Protein AF-0000000072723146 (afdb_homodimer)

Foldseek 3Di:
DPPQPPVDDPPPDPWDDLVPDPDQWDWDADPPGDIDIQHSVNVSVLPTADAQQAHVVLQVVVVVLCCVPVVDDPQADKGKRKALALLRVLLLCCQVPDAAAAEDEDEPPDDVSNVVSCVVRNHHYDYFYAALVGGDVVSVVVVCVVPDDPVCPQADKDKAGCCQLPNVVLRIIMIMGHPVVSVVSSVVSCVPPNHRRRNSSSVVSRVCVVQDPVNSVVSNVVSLVVLLVVVVVVVVVCCVPPVVVVFPQQPPPPDPVSVSVDSQSADQGDHGPPPPPVPVCVSVRSRSRRD/DPPQPPVDDPPPDPWDDLVPDPDQWDKDADPPGDIDIQHSVNVSVLPTADAQQAHVVLQVVVVVLCCVPPVDDPQADKGKRKALALLRVLLVCCQVPDAAAAEDEDEPPDDVSNVVSCVVRNHHYDYAYAALVGGDVVSVVVVCVVPDDPVPPQADKDKAGCCQLPNVVLRIIMIMGHPVVSVVSSVVSCVPPNHRRRNSSSVVSRVCVVQDPVNSVVSNVVSLVVLLVVVVVVVVVCCVPPVVVVFPQQPPPPDPVSVSPDSQSFDQGDHGPPPPVVPVCVSVRSRSRGD

Sequence (582 aa):
METISPDTLLLASGMPNPSTFPVLEATFTLKESHRINITPQLMAQALQYSLSSGFPPFVAQLEELTEKIHAPPDVCERQVVVTVGSEHGLSMACGMLINPGDAVLFQEPTYPGLLALLDNVQAHLIPIRSDSQGVIPSLLRVALDQCTDRRAKGRVLRFDSFSKTVAPGLRVGYVTVPKPIGEKLVLDILDNILHASVLPQVILREVLKTWGHEGYLQHMRAVCELYRRQRDIMVEAVDRHLNSSGGERYEDIGDETRTRERGAGGAWGGLPGGWEPAVSIHQTRLFCDQPMETISPDTLLLASGMPNPSTFPVLEATFTLKESHRINITPQLMAQALQYSLSSGFPPFVAQLEELTEKIHAPPDVCERQVVVTVGSEHGLSMACGMLINPGDAVLFQEPTYPGLLALLDNVQAHLIPIRSDSQGVIPSLLRVALDQCTDRRAKGRVLRFDSFSKTVAPGLRVGYVTVPKPIGEKLVLDILDNILHASVLPQVILREVLKTWGHEGYLQHMRAVCELYRRQRDIMVEAVDRHLNSSGGERYEDIGDETRTRERGAGGAWGGLPGGWEPAVSIHQTRLFCDQP

Structure (mmCIF, N/CA/C/O backbone):
data_AF-0000000072723146-model_v1
#
loop_
_entity.id
_entity.type
_entity.pdbx_description
1 polymer 'Kynurenine/alpha-aminoadipate aminotransferase-like 3'
#
loop_
_atom_site.group_PDB
_atom_site.id
_atom_site.type_symbol
_atom_site.label_atom_id
_atom_site.label_alt_id
_atom_site.label_comp_id
_atom_site.label_asym_id
_atom_site.label_entity_id
_atom_site.label_seq_id
_atom_site.pdbx_PDB_ins_code
_atom_site.Cartn_x
_atom_site.Cartn_y
_atom_site.Cartn_z
_atom_site.occupancy
_atom_site.B_iso_or_equiv
_atom_site.auth_seq_id
_atom_site.auth_comp_id
_atom_site.auth_asym_id
_atom_site.auth_atom_id
_atom_site.pdbx_PDB_model_num
ATOM 1 N N . MET A 1 1 ? -3.123 -16.203 19.953 1 26.66 1 MET A N 1
ATOM 2 C CA . MET A 1 1 ? -2.102 -16.938 19.219 1 26.66 1 MET A CA 1
ATOM 3 C C . MET A 1 1 ? -1.604 -18.125 20.031 1 26.66 1 MET A C 1
ATOM 5 O O . MET A 1 1 ? -1 -17.953 21.094 1 26.66 1 MET A O 1
ATOM 9 N N . GLU A 1 2 ? -2.305 -19.125 20.031 1 33.12 2 GLU A N 1
ATOM 10 C CA . GLU A 1 2 ? -1.955 -20.234 20.906 1 33.12 2 GLU A CA 1
ATOM 11 C C . GLU A 1 2 ? -0.459 -20.531 20.859 1 33.12 2 GLU A C 1
ATOM 13 O O . GLU A 1 2 ? 0.182 -20.344 19.812 1 33.12 2 GLU A O 1
ATOM 18 N N . THR A 1 3 ? 0.151 -20.594 21.953 1 35.31 3 THR A N 1
ATOM 19 C CA . THR A 1 3 ? 1.545 -20.938 22.219 1 35.31 3 THR A CA 1
ATOM 20 C C . THR A 1 3 ? 1.921 -22.25 21.516 1 35.31 3 THR A C 1
ATOM 22 O O . THR A 1 3 ? 1.372 -23.312 21.844 1 35.31 3 THR A O 1
ATOM 25 N N . ILE A 1 4 ? 2.08 -22.219 20.25 1 41.5 4 ILE A N 1
ATOM 26 C CA . ILE A 1 4 ? 2.631 -23.375 19.562 1 41.5 4 ILE A CA 1
ATOM 27 C C . ILE A 1 4 ? 3.844 -23.906 20.312 1 41.5 4 ILE A C 1
ATOM 29 O O . ILE A 1 4 ? 4.691 -23.125 20.766 1 41.5 4 ILE A O 1
ATOM 33 N N . SER A 1 5 ? 3.697 -25.016 20.859 1 45.25 5 SER A N 1
ATOM 34 C CA . SER A 1 5 ? 4.809 -25.656 21.547 1 45.25 5 SER A CA 1
ATOM 35 C C . SER A 1 5 ? 6.109 -25.5 20.781 1 45.25 5 SER A C 1
ATOM 37 O O . SER A 1 5 ? 6.102 -25.438 19.547 1 45.25 5 SER A O 1
ATOM 39 N N . PRO A 1 6 ? 7.094 -25.188 21.453 1 50.53 6 PRO A N 1
ATOM 40 C CA . PRO A 1 6 ? 8.406 -25.047 20.812 1 50.53 6 PRO A CA 1
ATOM 41 C C . PRO A 1 6 ? 8.727 -26.219 19.875 1 50.53 6 PRO A C 1
ATOM 43 O O . PRO A 1 6 ? 9.523 -26.062 18.953 1 50.53 6 PRO A O 1
ATOM 46 N N . ASP A 1 7 ? 8.117 -27.297 20.125 1 48.38 7 ASP A N 1
ATOM 47 C CA . ASP A 1 7 ? 8.422 -28.5 19.359 1 48.38 7 ASP A CA 1
ATOM 48 C C . ASP A 1 7 ? 7.52 -28.594 18.125 1 48.38 7 ASP A C 1
ATOM 50 O O . ASP A 1 7 ? 7.559 -29.594 17.406 1 48.38 7 ASP A O 1
ATOM 54 N N . THR A 1 8 ? 6.633 -27.609 18.047 1 49.66 8 THR A N 1
ATOM 55 C CA . THR A 1 8 ? 5.703 -27.625 16.922 1 49.66 8 THR A CA 1
ATOM 56 C C . THR A 1 8 ? 6.312 -26.922 15.719 1 49.66 8 THR A C 1
ATOM 58 O O . THR A 1 8 ? 6.816 -25.797 15.828 1 49.66 8 THR A O 1
ATOM 61 N N . LEU A 1 9 ? 6.688 -27.828 14.734 1 51.41 9 LEU A N 1
ATOM 62 C CA . LEU A 1 9 ? 7.062 -27.188 13.469 1 51.41 9 LEU A CA 1
ATOM 63 C C . LEU A 1 9 ? 5.836 -26.656 12.742 1 51.41 9 LEU A C 1
ATOM 65 O O . LEU A 1 9 ? 4.887 -27.406 12.492 1 51.41 9 LEU A O 1
ATOM 69 N N . LEU A 1 10 ? 5.703 -25.422 12.773 1 48.44 10 LEU A N 1
ATOM 70 C CA . LEU A 1 10 ? 4.621 -24.797 12.031 1 48.44 10 LEU A CA 1
ATOM 71 C C . LEU A 1 10 ? 4.824 -24.953 10.523 1 48.44 10 LEU A C 1
ATOM 73 O O . LEU A 1 10 ? 5.812 -24.469 9.977 1 48.44 10 LEU A O 1
ATOM 77 N N . LEU A 1 11 ? 4.25 -25.969 9.922 1 52.84 11 LEU A N 1
ATOM 78 C CA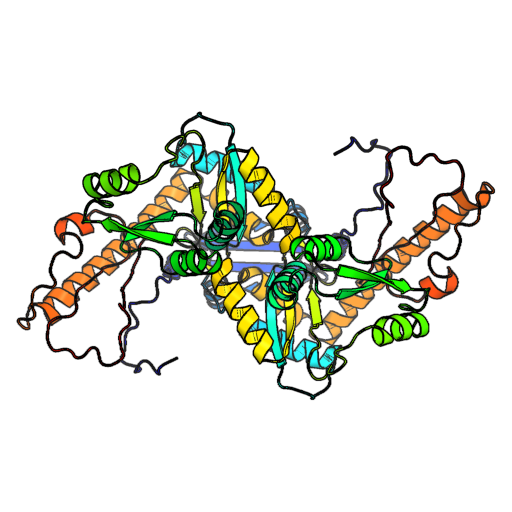 . LEU A 1 11 ? 4.359 -26.203 8.492 1 52.84 11 LEU A CA 1
ATOM 79 C C . LEU A 1 11 ? 3.354 -25.359 7.723 1 52.84 11 LEU A C 1
ATOM 81 O O . LEU A 1 11 ? 3.363 -25.344 6.488 1 52.84 11 LEU A O 1
ATOM 85 N N . ALA A 1 12 ? 2.465 -24.641 8.469 1 47.38 12 ALA A N 1
ATOM 86 C CA . ALA A 1 12 ? 1.334 -23.969 7.832 1 47.38 12 ALA A CA 1
ATOM 87 C C . ALA A 1 12 ? 1.741 -22.594 7.305 1 47.38 12 ALA A C 1
ATOM 89 O O . ALA A 1 12 ? 0.965 -21.938 6.609 1 47.38 12 ALA A O 1
ATOM 90 N N . SER A 1 13 ? 3.049 -22.172 7.484 1 53.72 13 SER A N 1
ATOM 91 C CA . SER A 1 13 ? 3.133 -20.75 7.117 1 53.72 13 SER A CA 1
ATOM 92 C C . SER A 1 13 ? 3.523 -20.594 5.652 1 53.72 13 SER A C 1
ATOM 94 O O . SER A 1 13 ? 4.477 -21.203 5.184 1 53.72 13 SER A O 1
ATOM 96 N N . GLY A 1 14 ? 2.486 -20.531 4.609 1 63.66 14 GLY A N 1
ATOM 97 C CA . GLY A 1 14 ? 2.637 -20.156 3.213 1 63.66 14 GLY A CA 1
ATOM 98 C C . GLY A 1 14 ? 3.623 -19.016 3.002 1 63.66 14 GLY A C 1
ATOM 99 O O . GLY A 1 14 ? 3.502 -18.266 2.041 1 63.66 14 GLY A O 1
ATOM 100 N N . MET A 1 15 ? 4.73 -19.016 3.939 1 75.94 15 MET A N 1
ATOM 101 C CA . MET A 1 15 ? 5.699 -17.922 3.803 1 75.94 15 MET A CA 1
ATOM 102 C C . MET A 1 15 ? 6.855 -18.344 2.896 1 75.94 15 MET A C 1
ATOM 104 O O . MET A 1 15 ? 7.43 -19.422 3.068 1 75.94 15 MET A O 1
ATOM 108 N N . PRO A 1 16 ? 7.176 -17.469 1.95 1 85.38 16 PRO A N 1
ATOM 109 C CA . PRO A 1 16 ? 8.32 -17.781 1.092 1 85.38 16 PRO A CA 1
ATOM 110 C C . PRO A 1 16 ? 9.633 -17.891 1.871 1 85.38 16 PRO A C 1
ATOM 112 O O . PRO A 1 16 ? 9.828 -17.188 2.865 1 85.38 16 PRO A O 1
ATOM 115 N N . ASN A 1 17 ? 10.484 -18.797 1.444 1 85.56 17 ASN A N 1
ATOM 116 C CA . ASN A 1 17 ? 11.812 -18.969 2.033 1 85.56 17 ASN A CA 1
ATOM 117 C C . ASN A 1 17 ? 12.711 -17.766 1.74 1 85.56 17 ASN A C 1
ATOM 119 O O . ASN A 1 17 ? 12.93 -17.422 0.579 1 85.56 17 ASN A O 1
ATOM 123 N N . PRO A 1 18 ? 13.266 -17.203 2.777 1 89.69 18 PRO A N 1
ATOM 124 C CA . PRO A 1 18 ? 14.086 -16 2.578 1 89.69 18 PRO A CA 1
ATOM 125 C C . PRO A 1 18 ? 15.289 -16.25 1.675 1 89.69 18 PRO A C 1
ATOM 127 O O . PRO A 1 18 ? 15.812 -15.32 1.062 1 89.69 18 PRO A O 1
ATOM 130 N N . SER A 1 19 ? 15.727 -17.469 1.61 1 90.81 19 SER A N 1
ATOM 131 C CA . SER A 1 19 ? 16.875 -17.781 0.763 1 90.81 19 SER A CA 1
ATOM 132 C C . SER A 1 19 ? 16.547 -17.562 -0.711 1 90.81 19 SER A C 1
ATOM 134 O O . SER A 1 19 ? 17.453 -17.516 -1.551 1 90.81 19 SER A O 1
ATOM 136 N N . THR A 1 20 ? 15.258 -17.422 -1.043 1 91.19 20 THR A N 1
ATOM 137 C CA . THR A 1 20 ? 14.859 -17.234 -2.434 1 91.19 20 THR A CA 1
ATOM 138 C C . THR A 1 20 ? 14.836 -15.758 -2.791 1 91.19 20 THR A C 1
ATOM 140 O O . THR A 1 20 ? 14.68 -15.398 -3.961 1 91.19 20 THR A O 1
ATOM 143 N N . PHE A 1 21 ? 14.961 -14.875 -1.771 1 95.44 21 PHE A N 1
ATOM 144 C CA . PHE A 1 21 ? 14.922 -13.445 -2.047 1 95.44 21 PHE A CA 1
ATOM 145 C C . PHE A 1 21 ? 16.156 -13.008 -2.814 1 95.44 21 PHE A C 1
ATOM 147 O O . PHE A 1 21 ? 17.281 -13.281 -2.391 1 95.44 21 PHE A O 1
ATOM 154 N N . PRO A 1 22 ? 15.984 -12.266 -3.867 1 95.38 22 PRO A N 1
ATOM 155 C CA . PRO A 1 22 ? 17.141 -11.969 -4.723 1 95.38 22 PRO A CA 1
ATOM 156 C C . PRO A 1 22 ? 17.984 -10.82 -4.191 1 95.38 22 PRO A C 1
ATOM 158 O O . PRO A 1 22 ? 19.141 -10.672 -4.578 1 95.38 22 PRO A O 1
ATOM 161 N N . VAL A 1 23 ? 17.453 -9.93 -3.387 1 96.81 23 VAL A N 1
ATOM 162 C CA . VAL A 1 23 ? 18.172 -8.773 -2.869 1 96.81 23 VAL A CA 1
ATOM 163 C C . VAL A 1 23 ? 18.781 -9.109 -1.507 1 96.81 23 VAL A C 1
ATOM 165 O O . VAL A 1 23 ? 18.062 -9.523 -0.591 1 96.81 23 VAL A O 1
ATOM 168 N N . LEU A 1 24 ? 20.047 -8.859 -1.318 1 97.06 24 LEU A N 1
ATOM 169 C CA . LEU A 1 24 ? 20.75 -9.312 -0.128 1 97.06 24 LEU A CA 1
ATOM 170 C C . LEU A 1 24 ? 20.938 -8.164 0.861 1 97.06 24 LEU A C 1
ATOM 172 O O . LEU A 1 24 ? 20.797 -8.352 2.07 1 97.06 24 LEU A O 1
ATOM 176 N N . GLU A 1 25 ? 21.328 -7.07 0.4 1 97.62 25 GLU A N 1
ATOM 177 C CA . GLU A 1 25 ? 21.625 -5.898 1.219 1 97.62 25 GLU A CA 1
ATOM 178 C C . GLU A 1 25 ? 21.562 -4.617 0.395 1 97.62 25 GLU A C 1
ATOM 180 O O . GLU A 1 25 ? 21.438 -4.668 -0.831 1 97.62 25 GLU A O 1
ATOM 185 N N . ALA A 1 26 ? 21.578 -3.506 1.064 1 98.25 26 ALA A N 1
ATOM 186 C CA . ALA A 1 26 ? 21.547 -2.225 0.364 1 98.25 26 ALA A CA 1
ATOM 187 C C . ALA A 1 26 ? 22.219 -1.13 1.19 1 98.25 26 ALA A C 1
ATOM 189 O O . ALA A 1 26 ? 22.281 -1.221 2.42 1 98.25 26 ALA A O 1
ATOM 190 N N . THR A 1 27 ? 22.703 -0.157 0.532 1 97.94 27 THR A N 1
ATOM 191 C CA . THR A 1 27 ? 23.234 1.066 1.131 1 97.94 27 THR A CA 1
ATOM 192 C C . THR A 1 27 ? 22.531 2.293 0.547 1 97.94 27 THR A C 1
ATOM 194 O O . THR A 1 27 ? 22.438 2.432 -0.674 1 97.94 27 THR A O 1
ATOM 197 N N . PHE A 1 28 ? 22.078 3.135 1.407 1 97.81 28 PHE A N 1
ATOM 198 C CA . PHE A 1 28 ? 21.453 4.391 1.018 1 97.81 28 PHE A CA 1
ATOM 199 C C . PHE A 1 28 ? 22.328 5.578 1.41 1 97.81 28 PHE A C 1
ATOM 201 O O . PHE A 1 28 ? 22.891 5.609 2.51 1 97.81 28 PHE A O 1
ATOM 208 N N . THR A 1 29 ? 22.438 6.48 0.508 1 97.38 29 THR A N 1
ATOM 209 C CA . THR A 1 29 ? 23.109 7.746 0.792 1 97.38 29 THR A CA 1
ATOM 210 C C . THR A 1 29 ? 22.094 8.844 1.072 1 97.38 29 THR A C 1
ATOM 212 O O . THR A 1 29 ? 21.203 9.094 0.261 1 97.38 29 THR A O 1
ATOM 215 N N . LEU A 1 30 ? 22.234 9.438 2.232 1 95.94 30 LEU A N 1
ATOM 216 C CA . LEU A 1 30 ? 21.359 10.539 2.623 1 95.94 30 LEU A CA 1
ATOM 217 C C . LEU A 1 30 ? 22.031 11.883 2.371 1 95.94 30 LEU A C 1
ATOM 219 O O . LEU A 1 30 ? 23.234 11.93 2.096 1 95.94 30 LEU A O 1
ATOM 223 N N . LYS A 1 31 ? 21.266 12.891 2.443 1 91.06 31 LYS A N 1
ATOM 224 C CA . LYS A 1 31 ? 21.859 14.227 2.428 1 91.06 31 LYS A CA 1
ATOM 225 C C . LYS A 1 31 ? 22.875 14.391 3.559 1 91.06 31 LYS A C 1
ATOM 227 O O . LYS A 1 31 ? 22.844 13.648 4.543 1 91.06 31 LYS A O 1
ATOM 232 N N . GLU A 1 32 ? 23.781 15.32 3.467 1 84.25 32 GLU A N 1
ATOM 233 C CA . GLU A 1 32 ? 24.859 15.633 4.41 1 84.25 32 GLU A CA 1
ATOM 234 C C . GLU A 1 32 ? 25.766 14.43 4.629 1 84.25 32 GLU A C 1
ATOM 236 O O . GLU A 1 32 ? 26.312 14.242 5.719 1 84.25 32 GLU A O 1
ATOM 241 N N . SER A 1 33 ? 25.703 13.453 3.775 1 77.94 33 SER A N 1
ATOM 242 C CA . SER A 1 33 ? 26.641 12.344 3.625 1 77.94 33 SER A CA 1
ATOM 243 C C . SER A 1 33 ? 26.422 11.289 4.703 1 77.94 33 SER A C 1
ATOM 245 O O . SER A 1 33 ? 27.359 10.586 5.086 1 77.94 33 SER A O 1
ATOM 247 N N . HIS A 1 34 ? 25.281 11.312 5.211 1 88.81 34 HIS A N 1
ATOM 248 C CA . HIS A 1 34 ? 24.922 10.172 6.043 1 88.81 34 HIS A CA 1
ATOM 249 C C . HIS A 1 34 ? 24.641 8.938 5.195 1 88.81 34 HIS A C 1
ATOM 251 O O . HIS A 1 34 ? 24.281 9.055 4.02 1 88.81 34 HIS A O 1
ATOM 257 N N . ARG A 1 35 ? 25 7.785 5.824 1 94.12 35 ARG A N 1
ATOM 258 C CA . ARG A 1 35 ? 24.719 6.527 5.133 1 94.12 35 ARG A CA 1
ATOM 259 C C . ARG A 1 35 ? 23.922 5.582 6.023 1 94.12 35 ARG A C 1
ATOM 261 O O . ARG A 1 35 ? 24.141 5.527 7.238 1 94.12 35 ARG A O 1
ATOM 268 N N . ILE A 1 36 ? 22.984 4.883 5.398 1 96 36 ILE A N 1
ATOM 269 C CA . ILE A 1 36 ? 22.25 3.803 6.043 1 96 36 ILE A CA 1
ATOM 270 C C . ILE A 1 36 ? 22.562 2.479 5.348 1 96 36 ILE A C 1
ATOM 272 O O . ILE A 1 36 ? 22.484 2.383 4.121 1 96 36 ILE A O 1
ATOM 276 N N . ASN A 1 37 ? 22.922 1.538 6.164 1 97 37 ASN A N 1
ATOM 277 C CA . ASN A 1 37 ? 23.172 0.196 5.652 1 97 37 ASN A CA 1
ATOM 278 C C . ASN A 1 37 ? 22.094 -0.787 6.09 1 97 37 ASN A C 1
ATOM 280 O O . ASN A 1 37 ? 21.875 -0.993 7.285 1 97 37 ASN A O 1
ATOM 284 N N . ILE A 1 38 ? 21.422 -1.296 5.148 1 98.19 38 ILE A N 1
ATOM 285 C CA . ILE A 1 38 ? 20.5 -2.389 5.414 1 98.19 38 ILE A CA 1
ATOM 286 C C . ILE A 1 38 ? 21.219 -3.727 5.301 1 98.19 38 ILE A C 1
ATOM 288 O O . ILE A 1 38 ? 21.5 -4.195 4.195 1 98.19 38 ILE A O 1
ATOM 292 N N . THR A 1 39 ? 21.5 -4.355 6.418 1 97.88 39 THR A N 1
ATOM 293 C CA . THR A 1 39 ? 22.234 -5.609 6.484 1 97.88 39 THR A CA 1
ATOM 294 C C . THR A 1 39 ? 21.422 -6.75 5.875 1 97.88 39 THR A C 1
ATOM 296 O O . THR A 1 39 ? 20.203 -6.629 5.699 1 97.88 39 THR A O 1
ATOM 299 N N . PRO A 1 40 ? 22.078 -7.867 5.559 1 97.19 40 PRO A N 1
ATOM 300 C CA . PRO A 1 40 ? 21.359 -9.023 5.02 1 97.19 40 PRO A CA 1
ATOM 301 C C . PRO A 1 40 ? 20.219 -9.484 5.934 1 97.19 40 PRO A C 1
ATOM 303 O O . PRO A 1 40 ? 19.141 -9.836 5.453 1 97.19 40 PRO A O 1
ATOM 306 N N . GLN A 1 41 ? 20.453 -9.422 7.188 1 96.81 41 GLN A N 1
ATOM 307 C CA . GLN A 1 41 ? 19.422 -9.836 8.141 1 96.81 41 GLN A CA 1
ATOM 308 C C . GLN A 1 41 ? 18.219 -8.898 8.094 1 96.81 41 GLN A C 1
ATOM 310 O O . GLN A 1 41 ? 17.062 -9.359 8.055 1 96.81 41 GLN A O 1
ATOM 315 N N . LEU A 1 42 ? 18.469 -7.645 8.094 1 97.81 42 LEU A N 1
ATOM 316 C CA . LEU A 1 42 ? 17.391 -6.66 8.055 1 97.81 42 LEU A CA 1
ATOM 317 C C . LEU A 1 42 ? 16.688 -6.676 6.707 1 97.81 42 LEU A C 1
ATOM 319 O O . LEU A 1 42 ? 15.461 -6.5 6.637 1 97.81 42 LEU A O 1
ATOM 323 N N . MET A 1 43 ? 17.453 -6.875 5.672 1 98 43 MET A N 1
ATOM 324 C CA . MET A 1 43 ? 16.875 -6.969 4.34 1 98 43 MET A CA 1
ATOM 325 C C . MET A 1 43 ? 15.938 -8.164 4.238 1 98 43 MET A C 1
ATOM 327 O O . MET A 1 43 ? 14.852 -8.07 3.662 1 98 43 MET A O 1
ATOM 331 N N . ALA A 1 44 ? 16.359 -9.281 4.793 1 96.62 44 ALA A N 1
ATOM 332 C CA . ALA A 1 44 ? 15.508 -10.469 4.797 1 96.62 44 ALA A CA 1
ATOM 333 C C . ALA A 1 44 ? 14.188 -10.188 5.504 1 96.62 44 ALA A C 1
ATOM 335 O O . ALA A 1 44 ? 13.125 -10.641 5.062 1 96.62 44 ALA A O 1
ATOM 336 N N . GLN A 1 45 ? 14.219 -9.422 6.562 1 96.94 45 GLN A N 1
ATOM 337 C CA . GLN A 1 45 ? 13 -9.023 7.266 1 96.94 45 GLN A CA 1
ATOM 338 C C . GLN A 1 45 ? 12.156 -8.078 6.414 1 96.94 45 GLN A C 1
ATOM 340 O O . GLN A 1 45 ? 10.93 -8.203 6.363 1 96.94 45 GLN A O 1
ATOM 345 N N . ALA A 1 46 ? 12.828 -7.168 5.734 1 98.38 46 ALA A N 1
ATOM 346 C CA . ALA A 1 46 ? 12.148 -6.164 4.922 1 98.38 46 ALA A CA 1
ATOM 347 C C . ALA A 1 46 ? 11.438 -6.805 3.732 1 98.38 46 ALA A C 1
ATOM 349 O O . ALA A 1 46 ? 10.43 -6.285 3.248 1 98.38 46 ALA A O 1
ATOM 350 N N . LEU A 1 47 ? 11.984 -7.934 3.277 1 98.06 47 LEU A N 1
ATOM 351 C CA . LEU A 1 47 ? 11.469 -8.586 2.076 1 98.06 47 LEU A CA 1
ATOM 352 C C . LEU A 1 47 ? 10.461 -9.664 2.434 1 98.06 47 LEU A C 1
ATOM 354 O O . LEU A 1 47 ? 9.867 -10.289 1.546 1 98.06 47 LEU A O 1
ATOM 358 N N . GLN A 1 48 ? 10.18 -9.891 3.689 1 96.31 48 GLN A N 1
ATOM 359 C CA . GLN A 1 48 ? 9.25 -10.906 4.145 1 96.31 48 GLN A CA 1
ATOM 360 C C . GLN A 1 48 ? 7.918 -10.289 4.57 1 96.31 48 GLN A C 1
ATOM 362 O O . GLN A 1 48 ? 7.84 -9.086 4.82 1 96.31 48 GLN A O 1
ATOM 367 N N . TYR A 1 49 ? 6.887 -11.117 4.66 1 94.25 49 TYR A N 1
ATOM 368 C CA . TYR A 1 49 ? 5.625 -10.688 5.246 1 94.25 49 TYR A CA 1
ATOM 369 C C . TYR A 1 49 ? 5.844 -10.109 6.641 1 94.25 49 TYR A C 1
ATOM 371 O O . TYR A 1 49 ? 6.75 -10.539 7.363 1 94.25 49 TYR A O 1
ATOM 379 N N . SER A 1 50 ? 5.094 -9.172 6.977 1 96.38 50 SER A N 1
ATOM 380 C CA . SER A 1 50 ? 5.094 -8.57 8.312 1 96.38 50 SER A CA 1
ATOM 381 C C . SER A 1 50 ? 3.678 -8.492 8.875 1 96.38 50 SER A C 1
ATOM 383 O O . SER A 1 50 ? 2.742 -9.055 8.305 1 96.38 50 SER A O 1
ATOM 385 N N . LEU A 1 51 ? 3.582 -7.922 10.047 1 97.06 51 LEU A N 1
ATOM 386 C CA . LEU A 1 51 ? 2.281 -7.766 10.688 1 97.06 51 LEU A CA 1
ATOM 387 C C . LEU A 1 51 ? 1.445 -6.711 9.969 1 97.06 51 LEU A C 1
ATOM 389 O O . LEU A 1 51 ? 1.984 -5.719 9.469 1 97.06 51 LEU A O 1
ATOM 393 N N . SER A 1 52 ? 0.149 -6.91 10 1 98.31 52 SER A N 1
ATOM 394 C CA . SER A 1 52 ? -0.772 -5.965 9.383 1 98.31 52 SER A CA 1
ATOM 395 C C . SER A 1 52 ? -0.742 -4.617 10.086 1 98.31 52 SER A C 1
ATOM 397 O O . SER A 1 52 ? -1.071 -3.588 9.492 1 98.31 52 SER A O 1
ATOM 399 N N . SER A 1 53 ? -0.324 -4.605 11.367 1 98.5 53 SER A N 1
ATOM 400 C CA . SER A 1 53 ? -0.215 -3.354 12.109 1 98.5 53 SER A CA 1
ATOM 401 C C . SER A 1 53 ? 1.002 -2.551 11.664 1 9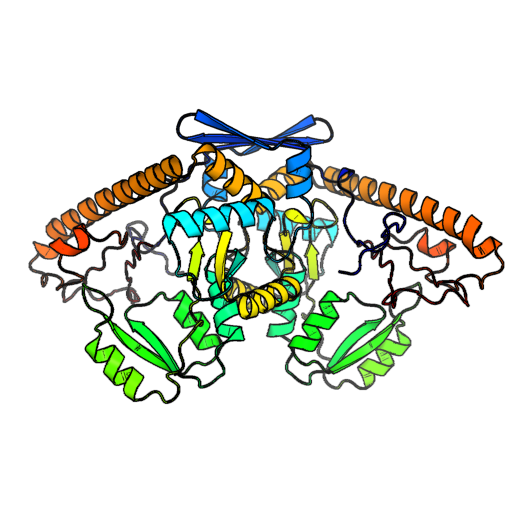8.5 53 SER A C 1
ATOM 403 O O . SER A 1 53 ? 1.124 -1.366 11.984 1 98.5 53 SER A O 1
ATOM 405 N N . GLY A 1 54 ? 1.921 -3.236 11.008 1 98.62 54 GLY A N 1
ATOM 406 C CA . GLY A 1 54 ? 3.168 -2.629 10.57 1 98.62 54 GLY A CA 1
ATOM 407 C C . GLY A 1 54 ? 4.395 -3.402 11.008 1 98.62 54 GLY A C 1
ATOM 408 O O . GLY A 1 54 ? 4.293 -4.344 11.797 1 98.62 54 GLY A O 1
ATOM 409 N N . PHE A 1 55 ? 5.559 -3.078 10.438 1 98.69 55 PHE A N 1
ATOM 410 C CA . PHE A 1 55 ? 6.832 -3.646 10.852 1 98.69 55 PHE A CA 1
ATOM 411 C C . PHE A 1 55 ? 7.109 -3.338 12.32 1 98.69 55 PHE A C 1
ATOM 413 O O . PHE A 1 55 ? 7.246 -2.172 12.703 1 98.69 55 PHE A O 1
ATOM 420 N N . PRO A 1 56 ? 7.266 -4.328 13.195 1 98.38 56 PRO A N 1
ATOM 421 C CA . PRO A 1 56 ? 7.203 -4.117 14.648 1 98.38 56 PRO A CA 1
ATOM 422 C C . PRO A 1 56 ? 8.234 -3.105 15.141 1 98.38 56 PRO A C 1
ATOM 424 O O . PRO A 1 56 ? 7.895 -2.195 15.906 1 98.38 56 PRO A O 1
ATOM 427 N N . PRO A 1 57 ? 9.469 -3.18 14.711 1 98.5 57 PRO A N 1
ATOM 428 C CA . PRO A 1 57 ? 10.422 -2.172 15.188 1 98.5 57 PRO A CA 1
ATOM 429 C C . PRO A 1 57 ? 10.039 -0.756 14.75 1 98.5 57 PRO A C 1
ATOM 431 O O . PRO A 1 57 ? 10.281 0.203 15.492 1 98.5 57 PRO A O 1
ATOM 434 N N . PHE A 1 58 ? 9.461 -0.666 13.633 1 98.75 58 PHE A N 1
ATOM 435 C CA . PHE A 1 58 ? 9.039 0.641 13.141 1 98.75 58 PHE A CA 1
ATOM 436 C C . PHE A 1 58 ? 7.844 1.155 13.938 1 98.75 58 PHE A C 1
ATOM 438 O O . PHE A 1 58 ? 7.785 2.338 14.281 1 98.75 58 PHE A O 1
ATOM 445 N N . VAL A 1 59 ? 6.883 0.287 14.211 1 98.62 59 VAL A N 1
ATOM 446 C CA . VAL A 1 59 ? 5.719 0.654 15.008 1 98.62 59 VAL A CA 1
ATOM 447 C C . VAL A 1 59 ? 6.168 1.169 16.375 1 98.62 59 VAL A C 1
ATOM 449 O O . VAL A 1 59 ? 5.664 2.184 16.859 1 98.62 59 VAL A O 1
ATOM 452 N N . ALA A 1 60 ? 7.141 0.486 16.953 1 97.88 60 ALA A N 1
ATOM 453 C CA . ALA A 1 60 ? 7.672 0.926 18.25 1 97.88 60 ALA A CA 1
ATOM 454 C C . ALA A 1 60 ? 8.266 2.328 18.141 1 97.88 60 ALA A C 1
ATOM 456 O O . ALA A 1 60 ? 8.062 3.158 19.031 1 97.88 60 ALA A O 1
ATOM 457 N N . GLN A 1 61 ? 8.969 2.564 17.094 1 97.62 61 GLN A N 1
ATOM 458 C CA . GLN A 1 61 ? 9.562 3.879 16.859 1 97.62 61 GLN A CA 1
ATOM 459 C C . GLN A 1 61 ? 8.477 4.941 16.672 1 97.62 61 GLN A C 1
ATOM 461 O O . GLN A 1 61 ? 8.625 6.07 17.141 1 97.62 61 GLN A O 1
ATOM 466 N N . LEU A 1 62 ? 7.43 4.621 15.953 1 97.56 62 LEU A N 1
ATOM 467 C CA . LEU A 1 62 ? 6.324 5.543 15.734 1 97.56 62 LEU A CA 1
ATOM 468 C C . LEU A 1 62 ? 5.621 5.879 17.047 1 97.56 62 LEU A C 1
ATOM 470 O O . LEU A 1 62 ? 5.184 7.012 17.25 1 97.56 62 LEU A O 1
ATOM 474 N N . GLU A 1 63 ? 5.461 4.891 17.891 1 96.38 63 GLU A N 1
ATOM 475 C CA . GLU A 1 63 ? 4.863 5.133 19.203 1 96.38 63 GLU A CA 1
ATOM 476 C C . GLU A 1 63 ? 5.688 6.137 20 1 96.38 63 GLU A C 1
ATOM 478 O O . GLU A 1 63 ? 5.133 7.047 20.625 1 96.38 63 GLU A O 1
ATOM 483 N N . GLU A 1 64 ? 6.973 5.965 19.969 1 95.75 64 GLU A N 1
ATOM 484 C CA . GLU A 1 64 ? 7.859 6.898 20.656 1 95.75 64 GLU A CA 1
ATOM 485 C C . GLU A 1 64 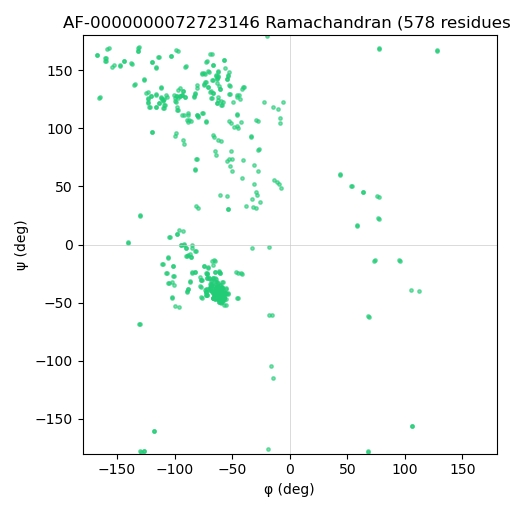? 7.762 8.297 20.062 1 95.75 64 GLU A C 1
ATOM 487 O O . GLU A 1 64 ? 7.711 9.289 20.781 1 95.75 64 GLU A O 1
ATOM 492 N N . LEU A 1 65 ? 7.785 8.312 18.766 1 94.19 65 LEU A N 1
ATOM 493 C CA . LEU A 1 65 ? 7.688 9.578 18.047 1 94.19 65 LEU A CA 1
ATOM 494 C C . LEU A 1 65 ? 6.383 10.297 18.391 1 94.19 65 LEU A C 1
ATOM 496 O O . LEU A 1 65 ? 6.371 11.508 18.609 1 94.19 65 LEU A O 1
ATOM 500 N N . THR A 1 66 ? 5.312 9.547 18.422 1 92.88 66 THR A N 1
ATOM 501 C CA . THR A 1 66 ? 3.996 10.086 18.734 1 92.88 66 THR A CA 1
ATOM 502 C C . THR A 1 66 ? 3.975 10.656 20.156 1 92.88 66 THR A C 1
ATOM 504 O O . THR A 1 66 ? 3.426 11.734 20.391 1 92.88 66 THR A O 1
ATOM 507 N N . GLU A 1 67 ? 4.555 9.984 21.062 1 92.56 67 GLU A N 1
ATOM 508 C CA . GLU A 1 67 ? 4.617 10.461 22.438 1 92.56 67 GLU A CA 1
ATOM 509 C C . GLU A 1 67 ? 5.418 11.75 22.531 1 92.56 67 GLU A C 1
ATOM 511 O O . GLU A 1 67 ? 5.031 12.672 23.25 1 92.56 67 GLU A O 1
ATOM 516 N N . LYS A 1 68 ? 6.5 11.82 21.859 1 90.56 68 LYS A N 1
ATOM 517 C CA . LYS A 1 68 ? 7.418 12.953 21.953 1 90.56 68 LYS A CA 1
ATOM 518 C C . LYS A 1 68 ? 6.848 14.18 21.266 1 90.56 68 LYS A C 1
ATOM 520 O O . LYS A 1 68 ? 6.961 15.297 21.766 1 90.56 68 LYS A O 1
ATOM 525 N N . ILE A 1 69 ? 6.293 13.969 20.125 1 86.56 69 ILE A N 1
ATOM 526 C CA . ILE A 1 69 ? 5.902 15.094 19.266 1 86.56 69 ILE A CA 1
ATOM 527 C C . ILE A 1 69 ? 4.48 15.523 19.609 1 86.56 69 ILE A C 1
ATOM 529 O O . ILE A 1 69 ? 4.188 16.719 19.672 1 86.56 69 ILE A O 1
ATOM 533 N N . HIS A 1 70 ? 3.623 14.547 19.844 1 84.62 70 HIS A N 1
ATOM 534 C CA . HIS A 1 70 ? 2.213 14.891 20 1 84.62 70 HIS A CA 1
ATOM 535 C C . HIS A 1 70 ? 1.768 14.789 21.453 1 84.62 70 HIS A C 1
ATOM 537 O O . HIS A 1 70 ? 0.766 15.398 21.844 1 84.62 70 HIS A O 1
ATOM 543 N N . ALA A 1 71 ? 2.402 14.031 22.25 1 86.06 71 ALA A N 1
ATOM 544 C CA . ALA A 1 71 ? 2.094 13.852 23.672 1 86.06 71 ALA A CA 1
ATOM 545 C C . ALA A 1 71 ? 0.591 13.711 23.891 1 86.06 71 ALA A C 1
ATOM 547 O O . ALA A 1 71 ? -0.003 14.461 24.656 1 86.06 71 ALA A O 1
ATOM 548 N N . PRO A 1 72 ? 0.012 12.672 23.266 1 83.81 72 PRO A N 1
ATOM 549 C CA . PRO A 1 72 ? -1.435 12.516 23.422 1 83.81 72 PRO A CA 1
ATOM 550 C C . PRO A 1 72 ? -1.846 12.281 24.875 1 83.81 72 PRO A C 1
ATOM 552 O O . PRO A 1 72 ? -1.097 11.672 25.641 1 83.81 72 PRO A O 1
ATOM 555 N N . PRO A 1 73 ? -3.045 12.758 25.203 1 81.19 73 PRO A N 1
ATOM 556 C CA . PRO A 1 73 ? -3.529 12.5 26.562 1 81.19 73 PRO A CA 1
ATOM 557 C C . PRO A 1 73 ? -3.719 11.016 26.844 1 81.19 73 PRO A C 1
ATOM 559 O O . PRO A 1 73 ? -4.062 10.25 25.938 1 81.19 73 PRO A O 1
ATOM 562 N N . ASP A 1 74 ? -3.396 10.641 28.094 1 81.44 74 ASP A N 1
ATOM 563 C CA . ASP A 1 74 ? -3.521 9.242 28.516 1 81.44 74 ASP A CA 1
ATOM 564 C C . ASP A 1 74 ? -4.957 8.914 28.922 1 81.44 74 ASP A C 1
ATOM 566 O O . ASP A 1 74 ? -5.23 8.625 30.078 1 81.44 74 ASP A O 1
ATOM 570 N N . VAL A 1 75 ? -5.848 8.969 28 1 77.25 75 VAL A N 1
ATOM 571 C CA . VAL A 1 75 ? -7.266 8.805 28.297 1 77.25 75 VAL A CA 1
ATOM 572 C C . VAL A 1 75 ? -7.711 7.391 27.922 1 77.25 75 VAL A C 1
ATOM 574 O O . VAL A 1 75 ? -8.758 6.922 28.391 1 77.25 75 VAL A O 1
ATOM 577 N N . CYS A 1 76 ? -6.992 6.723 27.125 1 82.56 76 CYS A N 1
ATOM 578 C CA . CYS A 1 76 ? -7.281 5.348 26.734 1 82.56 76 CYS A CA 1
ATOM 579 C C . CYS A 1 76 ? -6.031 4.664 26.188 1 82.56 76 CYS A C 1
ATOM 581 O O . CYS A 1 76 ? -5.039 5.328 25.891 1 82.56 76 CYS A O 1
ATOM 583 N N . GLU A 1 77 ? -6.164 3.377 26.234 1 91.62 77 GLU A N 1
ATOM 584 C CA . GLU A 1 77 ? -5.113 2.635 25.547 1 91.62 77 GLU A CA 1
ATOM 585 C C . GLU A 1 77 ? -5.172 2.877 24.047 1 91.62 77 GLU A C 1
ATOM 587 O O . GLU A 1 77 ? -6.246 2.84 23.438 1 91.62 77 GLU A O 1
ATOM 592 N N . ARG A 1 78 ? -4.023 3.199 23.5 1 93.31 78 ARG A N 1
ATOM 593 C CA . ARG A 1 78 ? -3.969 3.51 22.078 1 93.31 78 ARG A CA 1
ATOM 594 C C . ARG A 1 78 ? -3.146 2.471 21.328 1 93.31 78 ARG A C 1
ATOM 596 O O . ARG A 1 78 ? -2.354 1.742 21.922 1 93.31 78 ARG A O 1
ATOM 603 N N . GLN A 1 79 ? -3.355 2.455 20.062 1 95.56 79 GLN A N 1
ATOM 604 C CA . GLN A 1 79 ? -2.596 1.631 19.125 1 95.56 79 GLN A CA 1
ATOM 605 C C . GLN A 1 79 ? -2.195 2.428 17.891 1 95.56 79 GLN A C 1
ATOM 607 O O . GLN A 1 79 ? -2.975 3.246 17.391 1 95.56 79 GLN A O 1
ATOM 612 N N . VAL A 1 80 ? -0.939 2.195 17.5 1 97.88 80 VAL A N 1
ATOM 613 C CA . VAL A 1 80 ? -0.459 2.766 16.234 1 97.88 80 VAL A CA 1
ATOM 614 C C . VAL A 1 80 ? -0.537 1.719 15.133 1 97.88 80 VAL A C 1
ATOM 616 O O . VAL A 1 80 ? -0.072 0.589 15.305 1 97.88 80 VAL A O 1
ATOM 619 N N . VAL A 1 81 ? -1.182 2.068 13.992 1 98.69 81 VAL A N 1
ATOM 620 C CA . VAL A 1 81 ? -1.326 1.176 12.852 1 98.69 81 VAL A CA 1
ATOM 621 C C . VAL A 1 81 ? -0.737 1.834 11.602 1 98.69 81 VAL A C 1
ATOM 623 O O . VAL A 1 81 ? -1.16 2.922 11.211 1 98.69 81 VAL A O 1
ATOM 626 N N . VAL A 1 82 ? 0.249 1.159 10.992 1 98.88 82 VAL A N 1
ATOM 627 C CA . VAL A 1 82 ? 0.868 1.671 9.773 1 98.88 82 VAL A CA 1
ATOM 628 C C . VAL A 1 82 ? -0.093 1.51 8.602 1 98.88 82 VAL A C 1
ATOM 630 O O . VAL A 1 82 ? -0.767 0.484 8.477 1 98.88 82 VAL A O 1
ATOM 633 N N . THR A 1 83 ? -0.148 2.494 7.75 1 98.81 83 THR A N 1
ATOM 634 C CA . THR A 1 83 ? -1.051 2.514 6.602 1 98.81 83 THR A CA 1
ATOM 635 C C . THR A 1 83 ? -0.3 2.895 5.328 1 98.81 83 THR A C 1
ATOM 637 O O . THR A 1 83 ? 0.848 3.34 5.391 1 98.81 83 THR A O 1
ATOM 640 N N . VAL A 1 84 ? -0.926 2.678 4.156 1 98.69 84 VAL A N 1
ATOM 641 C CA . VAL A 1 84 ? -0.385 3.084 2.865 1 98.69 84 VAL A CA 1
ATOM 642 C C . VAL A 1 84 ? -0.669 4.566 2.629 1 98.69 84 VAL A C 1
ATOM 644 O O . VAL A 1 84 ? -1.481 4.918 1.771 1 98.69 84 VAL A O 1
ATOM 647 N N . GLY A 1 85 ? 0.063 5.402 3.35 1 97.5 85 GLY A N 1
ATOM 648 C CA . GLY A 1 85 ? -0.248 6.82 3.412 1 97.5 85 GLY A CA 1
ATOM 649 C C . GLY A 1 85 ? -1.42 7.137 4.324 1 97.5 85 GLY A C 1
ATOM 650 O O . GLY A 1 85 ? -2.111 6.23 4.789 1 97.5 85 GLY A O 1
ATOM 651 N N . SER A 1 86 ? -1.618 8.398 4.613 1 96.12 86 SER A N 1
ATOM 652 C CA . SER A 1 86 ? -2.707 8.805 5.496 1 96.12 86 SER A CA 1
ATOM 653 C C . SER A 1 86 ? -4.062 8.617 4.824 1 96.12 86 SER A C 1
ATOM 655 O O . SER A 1 86 ? -5.066 8.375 5.5 1 96.12 86 SER A O 1
ATOM 657 N N . GLU A 1 87 ? -4.121 8.711 3.5 1 96.38 87 GLU A N 1
ATOM 658 C CA . GLU A 1 87 ? -5.352 8.508 2.746 1 96.38 87 GLU A CA 1
ATOM 659 C C . GLU A 1 87 ? -5.961 7.141 3.049 1 96.38 87 GLU A C 1
ATOM 661 O O . GLU A 1 87 ? -7.176 7.012 3.197 1 96.38 87 GLU A O 1
ATOM 666 N N . HIS A 1 88 ? -5.145 6.156 3.133 1 98.56 88 HIS A N 1
ATOM 667 C CA . HIS A 1 88 ? -5.582 4.801 3.447 1 98.56 88 HIS A CA 1
ATOM 668 C C . HIS A 1 88 ? -6.246 4.738 4.82 1 98.56 88 HIS A C 1
ATOM 670 O O . HIS A 1 88 ? -7.305 4.129 4.973 1 98.56 88 HIS A O 1
ATOM 676 N N . GLY A 1 89 ? -5.566 5.332 5.816 1 98 89 GLY A N 1
ATOM 677 C CA . GLY A 1 89 ? -6.164 5.398 7.141 1 98 89 GLY A CA 1
ATOM 678 C C . GLY A 1 89 ? -7.516 6.086 7.156 1 98 89 GLY A C 1
ATOM 679 O O . GLY A 1 89 ? -8.461 5.598 7.777 1 98 89 GLY A O 1
ATOM 680 N N . LEU A 1 90 ? -7.613 7.211 6.469 1 97.25 90 LEU A N 1
ATOM 681 C CA . LEU A 1 90 ? -8.859 7.969 6.367 1 97.25 90 LEU A CA 1
ATOM 682 C C . LEU A 1 90 ? -9.945 7.137 5.695 1 97.25 90 LEU A C 1
ATOM 684 O O . LEU A 1 90 ? -11.094 7.113 6.156 1 97.25 90 LEU A O 1
ATOM 688 N N . SER A 1 91 ? -9.586 6.492 4.648 1 98 91 SER A N 1
ATOM 689 C CA . SER A 1 91 ? -10.523 5.664 3.902 1 98 91 SER A CA 1
ATOM 690 C C . SER A 1 91 ? -11.109 4.562 4.781 1 98 91 SER A C 1
ATOM 692 O O . SER A 1 91 ? -12.328 4.383 4.84 1 98 91 SER A O 1
ATOM 694 N N . MET A 1 92 ? -10.219 3.836 5.473 1 97.75 92 MET A N 1
ATOM 695 C CA . MET A 1 92 ? -10.672 2.75 6.336 1 97.75 92 MET A CA 1
ATOM 696 C C . MET A 1 92 ? -11.562 3.277 7.453 1 97.75 92 MET A C 1
ATOM 698 O O . MET A 1 92 ? -12.594 2.684 7.762 1 97.75 92 MET A O 1
ATOM 702 N N . ALA A 1 93 ? -11.156 4.379 8.055 1 96.06 93 ALA A N 1
ATOM 703 C CA . ALA A 1 93 ? -11.914 4.957 9.156 1 96.06 93 ALA A CA 1
ATOM 704 C C . ALA A 1 93 ? -13.305 5.379 8.695 1 96.06 93 ALA A C 1
ATOM 706 O O . ALA A 1 93 ? -14.297 5.109 9.383 1 96.06 93 ALA A O 1
ATOM 707 N N . CYS A 1 94 ? -13.352 6.082 7.551 1 96.56 94 CYS A N 1
ATOM 708 C CA . CYS A 1 94 ? -14.648 6.504 7.02 1 96.56 94 CYS A CA 1
ATOM 709 C C . CYS A 1 94 ? -15.547 5.301 6.762 1 96.56 94 CYS A C 1
ATOM 711 O O . CYS A 1 94 ? -16.719 5.305 7.137 1 96.56 94 CYS A O 1
ATOM 713 N N . GLY A 1 95 ? -15.008 4.266 6.152 1 94.94 95 GLY A N 1
ATOM 714 C CA . GLY A 1 95 ? -15.781 3.072 5.852 1 94.94 95 GLY A CA 1
ATOM 715 C C . GLY A 1 95 ? -16.266 2.344 7.094 1 94.94 95 GLY A C 1
ATOM 716 O O . GLY A 1 95 ? -17.344 1.752 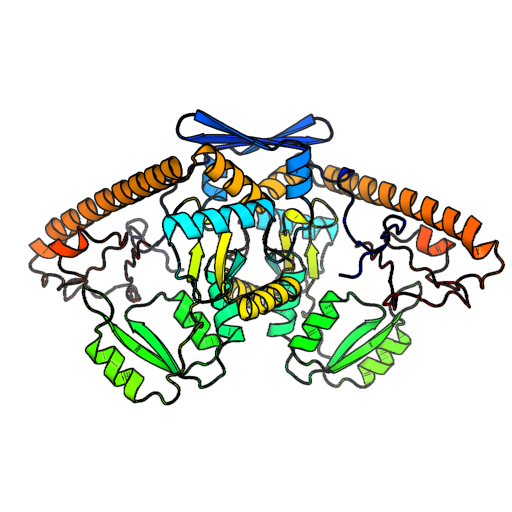7.09 1 94.94 95 GLY A O 1
ATOM 717 N N . MET A 1 96 ? -15.508 2.414 8.094 1 93.81 96 MET A N 1
ATOM 718 C CA . MET A 1 96 ? -15.789 1.646 9.305 1 93.81 96 MET A CA 1
ATOM 719 C C . MET A 1 96 ? -16.734 2.408 10.227 1 93.81 96 MET A C 1
ATOM 721 O O . MET A 1 96 ? -17.547 1.805 10.93 1 93.81 96 MET A O 1
ATOM 725 N N . LEU A 1 97 ? -16.672 3.74 10.25 1 93.31 97 LEU A N 1
ATOM 726 C CA . LEU A 1 97 ? -17.281 4.496 11.328 1 93.31 97 LEU A CA 1
ATOM 727 C C . LEU A 1 97 ? -18.516 5.262 10.836 1 93.31 97 LEU A C 1
ATOM 729 O O . LEU A 1 97 ? -19.312 5.742 11.641 1 93.31 97 LEU A O 1
ATOM 733 N N . ILE A 1 98 ? -18.656 5.414 9.523 1 94.56 98 ILE A N 1
ATOM 734 C CA . ILE A 1 98 ? -19.734 6.242 8.984 1 94.56 98 ILE A CA 1
ATOM 735 C C . ILE A 1 98 ? -20.719 5.371 8.227 1 94.56 98 ILE A C 1
ATOM 737 O O . ILE A 1 98 ? -20.344 4.656 7.289 1 94.56 98 ILE A O 1
ATOM 741 N N . ASN A 1 99 ? -21.922 5.391 8.609 1 94.06 99 ASN A N 1
ATOM 742 C CA . ASN A 1 99 ? -23 4.758 7.863 1 94.06 99 ASN A CA 1
ATOM 743 C C . ASN A 1 99 ? -23.625 5.727 6.863 1 94.06 99 ASN A C 1
ATOM 745 O O . ASN A 1 99 ? -23.562 6.941 7.047 1 94.06 99 ASN A O 1
ATOM 749 N N . PRO A 1 100 ? -24.188 5.094 5.797 1 95.44 100 PRO A N 1
ATOM 750 C CA . PRO A 1 100 ? -24.922 5.973 4.879 1 95.44 100 PRO A CA 1
ATOM 751 C C . PRO A 1 100 ? -25.953 6.832 5.59 1 95.44 100 PRO A C 1
ATOM 753 O O . PRO A 1 100 ? -26.703 6.332 6.43 1 95.44 100 PRO A O 1
ATOM 756 N N . GLY A 1 101 ? -25.906 8.117 5.316 1 94 101 GLY A N 1
ATOM 757 C CA . GLY A 1 101 ? -26.891 9.023 5.895 1 94 101 GLY A CA 1
ATOM 758 C C . GLY A 1 101 ? -26.391 9.695 7.168 1 94 101 GLY A C 1
ATOM 759 O O . GLY A 1 101 ? -26.984 10.68 7.625 1 94 101 GLY A O 1
ATOM 760 N N . ASP A 1 102 ? -25.312 9.25 7.797 1 91.62 102 ASP A N 1
ATOM 761 C CA . ASP A 1 102 ? -24.766 9.883 8.992 1 91.62 102 ASP A CA 1
ATOM 762 C C . ASP A 1 102 ? -24.281 11.297 8.688 1 91.62 102 ASP A C 1
ATOM 764 O O . ASP A 1 102 ? -23.734 11.555 7.609 1 91.62 102 ASP A O 1
ATOM 768 N N . ALA A 1 103 ? -24.438 12.195 9.68 1 91.62 103 ALA A N 1
ATOM 769 C CA . ALA A 1 103 ? -23.938 13.562 9.547 1 91.62 103 ALA A CA 1
ATOM 770 C C . ALA A 1 103 ? -22.438 13.641 9.875 1 91.62 103 ALA A C 1
ATOM 772 O O . ALA A 1 103 ? -21.984 13.047 10.859 1 91.62 103 ALA A O 1
ATOM 773 N N . VAL A 1 104 ? -21.75 14.242 8.977 1 93.25 104 VAL A N 1
ATOM 774 C CA . VAL A 1 104 ? -20.344 14.492 9.211 1 93.25 104 VAL A CA 1
ATOM 775 C C . VAL A 1 104 ? -20.062 15.992 9.133 1 93.25 104 VAL A C 1
ATOM 777 O O . VAL A 1 104 ? -20.297 16.625 8.102 1 93.25 104 VAL A O 1
ATOM 780 N N . LEU A 1 105 ? -19.578 16.594 10.297 1 92.69 105 LEU A N 1
ATOM 781 C CA . LEU A 1 105 ? -19.094 17.969 10.305 1 92.69 105 LEU A CA 1
ATOM 782 C C . LEU A 1 105 ? -17.641 18.047 9.836 1 92.69 105 LEU A C 1
ATOM 784 O O . LEU A 1 105 ? -16.797 17.266 10.281 1 92.69 105 LEU A O 1
ATOM 788 N N . PHE A 1 106 ? -17.453 18.906 8.875 1 89.81 106 PHE A N 1
ATOM 789 C CA . PHE A 1 106 ? -16.078 19.047 8.398 1 89.81 106 PHE A CA 1
ATOM 790 C C . PHE A 1 106 ? -15.742 20.516 8.164 1 89.81 106 PHE A C 1
ATOM 792 O O . PHE A 1 106 ? -16.641 21.344 7.949 1 89.81 106 PHE A O 1
ATOM 799 N N . GLN A 1 107 ? -14.438 20.766 8.234 1 88 107 GLN A N 1
ATOM 800 C CA . GLN A 1 107 ? -13.953 22.109 8.008 1 88 107 GLN A CA 1
ATOM 801 C C . GLN A 1 107 ? -14 22.484 6.531 1 88 107 GLN A C 1
ATOM 803 O O . GLN A 1 107 ? -13.68 21.656 5.672 1 88 107 GLN A O 1
ATOM 808 N N . GLU A 1 108 ? -14.477 23.797 6.336 1 80.81 108 GLU A N 1
ATOM 809 C CA . GLU A 1 108 ? -14.445 24.344 4.98 1 80.81 108 GLU A CA 1
ATOM 810 C C . GLU A 1 108 ? -13.438 25.484 4.859 1 80.81 108 GLU A C 1
ATOM 812 O O . GLU A 1 108 ? -13.461 26.422 5.648 1 80.81 108 GLU A O 1
ATOM 817 N N . PRO A 1 109 ? -12.484 25.438 3.865 1 77.5 109 PRO A N 1
ATOM 818 C CA . PRO A 1 109 ? -12.219 24.391 2.869 1 77.5 109 PRO A CA 1
ATOM 819 C C . PRO A 1 109 ? -11.594 23.141 3.479 1 77.5 109 PRO A C 1
ATOM 821 O O . PRO A 1 109 ? -11.188 23.141 4.641 1 77.5 109 PRO A O 1
ATOM 824 N N . THR A 1 110 ? -11.758 22.047 2.777 1 81.25 110 THR A N 1
ATOM 825 C CA . THR A 1 110 ? -11.211 20.781 3.26 1 81.25 110 THR A CA 1
ATOM 826 C C . THR A 1 110 ? -10.43 20.062 2.156 1 81.25 110 THR A C 1
ATOM 828 O O . THR A 1 110 ? -10.367 20.547 1.022 1 81.25 110 THR A O 1
ATOM 831 N N . TYR A 1 111 ? -9.75 19.078 2.553 1 80.88 111 TYR A N 1
ATOM 832 C CA . TYR A 1 111 ? -9 18.219 1.638 1 80.88 111 TYR A CA 1
ATOM 833 C C . TYR A 1 111 ? -9.93 17.5 0.668 1 80.88 111 TYR A C 1
ATOM 835 O O . TYR A 1 111 ? -10.82 16.766 1.087 1 80.88 111 TYR A O 1
ATOM 843 N N . PRO A 1 112 ? -9.75 17.688 -0.604 1 80.25 112 PRO A N 1
ATOM 844 C CA . PRO A 1 112 ? -10.656 17.094 -1.59 1 80.25 112 PRO A CA 1
ATOM 845 C C . PRO A 1 112 ? -10.719 15.57 -1.484 1 80.25 112 PRO A C 1
ATOM 847 O O . PRO A 1 112 ? -11.766 14.969 -1.755 1 80.25 112 PRO A O 1
ATOM 850 N N . GLY A 1 113 ? -9.617 14.977 -1.104 1 86.88 113 GLY A N 1
ATOM 851 C CA . GLY A 1 113 ? -9.609 13.531 -0.925 1 86.88 113 GLY A CA 1
ATOM 852 C C . GLY A 1 113 ? -10.594 13.062 0.136 1 86.88 113 GLY A C 1
ATOM 853 O O . GLY A 1 113 ? -11.195 11.992 0 1 86.88 113 GLY A O 1
ATOM 854 N N . LEU A 1 114 ? -10.742 13.836 1.127 1 90.31 114 LEU A N 1
ATOM 855 C CA . LEU A 1 114 ? -11.703 13.508 2.176 1 90.31 114 LEU A CA 1
ATOM 856 C C . LEU A 1 114 ? -13.133 13.57 1.643 1 90.31 114 LEU A C 1
ATOM 858 O O . LEU A 1 114 ? -13.961 12.719 1.982 1 90.31 114 LEU A O 1
ATOM 862 N N . LEU A 1 115 ? -13.398 14.57 0.858 1 89.81 115 LEU A N 1
ATOM 863 C CA . LEU A 1 115 ? -14.742 14.719 0.301 1 89.81 115 LEU A CA 1
ATOM 864 C C . LEU A 1 115 ? -15.102 13.508 -0.561 1 89.81 115 LEU A C 1
ATOM 866 O O . LEU A 1 115 ? -16.234 13.039 -0.525 1 89.81 115 LEU A O 1
ATOM 870 N N . ALA A 1 116 ? -14.156 13.07 -1.325 1 90.56 116 ALA A N 1
ATOM 871 C CA . ALA A 1 116 ? -14.375 11.883 -2.148 1 90.56 116 ALA A CA 1
ATOM 872 C C . ALA A 1 116 ? -14.703 10.672 -1.283 1 90.56 116 ALA A C 1
ATOM 874 O O . ALA A 1 116 ? -15.609 9.898 -1.603 1 90.56 116 ALA A O 1
ATOM 875 N N . LEU A 1 117 ? -13.992 10.508 -0.2 1 95.69 117 LEU A N 1
ATOM 876 C CA . LEU A 1 117 ? -14.211 9.391 0.713 1 95.69 117 LEU A CA 1
ATOM 877 C C . LEU A 1 117 ? -15.586 9.477 1.366 1 95.69 117 LEU A C 1
ATOM 879 O O . LEU A 1 117 ? -16.281 8.469 1.5 1 95.69 117 LEU A O 1
ATOM 883 N N . LEU A 1 118 ? -15.992 10.672 1.767 1 95.56 118 LEU A N 1
ATOM 884 C CA . LEU A 1 118 ? -17.281 10.883 2.436 1 95.56 118 LEU A CA 1
ATOM 885 C C . LEU A 1 118 ? -18.438 10.656 1.47 1 95.56 118 LEU A C 1
ATOM 887 O O . LEU A 1 118 ? -19.5 10.18 1.869 1 95.56 118 LEU A O 1
ATOM 891 N N . ASP A 1 119 ? -18.188 11.023 0.228 1 94.25 119 ASP A N 1
ATOM 892 C CA . ASP A 1 119 ? -19.188 10.742 -0.805 1 94.25 119 ASP A CA 1
ATOM 893 C C . ASP A 1 119 ? -19.359 9.234 -1 1 94.25 119 ASP A C 1
ATOM 895 O O . ASP A 1 119 ? -20.484 8.758 -1.134 1 94.25 119 ASP A O 1
ATOM 899 N N . ASN A 1 120 ? -18.297 8.531 -1.014 1 92.5 120 ASN A N 1
ATOM 900 C CA . ASN A 1 120 ? -18.312 7.086 -1.209 1 92.5 120 ASN A CA 1
ATOM 901 C C . ASN A 1 120 ? -19.141 6.383 -0.136 1 92.5 120 ASN A C 1
ATOM 903 O O . ASN A 1 120 ? -19.797 5.379 -0.412 1 92.5 120 ASN A O 1
ATOM 907 N N . VAL A 1 121 ? -19.078 6.867 1.066 1 95.31 121 VAL A N 1
ATOM 908 C CA . VAL A 1 121 ? -19.812 6.234 2.152 1 95.31 121 VAL A CA 1
ATOM 909 C C . VAL A 1 121 ? -21.203 6.875 2.287 1 95.31 121 VAL A C 1
ATOM 911 O O . VAL A 1 121 ? -21.938 6.578 3.225 1 95.31 121 VAL A O 1
ATOM 914 N N . GLN A 1 122 ? -21.5 7.871 1.437 1 96.81 122 GLN A N 1
ATOM 915 C CA . GLN A 1 122 ? -22.797 8.523 1.363 1 96.81 122 GLN A CA 1
ATOM 916 C C . GLN A 1 122 ? -23.125 9.258 2.664 1 96.81 122 GLN A C 1
ATOM 918 O O . GLN A 1 122 ? -24.219 9.117 3.201 1 96.81 122 GLN A O 1
ATOM 923 N N . ALA A 1 123 ? -22.188 9.969 3.184 1 96.19 123 ALA A N 1
ATOM 924 C CA . ALA A 1 123 ? -22.375 10.75 4.402 1 96.19 123 ALA A CA 1
ATOM 925 C C . ALA A 1 123 ? -23.172 12.023 4.121 1 96.19 123 ALA A C 1
ATOM 927 O O . ALA A 1 123 ? -23.125 12.562 3.014 1 96.19 123 ALA A O 1
ATOM 928 N N . HIS A 1 124 ? -23.953 12.453 5.078 1 94.31 124 HIS A N 1
ATOM 929 C CA . HIS A 1 124 ? -24.547 13.789 5.043 1 94.31 124 HIS A CA 1
ATOM 930 C C . HIS A 1 124 ? -23.547 14.844 5.508 1 94.31 124 HIS A C 1
ATOM 932 O O . HIS A 1 124 ? -23.219 14.922 6.695 1 94.31 124 HIS A O 1
ATOM 938 N N . LEU A 1 125 ? -23.094 15.711 4.598 1 94.69 125 LEU A N 1
ATOM 939 C CA . LEU A 1 125 ? -21.984 16.625 4.848 1 94.69 125 LEU A CA 1
ATOM 940 C C . LEU A 1 125 ? -22.469 17.953 5.402 1 94.69 125 LEU A C 1
ATOM 942 O O . LEU A 1 125 ? -23.375 18.578 4.824 1 94.69 125 LEU A O 1
ATOM 946 N N . ILE A 1 126 ? -21.938 18.375 6.5 1 92.81 126 ILE A N 1
ATOM 947 C CA . ILE A 1 126 ? -22.234 19.656 7.121 1 92.81 126 ILE A CA 1
ATOM 948 C C . ILE A 1 126 ? -20.953 20.5 7.211 1 92.81 126 ILE A C 1
ATOM 950 O O . ILE A 1 126 ? -20.172 20.328 8.141 1 92.81 126 ILE A O 1
ATOM 954 N N . PRO A 1 127 ? -20.75 21.375 6.262 1 91.81 127 PRO A N 1
ATOM 955 C CA . PRO A 1 127 ? -19.547 22.203 6.285 1 91.81 127 PRO A CA 1
ATOM 956 C C . PRO A 1 127 ? -19.578 23.25 7.395 1 91.81 127 PRO A C 1
ATOM 958 O O . PRO A 1 127 ? -20.625 23.828 7.68 1 91.81 127 PRO A O 1
ATOM 961 N N . ILE A 1 128 ? -18.516 23.375 8.062 1 91.38 128 ILE A N 1
ATOM 962 C CA . ILE A 1 128 ? -18.312 24.422 9.055 1 91.38 128 ILE A CA 1
ATOM 963 C C . ILE A 1 128 ? -17.281 25.438 8.547 1 91.38 128 ILE A C 1
ATOM 965 O O . ILE A 1 128 ? -16.125 25.078 8.289 1 91.38 128 ILE A O 1
ATOM 969 N N . ARG A 1 129 ? -17.656 26.625 8.5 1 87.5 129 ARG A N 1
ATOM 970 C CA . ARG A 1 129 ? -16.797 27.672 7.953 1 87.5 129 ARG A CA 1
ATOM 971 C C . ARG A 1 129 ? -15.578 27.906 8.844 1 87.5 129 ARG A C 1
ATOM 973 O O . ARG A 1 129 ? -15.68 27.828 10.07 1 87.5 129 ARG A O 1
ATOM 980 N N . SER A 1 130 ? -14.523 28.125 8.18 1 81.06 130 SER A N 1
ATOM 981 C CA . SER A 1 130 ? -13.281 28.484 8.867 1 81.06 130 SER A CA 1
ATOM 982 C C . SER A 1 130 ? -12.828 29.891 8.5 1 81.06 130 SER A C 1
ATOM 984 O O . SER A 1 130 ? -13.25 30.438 7.484 1 81.06 130 SER A O 1
ATOM 986 N N . ASP A 1 131 ? -12.141 30.484 9.422 1 74.62 131 ASP A N 1
ATOM 987 C CA . ASP A 1 131 ? -11.469 31.75 9.141 1 74.62 131 ASP A CA 1
ATOM 988 C C . ASP A 1 131 ? -9.961 31.609 9.297 1 74.62 131 ASP A C 1
ATOM 990 O O . ASP A 1 131 ? -9.414 30.516 9.172 1 74.62 131 ASP A O 1
ATOM 994 N N . SER A 1 132 ? -9.219 32.625 9.461 1 67.62 132 SER A N 1
ATOM 995 C CA . SER A 1 132 ? -7.762 32.625 9.508 1 67.62 132 SER A CA 1
ATOM 996 C C . SER A 1 132 ? -7.262 31.875 10.75 1 67.62 132 SER A C 1
ATOM 998 O O . SER A 1 132 ? -6.098 31.484 10.812 1 67.62 132 SER A O 1
ATOM 1000 N N . GLN A 1 133 ? -8.18 31.75 11.602 1 74.44 133 GLN A N 1
ATOM 1001 C CA . GLN A 1 133 ? -7.785 31.078 12.836 1 74.44 133 GLN A CA 1
ATOM 1002 C C . GLN A 1 133 ? -8.297 29.641 12.867 1 74.44 133 GLN A C 1
ATOM 1004 O O . GLN A 1 133 ? -8.125 28.938 13.867 1 74.44 133 GLN A O 1
ATOM 1009 N N . GLY A 1 134 ? -8.82 29.25 11.836 1 79.31 134 GLY A N 1
ATOM 1010 C CA . GLY A 1 134 ? -9.359 27.906 11.789 1 79.31 134 GLY A CA 1
ATOM 1011 C C . GLY A 1 134 ? -10.875 27.859 11.836 1 79.31 134 GLY A C 1
ATOM 1012 O O . GLY A 1 134 ? -11.539 28.812 11.422 1 79.31 134 GLY A O 1
ATOM 1013 N N . VAL A 1 135 ? -11.359 26.734 12.273 1 85.81 135 VAL A N 1
ATOM 1014 C CA . VAL A 1 135 ? -12.805 26.531 12.375 1 85.81 135 VAL A CA 1
ATOM 1015 C C . VAL A 1 135 ? -13.398 27.562 13.328 1 85.81 135 VAL A C 1
ATOM 1017 O O . VAL A 1 135 ? -12.836 27.844 14.391 1 85.81 135 VAL A O 1
ATOM 1020 N N . ILE A 1 136 ? -14.523 28.203 12.914 1 89.44 136 ILE A N 1
ATOM 1021 C CA . ILE A 1 136 ? -15.219 29.156 13.766 1 89.44 136 ILE A CA 1
ATOM 1022 C C . ILE A 1 136 ? -16 28.422 14.852 1 89.44 136 ILE A C 1
ATOM 1024 O O . ILE A 1 136 ? -17 27.766 14.555 1 89.44 136 ILE A O 1
ATOM 1028 N N . PRO A 1 137 ? -15.602 28.578 16.094 1 92.56 137 PRO A N 1
ATOM 1029 C CA . PRO A 1 137 ? -16.188 27.766 17.172 1 92.56 137 PRO A CA 1
ATOM 1030 C C . PRO A 1 137 ? -17.688 27.969 17.312 1 92.56 137 PRO A C 1
ATOM 1032 O O . PRO A 1 137 ? -18.422 27.016 17.609 1 92.56 137 PRO A O 1
ATOM 1035 N N . SER A 1 138 ? -18.156 29.266 17.203 1 93.44 138 SER A N 1
ATOM 1036 C CA . SER A 1 138 ? -19.578 29.531 17.359 1 93.44 138 SER A CA 1
ATOM 1037 C C . SER A 1 138 ? -20.406 28.781 16.328 1 93.44 138 SER A C 1
ATOM 1039 O O . SER A 1 138 ? -21.5 28.297 16.625 1 93.44 138 SER A O 1
ATOM 1041 N N . LEU A 1 139 ? -19.922 28.719 15.148 1 92.12 139 LEU A N 1
ATOM 1042 C CA . LEU A 1 139 ? -20.609 27.984 14.094 1 92.12 139 LEU A CA 1
ATOM 1043 C C . LEU A 1 139 ? -20.594 26.484 14.359 1 92.12 139 LEU A C 1
ATOM 1045 O O . LEU A 1 139 ? -21.562 25.781 14.07 1 92.12 139 LEU A O 1
ATOM 1049 N N . LEU A 1 140 ? -19.484 25.969 14.867 1 90.5 140 LEU A N 1
ATOM 1050 C CA . LEU A 1 140 ? -19.391 24.562 15.25 1 90.5 140 LEU A CA 1
ATOM 1051 C C . LEU A 1 140 ? -20.406 24.219 16.328 1 90.5 140 LEU A C 1
ATOM 1053 O O . LEU A 1 140 ? -21.031 23.172 16.281 1 90.5 140 LEU A O 1
ATOM 1057 N N . ARG A 1 141 ? -20.516 25.078 17.266 1 90.31 141 ARG A N 1
ATOM 1058 C CA . ARG A 1 141 ? -21.469 24.859 18.359 1 90.31 141 ARG A CA 1
ATOM 1059 C C . ARG A 1 141 ? -22.891 24.766 17.828 1 90.31 141 ARG A C 1
ATOM 1061 O O . ARG A 1 141 ? -23.656 23.906 18.25 1 90.31 141 ARG A O 1
ATOM 1068 N N . VAL A 1 142 ? -23.234 25.656 16.953 1 90.81 142 VAL A N 1
ATOM 1069 C CA . VAL A 1 142 ? -24.578 25.672 16.375 1 90.81 142 VAL A CA 1
ATOM 1070 C C . VAL A 1 142 ? -24.844 24.344 15.68 1 90.81 142 VAL A C 1
ATOM 1072 O O . VAL A 1 142 ? -25.922 23.766 15.828 1 90.81 142 VAL A O 1
ATOM 1075 N N . ALA A 1 143 ? -23.891 23.875 14.93 1 88.31 143 ALA A N 1
ATOM 1076 C CA . ALA A 1 143 ? -24.047 22.609 14.211 1 88.31 143 ALA A CA 1
ATOM 1077 C C . ALA A 1 143 ? -24.188 21.438 15.18 1 88.31 143 ALA A C 1
ATOM 1079 O O . ALA A 1 143 ? -24.984 20.531 14.961 1 88.31 143 ALA A O 1
ATOM 1080 N N . LEU A 1 144 ? -23.375 21.453 16.25 1 87 144 LEU A N 1
ATOM 1081 C CA . LEU A 1 144 ? -23.375 20.375 17.234 1 87 144 LEU A CA 1
ATOM 1082 C C . LEU A 1 144 ? -24.672 20.328 18.016 1 87 144 LEU A C 1
ATOM 1084 O O . LEU A 1 144 ? -25.109 19.266 18.453 1 87 144 LEU A O 1
ATOM 1088 N N . ASP A 1 145 ? -25.188 21.484 18.219 1 85.81 145 ASP A N 1
ATOM 1089 C CA . ASP A 1 145 ? -26.453 21.578 18.953 1 85.81 145 ASP A CA 1
ATOM 1090 C C . ASP A 1 145 ? -27.562 20.844 18.219 1 85.81 145 ASP A C 1
ATOM 1092 O O . ASP A 1 145 ? -28.547 20.406 18.828 1 85.81 145 ASP A O 1
ATOM 1096 N N . GLN A 1 146 ? -27.391 20.703 16.984 1 80 146 GLN A N 1
ATOM 1097 C CA . GLN A 1 146 ? -28.375 20.016 16.172 1 80 146 GLN A CA 1
ATOM 1098 C C . GLN A 1 146 ? -28.141 18.5 16.172 1 80 146 GLN A C 1
ATOM 1100 O O . GLN A 1 146 ? -28.969 17.75 15.656 1 80 146 GLN A O 1
ATOM 1105 N N . CYS A 1 147 ? -26.938 18.203 16.734 1 76 147 CYS A N 1
ATOM 1106 C CA . CYS A 1 147 ? -26.578 16.781 16.719 1 76 147 CYS A CA 1
ATOM 1107 C C . CYS A 1 147 ? -26.953 16.109 18.031 1 76 147 CYS A C 1
ATOM 1109 O O . CYS A 1 147 ? -26.875 16.734 19.094 1 76 147 CYS A O 1
ATOM 1111 N N . THR A 1 148 ? -27.531 15 18.016 1 66.62 148 THR A N 1
ATOM 1112 C CA . THR A 1 148 ? -28.109 14.32 19.172 1 66.62 148 THR A CA 1
ATOM 1113 C C . THR A 1 148 ? -27.031 13.672 20.016 1 66.62 148 THR A C 1
ATOM 1115 O O . THR A 1 148 ? -27.156 13.594 21.234 1 66.62 148 THR A O 1
ATOM 1118 N N . ASP A 1 149 ? -26.078 12.977 19.453 1 62.41 149 ASP A N 1
ATOM 1119 C CA . ASP A 1 149 ? -25.172 12.109 20.219 1 62.41 149 ASP A CA 1
ATOM 1120 C C . ASP A 1 149 ? -23.844 12.805 20.5 1 62.41 149 ASP A C 1
ATOM 1122 O O . ASP A 1 149 ? -23.078 13.07 19.578 1 62.41 149 ASP A O 1
ATOM 1126 N N . ARG A 1 150 ? -23.766 13.438 21.766 1 57.28 150 ARG A N 1
ATOM 1127 C CA . ARG A 1 150 ? -22.562 14.172 22.172 1 57.28 150 ARG A CA 1
ATOM 1128 C C . ARG A 1 150 ? -21.562 13.242 22.844 1 57.28 150 ARG A C 1
ATOM 1130 O O . ARG A 1 150 ? -20.484 13.68 23.25 1 57.28 150 ARG A O 1
ATOM 1137 N N . ARG A 1 151 ? -21.781 11.992 23.203 1 53.78 151 ARG A N 1
ATOM 1138 C CA . ARG A 1 151 ? -20.906 11.164 24.031 1 53.78 151 ARG A CA 1
ATOM 1139 C C . ARG A 1 151 ? -19.578 10.891 23.344 1 53.78 151 ARG A C 1
ATOM 1141 O O . ARG A 1 151 ? -19.484 9.984 22.516 1 53.78 151 ARG A O 1
ATOM 1148 N N . ALA A 1 152 ? -18.625 11.906 23.406 1 56.34 152 ALA A N 1
ATOM 1149 C CA . ALA A 1 152 ? -17.469 11.992 22.531 1 56.34 152 ALA A CA 1
ATOM 1150 C C . ALA A 1 152 ? -16.234 11.391 23.203 1 56.34 152 ALA A C 1
ATOM 1152 O O . ALA A 1 152 ? -15.117 11.516 22.672 1 56.34 152 ALA A O 1
ATOM 1153 N N . LYS A 1 153 ? -16.312 10.57 24.438 1 56.97 153 LYS A N 1
ATOM 1154 C CA . LYS A 1 153 ? -14.977 10.297 24.969 1 56.97 153 LYS A CA 1
ATOM 1155 C C . LYS A 1 153 ? -14.32 9.141 24.219 1 56.97 153 LYS A C 1
ATOM 1157 O O . LYS A 1 153 ? -14.984 8.18 23.828 1 56.97 153 LYS A O 1
ATOM 1162 N N . GLY A 1 154 ? -13.062 9.258 23.891 1 60.41 154 GLY A N 1
ATOM 1163 C CA . GLY A 1 154 ? -12.195 8.219 23.359 1 60.41 154 GLY A CA 1
ATOM 1164 C C . GLY A 1 154 ? -12.469 7.91 21.891 1 60.41 154 GLY A C 1
ATOM 1165 O O . GLY A 1 154 ? -12.438 6.75 21.484 1 60.41 154 GLY A O 1
ATOM 1166 N N . ARG A 1 155 ? -12.664 9.008 21.266 1 80.5 155 ARG A N 1
ATOM 1167 C CA . ARG A 1 155 ? -13.102 8.742 19.891 1 80.5 155 ARG A CA 1
ATOM 1168 C C . ARG A 1 155 ? -12.273 9.531 18.891 1 80.5 155 ARG A C 1
ATOM 1170 O O . ARG A 1 155 ? -12.727 9.797 17.766 1 80.5 155 ARG A O 1
ATOM 1177 N N . VAL A 1 156 ? -10.984 9.867 19.359 1 88.31 156 VAL A N 1
ATOM 1178 C CA . VAL A 1 156 ? -10.156 10.656 18.469 1 88.31 156 VAL A CA 1
ATOM 1179 C C . VAL A 1 156 ? -9.234 9.734 17.656 1 88.31 156 VAL A C 1
ATOM 1181 O O . VAL A 1 156 ? -8.578 8.859 18.219 1 88.31 156 VAL A O 1
ATOM 1184 N N . LEU A 1 157 ? -9.258 9.891 16.422 1 94.38 157 LEU A N 1
ATOM 1185 C CA . LEU A 1 157 ? -8.305 9.266 15.516 1 94.38 157 LEU A CA 1
ATOM 1186 C C . LEU A 1 157 ? -7.355 10.297 14.922 1 94.38 157 LEU A C 1
ATOM 1188 O O . LEU A 1 157 ? -7.797 11.336 14.43 1 94.38 157 LEU A O 1
ATOM 1192 N N . ARG A 1 158 ? -6.086 10.047 15.086 1 95.19 158 ARG A N 1
ATOM 1193 C CA . ARG A 1 158 ? -5.094 10.93 14.477 1 95.19 158 ARG A CA 1
ATOM 1194 C C . ARG A 1 158 ? -4.422 10.266 13.281 1 95.19 158 ARG A C 1
ATOM 1196 O O . ARG A 1 158 ? -3.967 9.117 13.375 1 95.19 158 ARG A O 1
ATOM 1203 N N . PHE A 1 159 ? -4.43 10.953 12.156 1 96 159 PHE A N 1
ATOM 1204 C CA . PHE A 1 159 ? -3.844 10.445 10.922 1 96 159 PHE A CA 1
ATOM 1205 C C . PHE A 1 159 ? -2.561 11.203 10.586 1 96 159 PHE A C 1
ATOM 1207 O O . PHE A 1 159 ? -2.576 12.422 10.422 1 96 159 PHE A O 1
ATOM 1214 N N . ASP A 1 160 ? -1.453 10.453 10.508 1 95.69 160 ASP A N 1
ATOM 1215 C CA . ASP A 1 160 ? -0.147 11.031 10.203 1 95.69 160 ASP A CA 1
ATOM 1216 C C . ASP A 1 160 ? 0.424 10.43 8.914 1 95.69 160 ASP A C 1
ATOM 1218 O O . ASP A 1 160 ? -0.015 9.367 8.477 1 95.69 160 ASP A O 1
ATOM 1222 N N . SER A 1 161 ? 1.319 11.117 8.266 1 94.94 161 SER A N 1
ATOM 1223 C CA . SER A 1 161 ? 1.972 10.656 7.047 1 94.94 161 SER A CA 1
ATOM 1224 C C . SER A 1 161 ? 3.402 11.18 6.949 1 94.94 161 SER A C 1
ATOM 1226 O O . SER A 1 161 ? 3.727 12.219 7.52 1 94.94 161 SER A O 1
ATOM 1228 N N . PHE A 1 162 ? 4.227 10.508 6.273 1 96.69 162 PHE A N 1
ATOM 1229 C CA . PHE A 1 162 ? 5.586 10.953 6.004 1 96.69 162 PHE A CA 1
ATOM 1230 C C . PHE A 1 162 ? 5.684 11.594 4.625 1 96.69 162 PHE A C 1
ATOM 1232 O O . PHE A 1 162 ? 6.777 11.93 4.164 1 96.69 162 PHE A O 1
ATOM 1239 N N . SER A 1 163 ? 4.559 11.812 3.98 1 93.12 163 SER A N 1
ATOM 1240 C CA . SER A 1 163 ? 4.531 12.258 2.59 1 93.12 163 SER A CA 1
ATOM 1241 C C . SER A 1 163 ? 5.113 13.656 2.443 1 93.12 163 SER A C 1
ATOM 1243 O O . SER A 1 163 ? 5.781 13.961 1.452 1 93.12 163 SER A O 1
ATOM 1245 N N . LYS A 1 164 ? 4.848 14.484 3.467 1 88.06 164 LYS A N 1
ATOM 1246 C CA . LYS A 1 164 ? 5.289 15.875 3.365 1 88.06 164 LYS A CA 1
ATOM 1247 C C . LYS A 1 164 ? 6.504 16.125 4.25 1 88.06 164 LYS A C 1
ATOM 1249 O O . LYS A 1 164 ? 7.148 17.172 4.145 1 88.06 164 LYS A O 1
ATOM 1254 N N . THR A 1 165 ? 6.82 15.195 5.082 1 91.38 165 THR A N 1
ATOM 1255 C CA . THR A 1 165 ? 7.938 15.375 6 1 91.38 165 THR A CA 1
ATOM 1256 C C . THR A 1 165 ? 9.172 14.633 5.5 1 91.38 165 THR A C 1
ATOM 1258 O O . THR A 1 165 ? 10.305 15.016 5.809 1 91.38 165 THR A O 1
ATOM 1261 N N . VAL A 1 166 ? 8.969 13.555 4.734 1 94.88 166 VAL A N 1
ATOM 1262 C CA . VAL A 1 166 ? 10.109 12.781 4.25 1 94.88 166 VAL A CA 1
ATOM 1263 C C . VAL A 1 166 ? 9.969 12.547 2.746 1 94.88 166 VAL A C 1
ATOM 1265 O O . VAL A 1 166 ? 10.711 13.133 1.951 1 94.88 166 VAL A O 1
ATOM 1268 N N . ALA A 1 167 ? 8.984 11.734 2.328 1 96.56 167 ALA A N 1
ATOM 1269 C CA . ALA A 1 167 ? 8.852 11.445 0.904 1 96.56 167 ALA A CA 1
ATOM 1270 C C . ALA A 1 167 ? 7.488 10.82 0.6 1 96.56 167 ALA A C 1
ATOM 1272 O O . ALA A 1 167 ? 7.145 9.773 1.15 1 96.56 167 ALA A O 1
ATOM 1273 N N . PRO A 1 168 ? 6.746 11.406 -0.36 1 96.31 168 PRO A N 1
ATOM 1274 C CA . PRO A 1 168 ? 5.398 10.906 -0.646 1 96.31 168 PRO A CA 1
ATOM 1275 C C . PRO A 1 168 ? 5.406 9.562 -1.373 1 96.31 168 PRO A C 1
ATOM 1277 O O . PRO A 1 168 ? 4.48 8.766 -1.211 1 96.31 168 PRO A O 1
ATOM 1280 N N . GLY A 1 169 ? 6.449 9.219 -2.08 1 97.88 169 GLY A N 1
ATOM 1281 C CA . GLY A 1 169 ? 6.504 8 -2.869 1 97.88 169 GLY A CA 1
ATOM 1282 C C . GLY A 1 169 ? 6.602 6.746 -2.02 1 97.88 169 GLY A C 1
ATOM 1283 O O . GLY A 1 169 ? 6.312 5.648 -2.494 1 97.88 169 GLY A O 1
ATOM 1284 N N . LEU A 1 170 ? 7.02 6.902 -0.785 1 98.31 170 LEU A N 1
ATOM 1285 C CA . LEU A 1 170 ? 7.137 5.758 0.115 1 98.31 170 LEU A CA 1
ATOM 1286 C C . LEU A 1 170 ? 5.758 5.262 0.539 1 98.31 170 LEU A C 1
ATOM 1288 O O . LEU A 1 170 ? 5.602 4.094 0.907 1 98.31 170 LEU A O 1
ATOM 1292 N N . ARG A 1 171 ? 4.777 6.148 0.512 1 98.31 171 ARG A N 1
ATOM 1293 C CA . ARG A 1 171 ? 3.395 5.848 0.864 1 98.31 171 ARG A CA 1
ATOM 1294 C C . ARG A 1 171 ? 3.307 5.207 2.244 1 98.31 171 ARG A C 1
ATOM 1296 O O . ARG A 1 171 ? 2.648 4.18 2.416 1 98.31 171 ARG A O 1
ATOM 1303 N N . VAL A 1 172 ? 3.938 5.848 3.164 1 98.75 172 VAL A N 1
ATOM 1304 C CA . VAL A 1 172 ? 3.859 5.367 4.539 1 98.75 172 VAL A CA 1
ATOM 1305 C C . VAL A 1 172 ? 3.162 6.41 5.41 1 98.75 172 VAL A C 1
ATOM 1307 O O . VAL A 1 172 ? 3.596 7.562 5.48 1 98.75 172 VAL A O 1
ATOM 1310 N N . GLY A 1 173 ? 2.084 6.07 5.961 1 98.38 173 GLY A N 1
ATOM 1311 C CA . GLY A 1 173 ? 1.378 6.781 7.016 1 98.38 173 GLY A CA 1
ATOM 1312 C C . GLY A 1 173 ? 1.069 5.914 8.219 1 98.38 173 GLY A C 1
ATOM 1313 O O . GLY A 1 173 ? 1.517 4.77 8.297 1 98.38 173 GLY A O 1
ATOM 1314 N N . TYR A 1 174 ? 0.407 6.465 9.18 1 98.5 174 TYR A N 1
ATOM 1315 C CA . TYR A 1 174 ? -0.031 5.691 10.336 1 98.5 174 TYR A CA 1
ATOM 1316 C C . TYR A 1 174 ? -1.173 6.391 11.062 1 98.5 174 TYR A C 1
ATOM 1318 O O . TYR A 1 174 ? -1.373 7.598 10.898 1 98.5 174 TYR A O 1
ATOM 1326 N N . VAL A 1 175 ? -1.897 5.617 11.781 1 97.62 175 VAL A N 1
ATOM 1327 C CA . VAL A 1 175 ? -3.031 6.105 12.555 1 97.62 175 VAL A CA 1
ATOM 1328 C C . VAL A 1 175 ? -2.812 5.801 14.039 1 97.62 175 VAL A C 1
ATOM 1330 O O . VAL A 1 175 ? -2.373 4.703 14.391 1 97.62 175 VAL A O 1
ATOM 1333 N N . THR A 1 176 ? -2.926 6.789 14.859 1 96.25 176 THR A N 1
ATOM 1334 C CA . THR A 1 176 ? -2.996 6.609 16.297 1 96.25 176 THR A CA 1
ATOM 1335 C C . THR A 1 176 ? -4.445 6.629 16.781 1 96.25 176 THR A C 1
ATOM 1337 O O . THR A 1 176 ? -5.137 7.641 16.641 1 96.25 176 THR A O 1
ATOM 1340 N N . VAL A 1 177 ? -4.887 5.496 17.312 1 95.25 177 VAL A N 1
ATOM 1341 C CA . VAL A 1 177 ? -6.309 5.32 17.578 1 95.25 177 VAL A CA 1
ATOM 1342 C C . VAL A 1 177 ? -6.504 4.512 18.859 1 95.25 177 VAL A C 1
ATOM 1344 O O . VAL A 1 177 ? -5.582 3.824 19.312 1 95.25 177 VAL A O 1
ATOM 1347 N N . PRO A 1 178 ? -7.762 4.668 19.516 1 93.5 178 PRO A N 1
ATOM 1348 C CA . PRO A 1 178 ? -8.07 3.744 20.609 1 93.5 178 PRO A CA 1
ATOM 1349 C C . PRO A 1 178 ? -7.949 2.279 20.188 1 93.5 178 PRO A C 1
ATOM 1351 O O . PRO A 1 178 ? -8.312 1.915 19.078 1 93.5 178 PRO A O 1
ATOM 1354 N N . LYS A 1 179 ? -7.457 1.449 21.078 1 94.75 179 LYS A N 1
ATOM 1355 C CA . LYS A 1 179 ? -7.066 0.07 20.797 1 94.75 179 LYS A CA 1
ATOM 1356 C C . LYS A 1 179 ? -8.195 -0.704 20.141 1 94.75 179 LYS A C 1
ATOM 1358 O O . LYS A 1 179 ? -7.98 -1.414 19.156 1 94.75 179 LYS A O 1
ATOM 1363 N N . PRO A 1 180 ? -9.492 -0.571 20.578 1 94.12 180 PRO A N 1
ATOM 1364 C CA . PRO A 1 180 ? -10.555 -1.339 19.922 1 94.12 180 PRO A CA 1
ATOM 1365 C C . PRO A 1 180 ? -10.727 -0.972 18.453 1 94.12 180 PRO A C 1
ATOM 1367 O O . PRO A 1 180 ? -11.008 -1.842 17.625 1 94.12 180 PRO A O 1
ATOM 1370 N N . ILE A 1 181 ? -10.562 0.268 18.109 1 94.5 181 ILE A N 1
ATOM 1371 C CA . ILE A 1 181 ? -10.656 0.715 16.719 1 94.5 181 ILE A CA 1
ATOM 1372 C C . ILE A 1 181 ? -9.43 0.248 15.945 1 94.5 181 ILE A C 1
ATOM 1374 O O . ILE A 1 181 ? -9.539 -0.174 14.789 1 94.5 181 ILE A O 1
ATOM 1378 N N . GLY A 1 182 ? -8.25 0.346 16.609 1 96.56 182 GLY A N 1
ATOM 1379 C CA . GLY A 1 182 ? -7.016 -0.123 16 1 96.56 182 GLY A CA 1
ATOM 1380 C C . GLY A 1 182 ? -7.066 -1.585 15.594 1 96.56 182 GLY A C 1
ATOM 1381 O O . GLY A 1 182 ? -6.598 -1.955 14.516 1 96.56 182 GLY A O 1
ATOM 1382 N N . GLU A 1 183 ? -7.648 -2.371 16.438 1 96.88 183 GLU A N 1
ATOM 1383 C CA . GLU A 1 183 ? -7.777 -3.797 16.172 1 96.88 183 GLU A CA 1
ATOM 1384 C C . GLU A 1 183 ? -8.641 -4.043 14.93 1 96.88 183 GLU A C 1
ATOM 1386 O O . GLU A 1 183 ? -8.359 -4.945 14.141 1 96.88 183 GLU A O 1
ATOM 1391 N N . LYS A 1 184 ? -9.641 -3.252 14.734 1 96.56 184 LYS A N 1
ATOM 1392 C CA . LYS A 1 184 ? -10.5 -3.373 13.555 1 96.56 184 LYS A CA 1
ATOM 1393 C C . LYS A 1 184 ? -9.781 -2.9 12.297 1 96.56 184 LYS A C 1
ATOM 1395 O O . LYS A 1 184 ? -9.961 -3.473 11.219 1 96.56 184 LYS A O 1
ATOM 1400 N N . LEU A 1 185 ? -9.008 -1.848 12.469 1 97.75 185 LEU A N 1
ATOM 1401 C CA . LEU A 1 185 ? -8.219 -1.374 11.336 1 97.75 185 LEU A CA 1
ATOM 1402 C C . LEU A 1 185 ? -7.234 -2.445 10.875 1 97.75 185 LEU A C 1
ATOM 1404 O O . LEU A 1 185 ? -7.062 -2.656 9.672 1 97.75 185 LEU A O 1
ATOM 1408 N N . VAL A 1 186 ? -6.621 -3.086 11.812 1 98.31 186 VAL A N 1
ATOM 1409 C CA . VAL A 1 186 ? -5.645 -4.129 11.508 1 98.31 186 VAL A CA 1
ATOM 1410 C C . VAL A 1 186 ? -6.32 -5.266 10.75 1 98.31 186 VAL A C 1
ATOM 1412 O O . VAL A 1 186 ? -5.762 -5.789 9.781 1 98.31 186 VAL A O 1
ATOM 1415 N N . LEU A 1 187 ? -7.492 -5.629 11.156 1 96.38 187 LEU A N 1
ATOM 1416 C CA . LEU A 1 187 ? -8.234 -6.676 10.461 1 96.38 187 LEU A CA 1
ATOM 1417 C C . LEU A 1 187 ? -8.594 -6.242 9.047 1 96.38 187 LEU A C 1
ATOM 1419 O O . LEU A 1 187 ? -8.531 -7.047 8.117 1 96.38 187 LEU A O 1
ATOM 1423 N N . ASP A 1 188 ? -9.008 -4.992 8.898 1 96.94 188 ASP A N 1
ATOM 1424 C CA . ASP A 1 188 ? -9.312 -4.457 7.574 1 96.94 188 ASP A CA 1
ATOM 1425 C C . ASP A 1 188 ? -8.094 -4.527 6.656 1 96.94 188 ASP A C 1
ATOM 1427 O O . ASP A 1 188 ? -8.203 -4.914 5.492 1 96.94 188 ASP A O 1
ATOM 1431 N N . ILE A 1 189 ? -6.961 -4.191 7.195 1 98.38 189 ILE A N 1
ATOM 1432 C CA . ILE A 1 189 ? -5.715 -4.242 6.441 1 98.38 189 ILE A CA 1
ATOM 1433 C C . ILE A 1 189 ? -5.395 -5.688 6.066 1 98.38 189 ILE A C 1
ATOM 1435 O O . ILE A 1 189 ? -5.059 -5.977 4.918 1 98.38 189 ILE A O 1
ATOM 1439 N N . LEU A 1 190 ? -5.508 -6.539 7 1 96.62 190 LEU A N 1
ATOM 1440 C CA . LEU A 1 190 ? -5.242 -7.953 6.758 1 96.62 190 LEU A CA 1
ATOM 1441 C C . LEU A 1 190 ? -6.094 -8.484 5.609 1 96.62 190 LEU A C 1
ATOM 1443 O O . LEU A 1 190 ? -5.578 -9.133 4.699 1 96.62 190 LEU A O 1
ATOM 1447 N N . ASP A 1 191 ? -7.305 -8.102 5.586 1 94.69 191 ASP A N 1
ATOM 1448 C CA . ASP A 1 191 ? -8.258 -8.648 4.625 1 94.69 191 ASP A CA 1
ATOM 1449 C C . ASP A 1 191 ? -8.047 -8.039 3.238 1 94.69 191 ASP A C 1
ATOM 1451 O O . ASP A 1 191 ? -8.266 -8.703 2.225 1 94.69 191 ASP A O 1
ATOM 1455 N N . ASN A 1 192 ? -7.602 -6.824 3.211 1 97.06 192 ASN A N 1
ATOM 1456 C CA . ASN A 1 192 ? -7.68 -6.109 1.941 1 97.06 192 ASN A CA 1
ATOM 1457 C C . ASN A 1 192 ? -6.312 -5.996 1.272 1 97.06 192 ASN A C 1
ATOM 1459 O O . ASN A 1 192 ? -6.219 -5.965 0.045 1 97.06 192 ASN A O 1
ATOM 1463 N N . ILE A 1 193 ? -5.262 -5.891 2.143 1 97.75 193 ILE A N 1
ATOM 1464 C CA . ILE A 1 193 ? -3.963 -5.691 1.51 1 97.75 193 ILE A CA 1
ATOM 1465 C C . ILE A 1 193 ? -2.9 -6.504 2.244 1 97.75 193 ILE A C 1
ATOM 1467 O O . ILE A 1 193 ? -1.72 -6.453 1.894 1 97.75 193 ILE A O 1
ATOM 1471 N N . LEU A 1 194 ? -3.266 -7.273 3.285 1 96.38 194 LEU A N 1
ATOM 1472 C CA . LEU A 1 194 ? -2.395 -8.023 4.184 1 96.38 194 LEU A CA 1
ATOM 1473 C C . LEU A 1 194 ? -1.579 -7.078 5.062 1 96.38 194 LEU A C 1
ATOM 1475 O O . LEU A 1 194 ? -1.723 -7.086 6.289 1 96.38 194 LEU A O 1
ATOM 1479 N N . HIS A 1 195 ? -0.738 -6.242 4.543 1 98.19 195 HIS A N 1
ATOM 1480 C CA . HIS A 1 195 ? -0.005 -5.191 5.246 1 98.19 195 HIS A CA 1
ATOM 1481 C C . HIS A 1 195 ? 0.642 -4.223 4.266 1 98.19 195 HIS A C 1
ATOM 1483 O O . HIS A 1 195 ? 0.739 -4.508 3.072 1 98.19 195 HIS A O 1
ATOM 1489 N N . ALA A 1 196 ? 1.033 -3.039 4.746 1 98.56 196 ALA A N 1
ATOM 1490 C CA . ALA A 1 196 ? 1.788 -2.076 3.947 1 98.56 196 ALA A CA 1
ATOM 1491 C C . ALA A 1 196 ? 3.182 -2.605 3.623 1 98.56 196 ALA A C 1
ATOM 1493 O O . ALA A 1 196 ? 3.707 -3.465 4.336 1 98.56 196 ALA A O 1
ATOM 1494 N N . SER A 1 197 ? 3.771 -2.119 2.512 1 98.75 197 SER A N 1
ATOM 1495 C CA . SER A 1 197 ? 5.109 -2.537 2.109 1 98.75 197 SER A CA 1
ATOM 1496 C C . SER A 1 197 ? 6.109 -2.371 3.25 1 98.75 197 SER A C 1
ATOM 1498 O O . SER A 1 197 ? 6.141 -1.329 3.908 1 98.75 197 SER A O 1
ATOM 1500 N N . VAL A 1 198 ? 6.961 -3.309 3.463 1 98.75 198 VAL A N 1
ATOM 1501 C CA . VAL A 1 198 ? 7.824 -3.348 4.641 1 98.75 198 VAL A CA 1
ATOM 1502 C C . VAL A 1 198 ? 9.117 -2.582 4.359 1 98.75 198 VAL A C 1
ATOM 1504 O O . VAL A 1 198 ? 9.625 -1.879 5.234 1 98.75 198 VAL A O 1
ATOM 1507 N N . LEU A 1 199 ? 9.664 -2.668 3.188 1 98.56 199 LEU A N 1
ATOM 1508 C CA . LEU A 1 199 ? 10.953 -2.066 2.881 1 98.56 199 LEU A CA 1
ATOM 1509 C C . LEU A 1 199 ? 10.922 -0.559 3.111 1 98.56 199 LEU A C 1
ATOM 1511 O O . LEU A 1 199 ? 11.805 -0.006 3.766 1 98.56 199 LEU A O 1
ATOM 1515 N N . PRO A 1 200 ? 9.883 0.152 2.625 1 98.69 200 PRO A N 1
ATOM 1516 C CA . PRO A 1 200 ? 9.812 1.58 2.943 1 98.69 200 PRO A CA 1
ATOM 1517 C C . PRO A 1 200 ? 9.773 1.849 4.445 1 98.69 200 PRO A C 1
ATOM 1519 O O . PRO A 1 200 ? 10.336 2.844 4.914 1 98.69 200 PRO A O 1
ATOM 1522 N N . GLN A 1 201 ? 9.094 1.011 5.215 1 98.81 201 GLN A N 1
ATOM 1523 C CA . GLN A 1 201 ? 9.055 1.16 6.668 1 98.81 201 GLN A CA 1
ATOM 1524 C C . GLN A 1 201 ? 10.445 1.01 7.273 1 98.81 201 GLN A C 1
ATOM 1526 O O . GLN A 1 201 ? 10.828 1.772 8.164 1 98.81 201 GLN A O 1
ATOM 1531 N N . VAL A 1 202 ? 11.211 0.047 6.773 1 98.69 202 VAL A N 1
ATOM 1532 C CA . VAL A 1 202 ? 12.57 -0.202 7.25 1 98.69 202 VAL A CA 1
ATOM 1533 C C . VAL A 1 202 ? 13.453 1 6.941 1 98.69 202 VAL A C 1
ATOM 1535 O O . VAL A 1 202 ? 14.219 1.456 7.797 1 98.69 202 VAL A O 1
ATOM 1538 N N . ILE A 1 203 ? 13.344 1.538 5.758 1 97.88 203 ILE A N 1
ATOM 1539 C CA . ILE A 1 203 ? 14.156 2.68 5.344 1 97.88 203 ILE A CA 1
ATOM 1540 C C . ILE A 1 203 ? 13.82 3.889 6.215 1 97.88 203 ILE A C 1
ATOM 1542 O O . ILE A 1 203 ? 14.727 4.562 6.719 1 97.88 203 ILE A O 1
ATOM 1546 N N . LEU A 1 204 ? 12.555 4.129 6.402 1 98.12 204 LEU A N 1
ATOM 1547 C CA . LEU A 1 204 ? 12.133 5.254 7.23 1 98.12 204 LEU A CA 1
ATOM 1548 C C . LEU A 1 204 ? 12.633 5.094 8.664 1 98.12 204 LEU A C 1
ATOM 1550 O O . LEU A 1 204 ? 13.086 6.062 9.281 1 98.12 204 LEU A O 1
ATOM 1554 N N . ARG A 1 205 ? 12.492 3.869 9.141 1 98.31 205 ARG A N 1
ATOM 1555 C CA . ARG A 1 205 ? 12.977 3.6 10.492 1 98.31 205 ARG A CA 1
ATOM 1556 C C . ARG A 1 205 ? 14.461 3.951 10.617 1 98.31 205 ARG A C 1
ATOM 1558 O O . ARG A 1 205 ? 14.867 4.609 11.578 1 98.31 205 ARG A O 1
ATOM 1565 N N . GLU A 1 206 ? 15.258 3.525 9.648 1 97.69 206 GLU A N 1
ATOM 1566 C CA . GLU A 1 206 ? 16.703 3.766 9.703 1 97.69 206 GLU A CA 1
ATOM 1567 C C . GLU A 1 206 ? 17.016 5.246 9.523 1 97.69 206 GLU A C 1
ATOM 1569 O O . GLU A 1 206 ? 17.938 5.77 10.148 1 97.69 206 GLU A O 1
ATOM 1574 N N . VAL A 1 207 ? 16.281 5.961 8.68 1 96.75 207 VAL A N 1
ATOM 1575 C CA . VAL A 1 207 ? 16.453 7.398 8.5 1 96.75 207 VAL A CA 1
ATOM 1576 C C . VAL A 1 207 ? 16.172 8.125 9.812 1 96.75 207 VAL A C 1
ATOM 1578 O O . VAL A 1 207 ? 16.984 8.938 10.266 1 96.75 207 VAL A O 1
ATOM 1581 N N . LEU A 1 208 ? 15.062 7.801 10.422 1 96.25 208 LEU A N 1
ATOM 1582 C CA . LEU A 1 208 ? 14.664 8.445 11.672 1 96.25 208 LEU A CA 1
ATOM 1583 C C . LEU A 1 208 ? 15.656 8.125 12.781 1 96.25 208 LEU A C 1
ATOM 1585 O O . LEU A 1 208 ? 15.969 8.984 13.609 1 96.25 208 LEU A O 1
ATOM 1589 N N . LYS A 1 209 ? 16.078 6.906 12.789 1 95.81 209 LYS A N 1
ATOM 1590 C CA . LYS A 1 209 ? 17.062 6.496 13.781 1 95.81 209 LYS A CA 1
ATOM 1591 C C . LYS A 1 209 ? 18.375 7.277 13.609 1 95.81 209 LYS A C 1
ATOM 1593 O O . LYS A 1 209 ? 18.969 7.715 14.594 1 95.81 209 LYS A O 1
ATOM 1598 N N . THR A 1 210 ? 18.812 7.453 12.398 1 94.69 210 THR A N 1
ATOM 1599 C CA . THR A 1 210 ? 20.031 8.188 12.086 1 94.69 210 THR A CA 1
ATOM 1600 C C . THR A 1 210 ? 19.922 9.641 12.531 1 94.69 210 THR A C 1
ATOM 1602 O O . THR A 1 210 ? 20.875 10.203 13.086 1 94.69 210 THR A O 1
ATOM 1605 N N . TRP A 1 211 ? 18.766 10.195 12.336 1 93.75 211 TRP A N 1
ATOM 1606 C CA . TRP A 1 211 ? 18.531 11.602 12.68 1 93.75 211 TRP A CA 1
ATOM 1607 C C . TRP A 1 211 ? 18.344 11.766 14.188 1 93.75 211 TRP A C 1
ATOM 1609 O O . TRP A 1 211 ? 18.797 12.75 14.773 1 93.75 211 TRP A O 1
ATOM 1619 N N . GLY A 1 212 ? 17.688 10.789 14.789 1 93.06 212 GLY A N 1
ATOM 1620 C CA . GLY A 1 212 ? 17.125 11.016 16.109 1 93.06 212 GLY A CA 1
ATOM 1621 C C . GLY A 1 212 ? 15.977 12.008 16.109 1 93.06 212 GLY A C 1
ATOM 1622 O O . GLY A 1 212 ? 15.625 12.547 15.055 1 93.06 212 GLY A O 1
ATOM 1623 N N . HIS A 1 213 ? 15.445 12.289 17.266 1 92.19 213 HIS A N 1
ATOM 1624 C CA . HIS A 1 213 ? 14.305 13.188 17.375 1 92.19 213 HIS A CA 1
ATOM 1625 C C . HIS A 1 213 ? 14.68 14.609 16.984 1 92.19 213 HIS A C 1
ATOM 1627 O O . HIS A 1 213 ? 13.953 15.266 16.234 1 92.19 213 HIS A O 1
ATOM 1633 N N . GLU A 1 214 ? 15.773 15.055 17.484 1 93.38 214 GLU A N 1
ATOM 1634 C CA . GLU A 1 214 ? 16.203 16.422 17.203 1 93.38 214 GLU A CA 1
ATOM 1635 C C . GLU A 1 214 ? 16.531 16.609 15.727 1 93.38 214 GLU A C 1
ATOM 1637 O O . GLU A 1 214 ? 16.203 17.656 15.141 1 93.38 214 GLU A O 1
ATOM 1642 N N . GLY A 1 215 ? 17.234 15.625 15.164 1 93.69 215 GLY A N 1
ATOM 1643 C CA . GLY A 1 215 ? 17.547 15.695 13.75 1 93.69 215 GLY A CA 1
ATOM 1644 C C . GLY A 1 215 ? 16.312 15.711 12.867 1 93.69 215 GLY A C 1
ATOM 1645 O O . GLY A 1 215 ? 16.281 16.391 11.844 1 93.69 215 GLY A O 1
ATOM 1646 N N . TYR A 1 216 ? 15.312 14.961 13.25 1 94.06 216 TYR A N 1
ATOM 1647 C CA . TYR A 1 216 ? 14.055 14.953 12.516 1 94.06 216 TYR A CA 1
ATOM 1648 C C . TYR A 1 216 ? 13.383 16.312 12.57 1 94.06 216 TYR A C 1
ATOM 1650 O O . TYR A 1 216 ? 12.898 16.828 11.555 1 94.06 216 TYR A O 1
ATOM 1658 N N . LEU A 1 217 ? 13.359 16.922 13.734 1 92.06 217 LEU A N 1
ATOM 1659 C CA . LEU A 1 217 ? 12.766 18.25 13.898 1 92.06 217 LEU A CA 1
ATOM 1660 C C . LEU A 1 217 ? 13.539 19.297 13.102 1 92.06 217 LEU A C 1
ATOM 1662 O O . LEU A 1 217 ? 12.945 20.219 12.547 1 92.06 217 LEU A O 1
ATOM 1666 N N . GLN A 1 218 ? 14.836 19.156 13.094 1 93.5 218 GLN A N 1
ATOM 1667 C CA . GLN A 1 218 ? 15.664 20.062 12.305 1 93.5 218 GLN A CA 1
ATOM 1668 C C . GLN A 1 218 ? 15.336 19.953 10.82 1 93.5 218 GLN A C 1
ATOM 1670 O O . GLN A 1 218 ? 15.258 20.969 10.117 1 93.5 218 GLN A O 1
ATOM 1675 N N . HIS A 1 219 ? 15.203 18.703 10.375 1 93.19 219 HIS A N 1
ATOM 1676 C CA . HIS A 1 219 ? 14.789 18.484 8.992 1 93.19 219 HIS A CA 1
ATOM 1677 C C . HIS A 1 219 ? 13.453 19.156 8.703 1 93.19 219 HIS A C 1
ATOM 1679 O O . HIS A 1 219 ? 13.305 19.844 7.684 1 93.19 219 HIS A O 1
ATOM 1685 N N . MET A 1 220 ? 12.516 18.984 9.586 1 90.75 220 MET A N 1
ATOM 1686 C CA . MET A 1 220 ? 11.188 19.562 9.414 1 90.75 220 MET A CA 1
ATOM 1687 C C . MET A 1 220 ? 11.258 21.078 9.352 1 90.75 220 MET A C 1
ATOM 1689 O O . MET A 1 220 ? 10.57 21.719 8.547 1 90.75 220 MET A O 1
ATOM 1693 N N . ARG A 1 221 ? 12.062 21.672 10.172 1 89.69 221 ARG A N 1
ATOM 1694 C CA . ARG A 1 221 ? 12.242 23.125 10.172 1 89.69 221 ARG A CA 1
ATOM 1695 C C . ARG A 1 221 ? 12.828 23.594 8.844 1 89.69 221 ARG A C 1
ATOM 1697 O O . ARG A 1 221 ? 12.422 24.625 8.312 1 89.69 221 ARG A O 1
ATOM 1704 N N . ALA A 1 222 ? 13.789 22.828 8.383 1 91 222 ALA A N 1
ATOM 1705 C CA . ALA A 1 222 ? 14.398 23.188 7.105 1 91 222 ALA A CA 1
ATOM 1706 C C . ALA A 1 222 ? 13.383 23.125 5.973 1 91 222 ALA A C 1
ATOM 1708 O O . ALA A 1 222 ? 13.391 23.969 5.078 1 91 222 ALA A O 1
ATOM 1709 N N . VAL A 1 223 ? 12.562 22.094 6 1 87.06 223 VAL A N 1
ATOM 1710 C CA . VAL A 1 223 ? 11.508 21.938 5 1 87.06 223 VAL A CA 1
ATOM 1711 C C . VAL A 1 223 ? 10.547 23.125 5.09 1 87.06 223 VAL A C 1
ATOM 1713 O O . VAL A 1 223 ? 10.203 23.734 4.074 1 87.06 223 VAL A O 1
ATOM 1716 N N . CYS A 1 224 ? 10.141 23.484 6.293 1 84.56 224 CYS A N 1
ATOM 1717 C CA . CYS A 1 224 ? 9.234 24.609 6.516 1 84.56 224 CYS A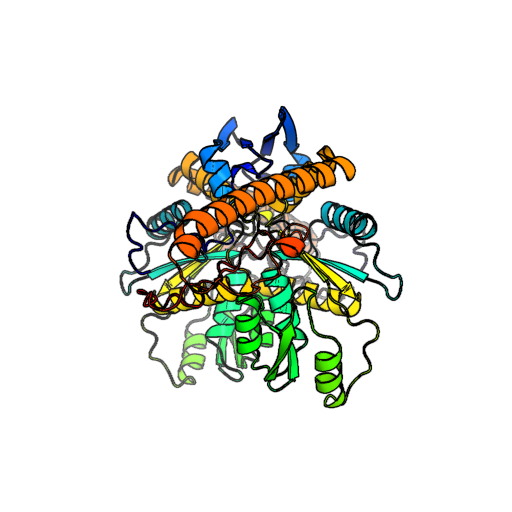 CA 1
ATOM 1718 C C . CYS A 1 224 ? 9.844 25.906 6.008 1 84.56 224 CYS A C 1
ATOM 1720 O O . CYS A 1 224 ? 9.156 26.719 5.387 1 84.56 224 CYS A O 1
ATOM 1722 N N . GLU A 1 225 ? 11.102 26.062 6.312 1 85.44 225 GLU A N 1
ATOM 1723 C CA . GLU A 1 225 ? 11.789 27.281 5.887 1 85.44 225 GLU A CA 1
ATOM 1724 C C . GLU A 1 225 ? 11.836 27.391 4.363 1 85.44 225 GLU A C 1
ATOM 1726 O O . GLU A 1 225 ? 11.656 28.469 3.807 1 85.44 225 GLU A O 1
ATOM 1731 N N . LEU A 1 226 ? 12.086 26.312 3.742 1 84.62 226 LEU A N 1
ATOM 1732 C CA . LEU A 1 226 ? 12.102 26.297 2.283 1 84.62 226 LEU A CA 1
ATOM 1733 C C . LEU A 1 226 ? 10.75 26.734 1.719 1 84.62 226 LEU A C 1
ATOM 1735 O O . LEU A 1 226 ? 10.695 27.578 0.835 1 84.62 226 LEU A O 1
ATOM 1739 N N . TYR A 1 227 ? 9.688 26.141 2.238 1 79.5 227 TYR A N 1
ATOM 1740 C CA . TYR A 1 227 ? 8.367 26.438 1.703 1 79.5 227 TYR A CA 1
ATOM 1741 C C . TYR A 1 227 ? 7.922 27.844 2.094 1 79.5 227 TYR A C 1
ATOM 1743 O O . TYR A 1 227 ? 7.172 28.484 1.36 1 79.5 227 TYR A O 1
ATOM 1751 N N . ARG A 1 228 ? 8.414 28.328 3.264 1 80.44 228 ARG A N 1
ATOM 1752 C CA . ARG A 1 228 ? 8.164 29.719 3.646 1 80.44 228 ARG A CA 1
ATOM 1753 C C . ARG A 1 228 ? 8.781 30.672 2.643 1 80.44 228 ARG A C 1
ATOM 1755 O O . ARG A 1 228 ? 8.141 31.656 2.232 1 80.44 228 ARG A O 1
ATOM 1762 N N . ARG A 1 229 ? 9.969 30.438 2.291 1 83.06 229 ARG A N 1
ATOM 1763 C CA . ARG A 1 229 ? 10.656 31.281 1.318 1 83.06 229 ARG A CA 1
ATOM 1764 C C . ARG A 1 229 ? 9.938 31.266 -0.027 1 83.06 229 ARG A C 1
ATOM 1766 O O . ARG A 1 229 ? 9.773 32.312 -0.664 1 83.06 229 ARG A O 1
ATOM 1773 N N . GLN A 1 230 ? 9.57 30.078 -0.466 1 75.56 230 GLN A N 1
ATOM 1774 C CA . GLN A 1 230 ? 8.852 29.953 -1.73 1 75.56 230 GLN A CA 1
ATOM 1775 C C . GLN A 1 230 ? 7.512 30.672 -1.684 1 75.56 230 GLN A C 1
ATOM 1777 O O . GLN A 1 230 ? 7.117 31.328 -2.656 1 75.56 230 GLN A O 1
ATOM 1782 N N . ARG A 1 231 ? 6.82 30.484 -0.595 1 73.5 231 ARG A N 1
ATOM 1783 C CA . ARG A 1 231 ? 5.559 31.188 -0.393 1 73.5 231 ARG A CA 1
ATOM 1784 C C . ARG A 1 231 ? 5.766 32.688 -0.465 1 73.5 231 ARG A C 1
ATOM 1786 O O . ARG A 1 231 ? 5.02 33.406 -1.154 1 73.5 231 ARG A O 1
ATOM 1793 N N . ASP A 1 232 ? 6.766 33.219 0.228 1 74.44 232 ASP A N 1
ATOM 1794 C CA . ASP A 1 232 ? 7.039 34.656 0.267 1 74.44 232 ASP A CA 1
ATOM 1795 C C . ASP A 1 232 ? 7.328 35.188 -1.132 1 74.44 232 ASP A C 1
ATOM 1797 O O . ASP A 1 232 ? 6.848 36.25 -1.498 1 74.44 232 ASP A O 1
ATOM 1801 N N . ILE A 1 233 ? 8.055 34.438 -1.884 1 76.62 233 ILE A N 1
ATOM 1802 C CA . ILE A 1 233 ? 8.383 34.844 -3.248 1 76.62 233 ILE A CA 1
ATOM 1803 C C . ILE A 1 233 ? 7.105 34.906 -4.086 1 76.62 233 ILE A C 1
ATOM 1805 O O . ILE A 1 233 ? 6.91 35.844 -4.863 1 76.62 233 ILE A O 1
ATOM 1809 N N . MET A 1 234 ? 6.328 33.906 -3.943 1 71.44 234 MET A N 1
ATOM 1810 C CA . MET A 1 234 ? 5.07 33.844 -4.688 1 71.44 234 MET A CA 1
ATOM 1811 C C . MET A 1 234 ? 4.164 35.031 -4.305 1 71.44 234 MET A C 1
ATOM 1813 O O . MET A 1 234 ? 3.57 35.656 -5.176 1 71.44 234 MET A O 1
ATOM 1817 N N . VAL A 1 235 ? 4.035 35.312 -3.039 1 69.06 235 VAL A N 1
ATOM 1818 C CA . VAL A 1 235 ? 3.184 36.375 -2.545 1 69.06 235 VAL A CA 1
ATOM 1819 C C . VAL A 1 235 ? 3.688 37.719 -3.074 1 69.06 235 VAL A C 1
ATOM 1821 O O . VAL A 1 235 ? 2.895 38.562 -3.516 1 69.06 235 VAL A O 1
ATOM 1824 N N . GLU A 1 236 ? 4.922 37.875 -3.016 1 73.06 236 GLU A N 1
ATOM 1825 C CA . GLU A 1 236 ? 5.516 39.094 -3.539 1 73.06 236 GLU A CA 1
ATOM 1826 C C . GLU A 1 236 ? 5.234 39.25 -5.031 1 73.06 236 GLU A C 1
ATOM 1828 O O . GLU A 1 236 ? 4.938 40.344 -5.5 1 73.06 236 GLU A O 1
ATOM 1833 N N . ALA A 1 237 ? 5.391 38.156 -5.734 1 71.12 237 ALA A N 1
ATOM 1834 C CA . ALA A 1 237 ? 5.141 38.156 -7.172 1 71.12 237 ALA A CA 1
ATOM 1835 C C . ALA A 1 237 ? 3.682 38.5 -7.473 1 71.12 237 ALA A C 1
ATOM 1837 O O . ALA A 1 237 ? 3.387 39.25 -8.398 1 71.12 237 ALA A O 1
ATOM 1838 N N . VAL A 1 238 ? 2.846 37.938 -6.758 1 64.94 238 VAL A N 1
ATOM 1839 C CA . VAL A 1 238 ? 1.418 38.156 -6.93 1 64.94 238 VAL A CA 1
ATOM 1840 C C . VAL A 1 238 ? 1.095 39.625 -6.605 1 64.94 238 VAL A C 1
ATOM 1842 O O . VAL A 1 238 ? 0.336 40.281 -7.328 1 64.94 238 VAL A O 1
ATOM 1845 N N . ASP A 1 239 ? 1.655 40.156 -5.535 1 66.31 239 ASP A N 1
ATOM 1846 C CA . ASP A 1 239 ? 1.447 41.531 -5.137 1 66.31 239 ASP A CA 1
ATOM 1847 C C . ASP A 1 239 ? 1.961 42.5 -6.207 1 66.31 239 ASP A C 1
ATOM 1849 O O . ASP A 1 239 ? 1.312 43.5 -6.512 1 66.31 239 ASP A O 1
ATOM 1853 N N . ARG A 1 240 ? 3.004 42.156 -6.711 1 70.44 240 ARG A N 1
ATOM 1854 C CA . ARG A 1 240 ? 3.654 43.031 -7.691 1 70.44 240 ARG A CA 1
ATOM 1855 C C . ARG A 1 240 ? 2.906 43.031 -9.016 1 70.44 240 ARG A C 1
ATOM 1857 O O . ARG A 1 240 ? 2.75 44.062 -9.656 1 70.44 240 ARG A O 1
ATOM 1864 N N . HIS A 1 241 ? 2.496 41.844 -9.359 1 66 241 HIS A N 1
ATOM 1865 C CA . HIS A 1 241 ? 2.031 41.688 -10.734 1 66 241 HIS A CA 1
ATOM 1866 C C . HIS A 1 241 ? 0.507 41.719 -10.805 1 66 241 HIS A C 1
ATOM 1868 O O . HIS A 1 241 ? -0.068 42.062 -11.836 1 66 241 HIS A O 1
ATOM 1874 N N . LEU A 1 242 ? -0.087 41.188 -9.797 1 59.22 242 LEU A N 1
ATOM 1875 C CA . LEU A 1 242 ? -1.542 41.094 -9.844 1 59.22 242 LEU A CA 1
ATOM 1876 C C . LEU A 1 242 ? -2.184 42.281 -9.094 1 59.22 242 LEU A C 1
ATOM 1878 O O . LEU A 1 242 ? -3.18 42.844 -9.547 1 59.22 242 LEU A O 1
ATOM 1882 N N . ASN A 1 243 ? -1.801 42.5 -7.844 1 55.5 243 ASN A N 1
ATOM 1883 C CA . ASN A 1 243 ? -2.436 43.562 -7.062 1 55.5 243 ASN A CA 1
ATOM 1884 C C . ASN A 1 243 ? -2.076 44.938 -7.59 1 55.5 243 ASN A C 1
ATOM 1886 O O . ASN A 1 243 ? -2.85 45.906 -7.438 1 55.5 243 ASN A O 1
ATOM 1890 N N . SER A 1 244 ? -0.865 45.094 -8.156 1 51.5 244 SER A N 1
ATOM 1891 C CA . SER A 1 244 ? -0.577 46.406 -8.711 1 51.5 244 SER A CA 1
ATOM 1892 C C . SER A 1 244 ? -1.506 46.719 -9.875 1 51.5 244 SER A C 1
ATOM 1894 O O . SER A 1 244 ? -1.629 47.906 -10.266 1 51.5 244 SER A O 1
ATOM 1896 N N . SER A 1 245 ? -1.927 45.75 -10.547 1 44.62 245 SER A N 1
ATOM 1897 C CA . SER A 1 245 ? -2.742 46.062 -11.719 1 44.62 245 SER A CA 1
ATOM 1898 C C . SER A 1 245 ? -4.184 46.375 -11.32 1 44.62 245 SER A C 1
ATOM 1900 O O . SER A 1 245 ? -5.055 46.5 -12.18 1 44.62 245 SER A O 1
ATOM 1902 N N . GLY A 1 246 ? -4.496 46.969 -10.109 1 42.12 246 GLY A N 1
ATOM 1903 C CA . GLY A 1 246 ? -5.82 47.375 -9.664 1 42.12 246 GLY A CA 1
ATOM 1904 C C . GLY A 1 246 ? -6.707 46.219 -9.266 1 42.12 246 GLY A C 1
ATOM 1905 O O . GLY A 1 246 ? -7.93 46.344 -9.188 1 42.12 246 GLY A O 1
ATOM 1906 N N . GLY A 1 247 ? -6.344 45.125 -9.578 1 38.59 247 GLY A N 1
ATOM 1907 C CA . GLY A 1 247 ? -7.262 44.062 -9.258 1 38.59 247 GLY A CA 1
ATOM 1908 C C . GLY A 1 247 ? -7.516 43.906 -7.77 1 38.59 247 GLY A C 1
ATOM 1909 O O . GLY A 1 247 ? -6.793 44.469 -6.949 1 38.59 247 GLY A O 1
ATOM 1910 N N . GLU A 1 248 ? -8.867 43.969 -7.398 1 36.44 248 GLU A N 1
ATOM 1911 C CA . GLU A 1 248 ? -9.32 43.781 -6.02 1 36.44 248 GLU A CA 1
ATOM 1912 C C . GLU A 1 248 ? -8.359 42.906 -5.242 1 36.44 248 GLU A C 1
ATOM 1914 O O . GLU A 1 248 ? -7.879 41.875 -5.766 1 36.44 248 GLU A O 1
ATOM 1919 N N . ARG A 1 249 ? -7.672 43.719 -4.391 1 37.41 249 ARG A N 1
ATOM 1920 C CA . ARG A 1 249 ? -6.832 43 -3.432 1 37.41 249 ARG A CA 1
ATOM 1921 C C . ARG A 1 249 ? -7.465 41.688 -3.027 1 37.41 249 ARG A C 1
ATOM 1923 O O . ARG A 1 249 ? -8.68 41.594 -2.846 1 37.41 249 ARG A O 1
ATOM 1930 N N . TYR A 1 250 ? -7.18 40.75 -3.617 1 37.06 250 TYR A N 1
ATOM 1931 C CA . TYR A 1 250 ? -7.605 39.438 -3.18 1 37.06 250 TYR A CA 1
ATOM 1932 C C . TYR A 1 250 ? -7.816 39.406 -1.671 1 37.06 250 TYR A C 1
ATOM 1934 O O . TYR A 1 250 ? -6.945 39.812 -0.906 1 37.06 250 TYR A O 1
ATOM 1942 N N . GLU A 1 251 ? -9.008 39.875 -1.219 1 33.62 251 GLU A N 1
ATOM 1943 C CA . GLU A 1 251 ? -9.289 39.719 0.206 1 33.62 251 GLU A CA 1
ATOM 1944 C C . GLU A 1 251 ? -8.406 38.656 0.842 1 33.62 251 GLU A C 1
ATOM 1946 O O . GLU A 1 251 ? -7.832 37.812 0.14 1 33.62 251 GLU A O 1
ATOM 1951 N N . ASP A 1 252 ? -8.766 38.438 2.289 1 32.75 252 ASP A N 1
ATOM 1952 C CA . ASP A 1 252 ? -8.172 37.656 3.367 1 32.75 252 ASP A CA 1
ATOM 1953 C C . ASP A 1 252 ? -7.98 36.188 2.945 1 32.75 252 ASP A C 1
ATOM 1955 O O . ASP A 1 252 ? -8.922 35.406 2.994 1 32.75 252 ASP A O 1
ATOM 1959 N N . ILE A 1 253 ? -7.758 35.812 1.803 1 33.19 253 ILE A N 1
ATOM 1960 C CA . ILE A 1 253 ? -7.23 34.5 2.227 1 33.19 253 ILE A CA 1
ATOM 1961 C C . ILE A 1 253 ? -6.375 34.688 3.479 1 33.19 253 ILE A C 1
ATOM 1963 O O . ILE A 1 253 ? -5.668 35.688 3.619 1 33.19 253 ILE A O 1
ATOM 1967 N N . GLY A 1 254 ? -6.414 33.906 4.578 1 33.25 254 GLY A N 1
ATOM 1968 C CA . GLY A 1 254 ? -5.934 34.375 5.871 1 33.25 254 GLY A CA 1
ATOM 1969 C C . GLY A 1 254 ? -4.945 35.531 5.77 1 33.25 254 GLY A C 1
ATOM 1970 O O . GLY A 1 254 ? -4.359 35.75 4.711 1 33.25 254 GLY A O 1
ATOM 1971 N N . ASP A 1 255 ? -5.199 36.781 6.422 1 31.16 255 ASP A N 1
ATOM 1972 C CA . ASP A 1 255 ? -4.324 37.906 6.641 1 31.16 255 ASP A CA 1
ATOM 1973 C C . ASP A 1 255 ? -2.885 37.594 6.25 1 31.16 255 ASP A C 1
ATOM 1975 O O . ASP A 1 255 ? -2.346 36.562 6.641 1 31.16 255 ASP A O 1
ATOM 1979 N N . GLU A 1 256 ? -2.395 38.062 5.164 1 36.09 256 GLU A N 1
ATOM 1980 C CA . GLU A 1 256 ? -0.993 38.125 4.758 1 36.09 256 GLU A CA 1
ATOM 1981 C C . GLU A 1 256 ? -0.067 37.906 5.957 1 36.09 256 GLU A C 1
ATOM 1983 O O . GLU A 1 256 ? 0.972 37.281 5.844 1 36.09 256 GLU A O 1
ATOM 1988 N N . THR A 1 257 ? -0.261 38.812 6.844 1 33.22 257 THR A N 1
ATOM 1989 C CA . THR A 1 257 ? 0.583 38.906 8.031 1 33.22 257 THR A CA 1
ATOM 1990 C C . THR A 1 257 ? 0.594 37.594 8.789 1 33.22 257 THR A C 1
ATOM 1992 O O . THR A 1 257 ? 1.634 37.156 9.305 1 33.22 257 THR A O 1
ATOM 1995 N N . ARG A 1 258 ? -0.644 37.031 9.117 1 35.84 258 ARG A N 1
ATOM 1996 C CA . ARG A 1 258 ? -0.795 35.906 10.023 1 35.84 258 ARG A CA 1
ATOM 1997 C C . ARG A 1 258 ? -0.615 34.594 9.281 1 35.84 258 ARG A C 1
ATOM 1999 O O . ARG A 1 258 ? -0.489 33.531 9.898 1 35.84 258 ARG A O 1
ATOM 2006 N N . THR A 1 259 ? -0.815 34.5 7.98 1 40.56 259 THR A N 1
ATOM 2007 C CA . THR A 1 259 ? -0.422 33.344 7.164 1 40.56 259 THR A CA 1
ATOM 2008 C C . THR A 1 259 ? 1.095 33.188 7.156 1 40.56 259 THR A C 1
ATOM 2010 O O . THR A 1 259 ? 1.608 32.125 6.812 1 40.56 259 THR A O 1
ATOM 2013 N N . ARG A 1 260 ? 1.807 34.312 7.098 1 39.09 260 ARG A N 1
ATOM 2014 C CA . ARG A 1 260 ? 3.258 34.25 7.254 1 39.09 260 ARG A CA 1
ATOM 2015 C C . ARG A 1 260 ? 3.658 33.344 8.414 1 39.09 260 ARG A C 1
ATOM 2017 O O . ARG A 1 260 ? 4.75 32.781 8.406 1 39.09 260 ARG A O 1
ATOM 2024 N N . GLU A 1 261 ? 2.984 33.594 9.367 1 38.09 261 GLU A N 1
ATOM 2025 C CA . GLU A 1 261 ? 3.434 32.844 10.531 1 38.09 261 GLU A CA 1
ATOM 2026 C C . GLU A 1 261 ? 2.992 31.375 10.453 1 38.09 261 GLU A C 1
ATOM 2028 O O . GLU A 1 261 ? 3.539 30.516 11.156 1 38.09 261 GLU A O 1
ATOM 2033 N N . ARG A 1 262 ? 1.784 31.109 9.766 1 40.28 262 ARG A N 1
ATOM 2034 C CA . ARG A 1 262 ? 1.338 29.75 10.031 1 40.28 262 ARG A CA 1
ATOM 2035 C C . ARG A 1 262 ? 1.747 28.812 8.898 1 40.28 262 ARG A C 1
ATOM 2037 O O . ARG A 1 262 ? 1.833 29.234 7.738 1 40.28 262 ARG A O 1
ATOM 2044 N N . GLY A 1 263 ? 2.484 27.891 9.133 1 40.09 263 GLY A N 1
ATOM 2045 C CA . GLY A 1 263 ? 3.119 26.719 8.555 1 40.09 263 GLY A CA 1
ATOM 2046 C C . GLY A 1 263 ? 2.451 26.25 7.277 1 40.09 263 GLY A C 1
ATOM 2047 O O . GLY A 1 263 ? 2.725 25.141 6.797 1 40.09 263 GLY A O 1
ATOM 2048 N N . ALA A 1 264 ? 1.294 26.891 6.766 1 44.31 264 ALA A N 1
ATOM 2049 C CA . ALA A 1 264 ? 0.675 26.172 5.656 1 44.31 264 ALA A CA 1
ATOM 2050 C C . ALA A 1 264 ? 1.419 26.438 4.352 1 44.31 264 ALA A C 1
ATOM 2052 O O . ALA A 1 264 ? 1.902 27.547 4.117 1 44.31 264 ALA A O 1
ATOM 2053 N N . GLY A 1 265 ? 2.137 25.484 3.76 1 41.84 265 GLY A N 1
ATOM 2054 C CA . GLY A 1 265 ? 2.771 25.562 2.455 1 41.84 265 GLY A CA 1
ATOM 2055 C C . GLY A 1 265 ? 1.896 26.219 1.402 1 41.84 265 GLY A C 1
ATOM 2056 O O . GLY A 1 265 ? 2.338 26.453 0.274 1 41.84 265 GLY A O 1
ATOM 2057 N N . GLY A 1 266 ? 0.622 26.25 1.469 1 45 266 GLY A N 1
ATOM 2058 C CA . GLY A 1 266 ? -0.18 26.719 0.348 1 45 266 GLY A CA 1
ATOM 2059 C C . GLY A 1 266 ? -0.659 28.141 0.51 1 45 266 GLY A C 1
ATOM 2060 O O . GLY A 1 266 ? -0.692 28.672 1.624 1 45 266 GLY A O 1
ATOM 2061 N N . ALA A 1 267 ? -0.427 29 -0.505 1 43.97 267 ALA A N 1
ATOM 2062 C CA . ALA A 1 267 ? -1.013 30.328 -0.559 1 43.97 267 ALA A CA 1
ATOM 2063 C C . ALA A 1 267 ? -2.32 30.328 -1.347 1 43.97 267 ALA A C 1
ATOM 2065 O O . ALA A 1 267 ? -2.455 29.594 -2.33 1 43.97 267 ALA A O 1
ATOM 2066 N N . TRP A 1 268 ? -3.445 30.547 -0.695 1 45.31 268 TRP A N 1
ATOM 2067 C CA . TRP A 1 268 ? -4.719 30.703 -1.387 1 45.31 268 TRP A CA 1
ATOM 2068 C C . TRP A 1 268 ? -4.961 32.156 -1.771 1 45.31 268 TRP A C 1
ATOM 2070 O O . TRP A 1 268 ? -4.586 33.062 -1.033 1 45.31 268 TRP A O 1
ATOM 2080 N N . GLY A 1 269 ? -4.953 32.438 -3.178 1 43.25 269 GLY A N 1
ATOM 2081 C CA . GLY A 1 269 ? -5.27 33.812 -3.549 1 43.25 269 GLY A CA 1
ATOM 2082 C C . GLY A 1 269 ? -6.441 33.938 -4.504 1 43.25 269 GLY A C 1
ATOM 2083 O O . GLY A 1 269 ? -6.754 32.969 -5.219 1 43.25 269 GLY A O 1
ATOM 2084 N N . GLY A 1 270 ? -7.422 34.75 -4.133 1 42.47 270 GLY A N 1
ATOM 2085 C CA . GLY A 1 270 ? -8.5 35.094 -5.035 1 42.47 270 GLY A CA 1
ATOM 2086 C C . GLY A 1 270 ? -8.023 35.781 -6.305 1 42.47 270 GLY A C 1
ATOM 2087 O O . GLY A 1 270 ? -6.984 36.438 -6.301 1 42.47 270 GLY A O 1
ATOM 2088 N N . LEU A 1 271 ? -8.43 35.125 -7.457 1 45.25 271 LEU A N 1
ATOM 2089 C CA . LEU A 1 271 ? -8.117 35.781 -8.727 1 45.25 271 LEU A CA 1
ATOM 2090 C C . LEU A 1 271 ? -8.844 37.125 -8.836 1 45.25 271 LEU A C 1
ATOM 2092 O O . LEU A 1 271 ? -9.961 37.281 -8.328 1 45.25 271 LEU A O 1
ATOM 2096 N N . PRO A 1 272 ? -8.188 38.125 -9.344 1 38.44 272 PRO A N 1
ATOM 2097 C CA . PRO A 1 272 ? -8.844 39.406 -9.539 1 38.44 272 PRO A CA 1
ATOM 2098 C C . PRO A 1 272 ? -10.109 39.312 -10.391 1 38.44 272 PRO A C 1
ATOM 2100 O O . PRO A 1 272 ? -10.258 38.375 -11.18 1 38.44 272 PRO A O 1
ATOM 2103 N N . GLY A 1 273 ? -11.125 40.094 -10.328 1 37.62 273 GLY A N 1
ATOM 2104 C CA . GLY A 1 273 ? -12.289 40.375 -11.156 1 37.62 273 GLY A CA 1
ATOM 2105 C C . GLY A 1 273 ? -11.945 40.625 -12.609 1 37.62 273 GLY A C 1
ATOM 2106 O O . GLY A 1 273 ? -10.875 41.156 -12.922 1 37.62 273 GLY A O 1
ATOM 2107 N N . GLY A 1 274 ? -12.523 39.812 -13.68 1 40.69 274 GLY A N 1
ATOM 2108 C CA . GLY A 1 274 ? -12.43 39.844 -15.133 1 40.69 274 GLY A CA 1
ATOM 2109 C C . GLY A 1 274 ? -11.688 38.656 -15.695 1 40.69 274 GLY A C 1
ATOM 2110 O O . GLY A 1 274 ? -11.586 38.469 -16.906 1 40.69 274 GLY A O 1
ATOM 2111 N N . TRP A 1 275 ? -10.719 38.312 -15.07 1 38.09 275 TRP A N 1
ATOM 2112 C CA . TRP A 1 275 ? -10.094 37.125 -15.664 1 38.09 275 TRP A CA 1
ATOM 2113 C C . TRP A 1 275 ? -11.07 35.938 -15.703 1 38.09 275 TRP A C 1
ATOM 2115 O O . TRP A 1 275 ? -11.758 35.688 -14.719 1 38.09 275 TRP A O 1
ATOM 2125 N N . GLU A 1 276 ? -11.797 35.938 -16.859 1 36.81 276 GLU A N 1
ATOM 2126 C CA . GLU A 1 276 ? -12.555 34.719 -17.094 1 36.81 276 GLU A CA 1
ATOM 2127 C C . GLU A 1 276 ? -11.719 33.469 -16.75 1 36.81 276 GLU A C 1
ATOM 2129 O O . GLU A 1 276 ? -10.555 33.375 -17.125 1 36.81 276 GLU A O 1
ATOM 2134 N N . PRO A 1 277 ? -12.102 32.938 -15.641 1 37.94 277 PRO A N 1
ATOM 2135 C CA . PRO A 1 277 ? -11.383 31.672 -15.445 1 37.94 277 PRO A CA 1
ATOM 2136 C C . PRO A 1 277 ? -11.266 30.859 -16.719 1 37.94 277 PRO A C 1
ATOM 2138 O O . PRO A 1 277 ? -12.281 30.531 -17.344 1 37.94 277 PRO A O 1
ATOM 2141 N N . ALA A 1 278 ? -10.711 31.359 -17.766 1 34.5 278 ALA A N 1
ATOM 2142 C CA . ALA A 1 278 ? -10.75 30.391 -18.859 1 34.5 278 ALA A CA 1
ATOM 2143 C C . ALA A 1 278 ? -11.094 29 -18.344 1 34.5 278 ALA A C 1
ATOM 2145 O O . ALA A 1 278 ? -12.016 28.359 -18.859 1 34.5 278 ALA A O 1
ATOM 2146 N N . VAL A 1 279 ? -10.047 28.141 -18.531 1 32.88 279 VAL A N 1
ATOM 2147 C CA . VAL A 1 279 ? -10.336 26.797 -18.031 1 32.88 279 VAL A CA 1
ATOM 2148 C C . VAL A 1 279 ? -10.984 26.875 -16.656 1 32.88 279 VAL A C 1
ATOM 2150 O O . VAL A 1 279 ? -10.688 27.781 -15.875 1 32.88 279 VAL A O 1
ATOM 2153 N N . SER A 1 280 ? -12.352 26.734 -16.5 1 32.25 280 SER A N 1
ATOM 2154 C CA . SER A 1 280 ? -12.891 26.375 -15.203 1 32.25 280 SER A CA 1
ATOM 2155 C C . SER A 1 280 ? -11.781 26.031 -14.219 1 32.25 280 SER A C 1
ATOM 2157 O O . SER A 1 280 ? -11.148 24.969 -14.328 1 32.25 280 SER A O 1
ATOM 2159 N N . ILE A 1 281 ? -10.914 26.828 -14.18 1 32.56 281 ILE A N 1
ATOM 2160 C CA . ILE A 1 281 ? -10.016 26.672 -13.039 1 32.56 281 ILE A CA 1
ATOM 2161 C C . ILE A 1 281 ? -10.773 26.062 -11.859 1 32.56 281 ILE A C 1
ATOM 2163 O O . ILE A 1 281 ? -11.664 26.703 -11.297 1 32.56 281 ILE A O 1
ATOM 2167 N N . HIS A 1 282 ? -11.578 25.047 -12.008 1 31.8 282 HIS A N 1
ATOM 2168 C CA . HIS A 1 282 ? -11.812 24.484 -10.68 1 31.8 282 HIS A CA 1
ATOM 2169 C C . HIS A 1 282 ? -10.938 25.172 -9.633 1 31.8 282 HIS A C 1
ATOM 2171 O O . HIS A 1 282 ? -9.859 25.688 -9.953 1 31.8 282 HIS A O 1
ATOM 2177 N N . GLN A 1 283 ? -11.617 25.766 -8.562 1 31.16 283 GLN A N 1
ATOM 2178 C CA . GLN A 1 283 ? -10.852 26.359 -7.473 1 31.16 283 GLN A CA 1
ATOM 2179 C C . GLN A 1 283 ? -9.391 25.922 -7.531 1 31.16 283 GLN A C 1
ATOM 2181 O O . GLN A 1 283 ? -9.078 24.75 -7.324 1 31.16 283 GLN A O 1
ATOM 2186 N N . THR A 1 284 ? -8.773 26.125 -8.555 1 31.36 284 THR A N 1
ATOM 2187 C CA . THR A 1 284 ? -7.324 26.031 -8.414 1 31.36 284 THR A CA 1
ATOM 2188 C C . THR A 1 284 ? -6.891 26.406 -7 1 31.36 284 THR A C 1
ATOM 2190 O O . THR A 1 284 ? -6.832 27.594 -6.664 1 31.36 284 THR A O 1
ATOM 2193 N N . ARG A 1 285 ? -7.773 26.109 -6.047 1 31.42 285 ARG A N 1
ATOM 2194 C CA . ARG A 1 285 ? -7.137 26.109 -4.734 1 31.42 285 ARG A CA 1
ATOM 2195 C C . ARG A 1 285 ? -5.656 25.781 -4.84 1 31.42 285 ARG A C 1
ATOM 2197 O O . ARG A 1 285 ? -5.297 24.672 -5.246 1 31.42 285 ARG A O 1
ATOM 2204 N N . LEU A 1 286 ? -4.996 26.594 -5.48 1 31.27 286 LEU A N 1
ATOM 2205 C CA . LEU A 1 286 ? -3.625 26.5 -4.988 1 31.27 286 LEU A CA 1
ATOM 2206 C C . LEU A 1 286 ? -3.598 25.984 -3.553 1 31.27 286 LEU A C 1
ATOM 2208 O O . LEU A 1 286 ? -3.812 26.766 -2.613 1 31.27 286 LEU A O 1
ATOM 2212 N N . PHE A 1 287 ? -4.457 25.125 -3.314 1 29.48 287 PHE A N 1
ATOM 2213 C CA . PHE A 1 287 ? -4.301 24.531 -1.999 1 29.48 287 PHE A CA 1
ATOM 2214 C C . PHE A 1 287 ? -2.861 24.078 -1.777 1 29.48 287 PHE A C 1
ATOM 2216 O O . PHE A 1 287 ? -2.357 23.203 -2.492 1 29.48 287 PHE A O 1
ATOM 2223 N N . CYS A 1 288 ? -2.07 24.922 -1.786 1 29.2 288 CYS A N 1
ATOM 2224 C CA . CYS A 1 288 ? -0.855 24.547 -1.066 1 29.2 288 CYS A CA 1
ATOM 2225 C C . CYS A 1 288 ? -1.176 24.094 0.354 1 29.2 288 CYS A C 1
ATOM 2227 O O . CYS A 1 288 ? -1.366 24.938 1.244 1 29.2 288 CYS A O 1
ATOM 2229 N N . ASP A 1 289 ? -2.189 23.344 0.54 1 28.3 289 ASP A N 1
ATOM 2230 C CA . ASP A 1 289 ? -2.465 22.922 1.907 1 28.3 289 ASP A CA 1
ATOM 2231 C C . ASP A 1 289 ? -1.214 22.328 2.561 1 28.3 289 ASP A C 1
ATOM 2233 O O . ASP A 1 289 ? -0.557 21.469 1.986 1 28.3 289 ASP A O 1
ATOM 2237 N N . GLN A 1 290 ? -0.408 23.188 2.998 1 27.55 290 GLN A N 1
ATOM 2238 C CA . GLN A 1 290 ? 0.719 22.797 3.84 1 27.55 290 GLN A CA 1
ATOM 2239 C C . GLN A 1 290 ? 0.274 21.875 4.961 1 27.55 290 GLN A C 1
ATOM 2241 O O . GLN A 1 290 ? -0.713 22.141 5.648 1 27.55 290 GLN A O 1
ATOM 2246 N N . PRO A 1 291 ? 0.56 20.516 4.699 1 26.28 291 PRO A N 1
ATOM 2247 C CA . PRO A 1 291 ? 0.473 19.844 5.996 1 26.28 291 PRO A CA 1
ATOM 2248 C C . PRO A 1 291 ? 1.144 20.625 7.117 1 26.28 291 PRO A C 1
ATOM 2250 O O . PRO A 1 291 ? 2.092 21.375 6.871 1 26.28 291 PRO A O 1
ATOM 2253 N N . MET B 1 1 ? -7.215 15.516 -19.562 1 26.22 1 MET B N 1
ATOM 2254 C CA . MET B 1 1 ? -6.16 16.312 -18.938 1 26.22 1 MET B CA 1
ATOM 2255 C C . MET B 1 1 ? -5.871 17.562 -19.766 1 26.22 1 MET B C 1
ATOM 2257 O O . MET B 1 1 ? -5.422 17.469 -20.906 1 26.22 1 MET B O 1
ATOM 2261 N N . GLU B 1 2 ? -6.629 18.516 -19.609 1 32.97 2 GLU B N 1
ATOM 2262 C CA . GLU B 1 2 ? -6.488 19.672 -20.484 1 32.97 2 GLU B CA 1
ATOM 2263 C C . GLU B 1 2 ? -5.023 20.078 -20.625 1 32.97 2 GLU B C 1
ATOM 2265 O O . GLU B 1 2 ? -4.238 19.938 -19.688 1 32.97 2 GLU B O 1
ATOM 2270 N N . THR B 1 3 ? -4.578 20.219 -21.781 1 34.5 3 THR B N 1
ATOM 2271 C CA . THR B 1 3 ? -3.262 20.656 -22.234 1 34.5 3 THR B CA 1
ATOM 2272 C C . THR B 1 3 ? -2.887 21.984 -21.578 1 34.5 3 THR B C 1
ATOM 2274 O O . THR B 1 3 ? -3.545 23 -21.797 1 34.5 3 THR B O 1
ATOM 2277 N N . ILE B 1 4 ? -2.555 21.953 -20.312 1 40.84 4 ILE B N 1
ATOM 2278 C CA . ILE B 1 4 ? -1.999 23.156 -19.688 1 40.84 4 ILE B CA 1
ATOM 2279 C C . ILE B 1 4 ? -0.938 23.766 -20.594 1 40.84 4 ILE B C 1
ATOM 2281 O O . ILE B 1 4 ? -0.106 23.047 -21.156 1 40.84 4 ILE B O 1
ATOM 2285 N N . SER B 1 5 ? -1.226 24.859 -21.094 1 44.09 5 SER B N 1
ATOM 2286 C CA . SER B 1 5 ? -0.267 25.578 -21.922 1 44.09 5 SER B CA 1
ATOM 2287 C C . SER B 1 5 ? 1.138 25.516 -21.328 1 44.09 5 SER B C 1
ATOM 2289 O O . SER B 1 5 ? 1.303 25.438 -20.109 1 44.09 5 SER B O 1
ATOM 2291 N N . PRO B 1 6 ? 2.047 25.25 -22.125 1 49.59 6 PRO B N 1
ATOM 2292 C CA . PRO B 1 6 ? 3.439 25.203 -21.672 1 49.59 6 PRO B CA 1
ATOM 2293 C C . PRO B 1 6 ? 3.814 26.375 -20.766 1 49.59 6 PRO B C 1
ATOM 2295 O O . PRO B 1 6 ? 4.734 26.266 -19.953 1 49.59 6 PRO B O 1
ATOM 2298 N N . ASP B 1 7 ? 3.1 27.422 -20.922 1 47.31 7 ASP B N 1
ATOM 2299 C CA . ASP B 1 7 ? 3.432 28.625 -20.172 1 47.31 7 ASP B CA 1
ATOM 2300 C C . ASP B 1 7 ? 2.703 28.641 -18.828 1 47.31 7 ASP B C 1
ATOM 2302 O O . ASP B 1 7 ? 2.771 29.641 -18.094 1 47.31 7 ASP B O 1
ATOM 2306 N N . THR B 1 8 ? 1.897 27.609 -18.656 1 48.53 8 THR B N 1
ATOM 2307 C CA . THR B 1 8 ? 1.129 27.547 -17.422 1 48.53 8 THR B CA 1
ATOM 2308 C C . THR B 1 8 ? 1.942 26.891 -16.312 1 48.53 8 THR B C 1
ATOM 2310 O O . THR B 1 8 ? 2.502 25.812 -16.5 1 48.53 8 THR B O 1
ATOM 2313 N N . LEU B 1 9 ? 2.385 27.797 -15.383 1 50.84 9 LEU B N 1
ATOM 2314 C CA . LEU B 1 9 ? 2.971 27.203 -14.188 1 50.84 9 LEU B CA 1
ATOM 2315 C C . LEU B 1 9 ? 1.895 26.578 -13.312 1 50.84 9 LEU B C 1
ATOM 2317 O O . LEU B 1 9 ? 0.928 27.234 -12.93 1 50.84 9 LEU B O 1
ATOM 2321 N N . LEU B 1 10 ? 1.855 25.344 -13.352 1 47.47 10 LEU B N 1
ATOM 2322 C CA . LEU B 1 10 ? 0.93 24.625 -12.477 1 47.47 10 LEU B CA 1
ATOM 2323 C C . LEU B 1 10 ? 1.315 24.812 -11.016 1 47.47 10 LEU B C 1
ATOM 2325 O O . LEU B 1 10 ? 2.406 24.406 -10.602 1 47.47 10 LEU B O 1
ATOM 2329 N N . LEU B 1 11 ? 0.763 25.797 -10.352 1 52.31 11 LEU B N 1
ATOM 2330 C CA . LEU B 1 11 ? 1.044 26.047 -8.938 1 52.31 11 LEU B CA 1
ATOM 2331 C C . LEU B 1 11 ? 0.214 25.125 -8.055 1 52.31 11 LEU B C 1
ATOM 2333 O O . LEU B 1 11 ? 0.383 25.109 -6.832 1 52.31 11 LEU B O 1
ATOM 2337 N N . ALA B 1 12 ? -0.701 24.328 -8.688 1 46.81 12 ALA B N 1
ATOM 2338 C CA . ALA B 1 12 ? -1.682 23.578 -7.906 1 46.81 12 ALA B CA 1
ATOM 2339 C C . ALA B 1 12 ? -1.102 22.25 -7.426 1 46.81 12 ALA B C 1
ATOM 2341 O O . ALA B 1 12 ? -1.717 21.547 -6.617 1 46.81 12 ALA B O 1
ATOM 2342 N N . SER B 1 13 ? 0.186 21.891 -7.805 1 52.66 13 SER B N 1
ATOM 2343 C CA . SER B 1 13 ? 0.427 20.5 -7.457 1 52.66 13 SER B CA 1
ATOM 2344 C C . SER B 1 13 ? 1.042 20.375 -6.066 1 52.66 13 SER B C 1
ATOM 2346 O O . SER B 1 13 ? 2.021 21.047 -5.75 1 52.66 13 SER B O 1
ATOM 2348 N N . GLY B 1 14 ? 0.162 20.312 -4.891 1 63.66 14 GLY B N 1
ATOM 2349 C CA . GLY B 1 14 ? 0.511 19.938 -3.527 1 63.66 14 GLY B CA 1
ATOM 2350 C C . GLY B 1 14 ? 1.624 18.906 -3.451 1 63.66 14 GLY B C 1
ATOM 2351 O O . GLY B 1 14 ? 1.708 18.141 -2.488 1 63.66 14 GLY B O 1
ATOM 2352 N N . MET B 1 15 ? 2.619 18.984 -4.52 1 76.25 15 MET B N 1
ATOM 2353 C CA . MET B 1 15 ? 3.688 17.984 -4.512 1 76.25 15 MET B CA 1
ATOM 2354 C C . MET B 1 15 ? 4.906 18.5 -3.752 1 76.25 15 MET B C 1
ATOM 2356 O O . MET B 1 15 ? 5.363 19.625 -3.988 1 76.25 15 MET B O 1
ATOM 2360 N N . PRO B 1 16 ? 5.422 17.656 -2.863 1 85.38 16 PRO B N 1
ATOM 2361 C CA . PRO B 1 16 ? 6.633 18.078 -2.15 1 85.38 16 PRO B CA 1
ATOM 2362 C C . PRO B 1 16 ? 7.82 18.297 -3.084 1 85.38 16 PRO B C 1
ATOM 2364 O O . PRO B 1 16 ? 7.953 17.594 -4.094 1 85.38 16 PRO B O 1
ATOM 2367 N N . ASN B 1 17 ? 8.633 19.266 -2.758 1 85.5 17 ASN B N 1
ATOM 2368 C CA . ASN B 1 17 ? 9.859 19.547 -3.502 1 85.5 17 ASN B CA 1
ATOM 2369 C C . ASN B 1 17 ? 10.883 18.438 -3.332 1 85.5 17 ASN B C 1
ATOM 2371 O O . ASN B 1 17 ? 11.273 18.109 -2.209 1 85.5 17 ASN B O 1
ATOM 2375 N N . PRO B 1 18 ? 11.359 17.906 -4.438 1 89.81 18 PRO B N 1
ATOM 2376 C CA . PRO B 1 18 ? 12.289 16.781 -4.348 1 89.81 18 PRO B CA 1
ATOM 2377 C C . PRO B 1 18 ? 13.57 17.141 -3.596 1 89.81 18 PRO B C 1
ATOM 2379 O O . PRO B 1 18 ? 14.25 16.25 -3.064 1 89.81 18 PRO B O 1
ATOM 2382 N N . SER B 1 19 ? 13.922 18.391 -3.57 1 90.88 19 SER B N 1
ATOM 2383 C CA . SER B 1 19 ? 15.133 18.797 -2.865 1 90.88 19 SER B CA 1
ATOM 2384 C C . SER B 1 19 ? 15 18.562 -1.365 1 90.88 19 SER B C 1
ATOM 2386 O O . SER B 1 19 ? 16 18.578 -0.641 1 90.88 19 SER B O 1
ATOM 2388 N N . THR B 1 20 ? 13.781 18.312 -0.876 1 91.12 20 THR B N 1
ATOM 2389 C CA . THR B 1 20 ? 13.57 18.094 0.551 1 91.12 20 THR B CA 1
ATOM 2390 C C . THR B 1 20 ? 13.711 16.609 0.897 1 91.12 20 THR B C 1
ATOM 2392 O O . THR B 1 20 ? 13.734 16.25 2.074 1 91.12 20 THR B O 1
ATOM 2395 N N . PHE B 1 21 ? 13.789 15.758 -0.136 1 95.5 21 PHE B N 1
ATOM 2396 C CA . PHE B 1 21 ? 13.906 14.328 0.13 1 95.5 21 PHE B CA 1
ATOM 2397 C C . PHE B 1 21 ? 15.266 14 0.736 1 95.5 21 PHE B C 1
ATOM 2399 O O . PHE B 1 21 ? 16.297 14.359 0.179 1 95.5 21 PHE B O 1
ATOM 2406 N N . PRO B 1 22 ? 15.273 13.25 1.8 1 95.31 22 PRO B N 1
ATOM 2407 C CA . PRO B 1 22 ? 16.547 13.055 2.504 1 95.31 22 PRO B CA 1
ATOM 2408 C C . PRO B 1 22 ? 17.406 11.969 1.868 1 95.31 22 PRO B C 1
ATOM 2410 O O . PRO B 1 22 ? 18.625 11.93 2.104 1 95.31 22 PRO B O 1
ATOM 2413 N N . VAL B 1 23 ? 16.844 11.031 1.133 1 96.81 23 VAL B N 1
ATOM 2414 C CA . VAL B 1 23 ? 17.594 9.938 0.525 1 96.81 23 VAL B CA 1
ATOM 2415 C C . VAL B 1 23 ? 18 10.312 -0.9 1 96.81 23 VAL B C 1
ATOM 2417 O O . VAL B 1 23 ? 17.141 10.664 -1.72 1 96.81 23 VAL B O 1
ATOM 2420 N N . LEU B 1 24 ? 19.25 10.172 -1.246 1 97.06 24 LEU B N 1
ATOM 2421 C CA . LEU B 1 24 ? 19.766 10.672 -2.514 1 97.06 24 LEU B CA 1
ATOM 2422 C C . LEU B 1 24 ? 19.922 9.539 -3.521 1 97.06 24 LEU B C 1
ATOM 2424 O O . LEU B 1 24 ? 19.609 9.703 -4.703 1 97.06 24 LEU B O 1
ATOM 2428 N N . GLU B 1 25 ? 20.469 8.492 -3.113 1 97.62 25 GLU B N 1
ATOM 2429 C CA . GLU B 1 25 ? 20.766 7.348 -3.969 1 97.62 25 GLU B CA 1
ATOM 2430 C C . GLU B 1 25 ? 20.891 6.066 -3.146 1 97.62 25 GLU B C 1
ATOM 2432 O O . GLU B 1 25 ? 20.922 6.113 -1.915 1 97.62 25 GLU B O 1
ATOM 2437 N N . ALA B 1 26 ? 20.938 4.953 -3.822 1 98.25 26 ALA B N 1
ATOM 2438 C CA . ALA B 1 26 ? 21.094 3.678 -3.129 1 98.25 26 ALA B CA 1
ATOM 2439 C C . ALA B 1 26 ? 21.734 2.635 -4.039 1 98.25 26 ALA B C 1
ATOM 2441 O O . ALA B 1 26 ? 21.625 2.719 -5.266 1 98.25 26 ALA B O 1
ATOM 2442 N N . THR B 1 27 ? 22.391 1.726 -3.449 1 97.94 27 THR B N 1
ATOM 2443 C CA . THR B 1 27 ? 22.922 0.544 -4.113 1 97.94 27 THR B CA 1
ATOM 2444 C C . THR B 1 27 ? 22.406 -0.73 -3.455 1 97.94 27 THR B C 1
ATOM 2446 O O . THR B 1 27 ? 22.469 -0.871 -2.232 1 97.94 27 THR B O 1
ATOM 2449 N N . PHE B 1 28 ? 21.922 -1.623 -4.266 1 97.88 28 PHE B N 1
ATOM 2450 C CA . PHE B 1 28 ? 21.438 -2.924 -3.809 1 97.88 28 PHE B CA 1
ATOM 2451 C C . PHE B 1 28 ? 22.359 -4.039 -4.312 1 97.88 28 PHE B C 1
ATOM 2453 O O . PHE B 1 28 ? 22.766 -4.035 -5.477 1 97.88 28 PHE B O 1
ATOM 2460 N N . THR B 1 29 ? 22.672 -4.918 -3.436 1 97.44 29 THR B N 1
ATOM 2461 C CA . THR B 1 29 ? 23.406 -6.121 -3.807 1 97.44 29 THR B CA 1
ATOM 2462 C C . THR B 1 29 ? 22.453 -7.305 -3.967 1 97.44 29 THR B C 1
ATOM 2464 O O . THR B 1 29 ? 21.688 -7.625 -3.053 1 97.44 29 THR B O 1
ATOM 2467 N N . LEU B 1 30 ? 22.484 -7.891 -5.141 1 96 30 LEU B N 1
ATOM 2468 C CA . LEU B 1 30 ? 21.672 -9.062 -5.43 1 96 30 LEU B CA 1
ATOM 2469 C C . LEU B 1 30 ? 22.484 -10.344 -5.262 1 96 30 LEU B C 1
ATOM 2471 O O . LEU B 1 30 ? 23.719 -10.289 -5.141 1 96 30 LEU B O 1
ATOM 2475 N N . LYS B 1 31 ? 21.797 -11.406 -5.238 1 91.12 31 LYS B N 1
ATOM 2476 C CA . LYS B 1 31 ? 22.5 -12.688 -5.293 1 91.12 31 LYS B CA 1
ATOM 2477 C C . LYS B 1 31 ? 23.375 -12.781 -6.539 1 91.12 31 LYS B C 1
ATOM 2479 O O . LYS B 1 31 ? 23.156 -12.055 -7.512 1 91.12 31 LYS B O 1
ATOM 2484 N N . GLU B 1 32 ? 24.359 -13.625 -6.57 1 84.19 32 GLU B N 1
ATOM 2485 C CA . GLU B 1 32 ? 25.328 -13.859 -7.637 1 84.19 32 GLU B CA 1
ATOM 2486 C C . GLU B 1 32 ? 26.109 -12.586 -7.969 1 84.19 32 GLU B C 1
ATOM 2488 O O . GLU B 1 32 ? 26.484 -12.367 -9.117 1 84.19 32 GLU B O 1
ATOM 2493 N N . SER B 1 33 ? 26.094 -11.609 -7.105 1 78.25 33 SER B N 1
ATOM 2494 C CA . SER B 1 33 ? 26.938 -10.43 -7.074 1 78.25 33 SER B CA 1
ATOM 2495 C C . SER B 1 33 ? 26.5 -9.406 -8.117 1 78.25 33 SER B C 1
ATOM 2497 O O . SER B 1 33 ? 27.328 -8.633 -8.617 1 78.25 33 SER B O 1
ATOM 2499 N N . HIS B 1 34 ? 25.297 -9.523 -8.477 1 89 34 HIS B N 1
ATOM 2500 C CA . HIS B 1 34 ? 24.75 -8.414 -9.258 1 89 34 HIS B CA 1
ATOM 2501 C C . HIS B 1 34 ? 24.469 -7.211 -8.367 1 89 34 HIS B C 1
ATOM 2503 O O . HIS B 1 34 ? 24.281 -7.352 -7.16 1 89 34 HIS B O 1
ATOM 2509 N N . ARG B 1 35 ? 24.656 -6.035 -9.023 1 94.19 35 ARG B N 1
ATOM 2510 C CA . ARG B 1 35 ? 24.344 -4.805 -8.297 1 94.19 35 ARG B CA 1
ATOM 2511 C C . ARG B 1 35 ? 23.375 -3.932 -9.086 1 94.19 35 ARG B C 1
ATOM 2513 O O . ARG B 1 35 ? 23.453 -3.861 -10.312 1 94.19 35 ARG B O 1
ATOM 2520 N N . ILE B 1 36 ? 22.469 -3.309 -8.352 1 96 36 ILE B N 1
ATOM 2521 C CA . ILE B 1 36 ? 21.578 -2.293 -8.898 1 96 36 ILE B CA 1
ATOM 2522 C C . ILE B 1 36 ? 21.859 -0.945 -8.234 1 96 36 ILE B C 1
ATOM 2524 O O . ILE B 1 36 ? 21.938 -0.849 -7.008 1 96 36 ILE B O 1
ATOM 2528 N N . ASN B 1 37 ? 22.031 0.02 -9.07 1 96.94 37 ASN B N 1
ATOM 2529 C CA . ASN B 1 37 ? 22.25 1.381 -8.586 1 96.94 37 ASN B CA 1
ATOM 2530 C C . ASN B 1 37 ? 21.031 2.27 -8.883 1 96.94 37 ASN B C 1
ATOM 2532 O O . ASN B 1 37 ? 20.672 2.453 -10.039 1 96.94 37 ASN B O 1
ATOM 2536 N N . ILE B 1 38 ? 20.453 2.723 -7.871 1 98.19 38 ILE B N 1
ATOM 2537 C CA . ILE B 1 38 ? 19.422 3.736 -8.016 1 98.19 38 ILE B CA 1
ATOM 2538 C C . ILE B 1 38 ? 20.047 5.129 -7.977 1 98.19 38 ILE B C 1
ATOM 2540 O O . ILE B 1 38 ? 20.422 5.621 -6.91 1 98.19 38 ILE B O 1
ATOM 2544 N N . THR B 1 39 ? 20.109 5.777 -9.109 1 97.88 39 THR B N 1
ATOM 2545 C CA . THR B 1 39 ? 20.734 7.09 -9.258 1 97.88 39 THR B CA 1
ATOM 2546 C C . THR B 1 39 ? 19.906 8.156 -8.547 1 97.88 39 THR B C 1
ATOM 2548 O O . THR B 1 39 ? 18.734 7.938 -8.227 1 97.88 39 THR B O 1
ATOM 2551 N N . PRO B 1 40 ? 20.516 9.328 -8.312 1 97.19 40 PRO B N 1
ATOM 2552 C CA . PRO B 1 40 ? 19.766 10.422 -7.684 1 97.19 40 PRO B CA 1
ATOM 2553 C C . PRO B 1 40 ? 18.484 10.781 -8.445 1 97.19 40 PRO B C 1
ATOM 2555 O O . PRO B 1 40 ? 17.453 11.047 -7.836 1 97.19 40 PRO B O 1
ATOM 2558 N N . GLN B 1 41 ? 18.562 10.734 -9.719 1 96.88 41 GLN B N 1
ATOM 2559 C CA . GLN B 1 41 ? 17.406 11.055 -10.539 1 96.88 41 GLN B CA 1
ATOM 2560 C C . GLN B 1 41 ? 16.297 10.023 -10.352 1 96.88 41 GLN B C 1
ATOM 2562 O O . GLN B 1 41 ? 15.133 10.383 -10.164 1 96.88 41 GLN B O 1
ATOM 2567 N N . LEU B 1 42 ? 16.641 8.789 -10.383 1 97.88 42 LEU B N 1
ATOM 2568 C CA . LEU B 1 42 ? 15.672 7.719 -10.227 1 97.88 42 LEU B CA 1
ATOM 2569 C C . LEU B 1 42 ? 15.133 7.68 -8.797 1 97.88 42 LEU B C 1
ATOM 2571 O O . LEU B 1 42 ? 13.953 7.402 -8.586 1 97.88 42 LEU B O 1
ATOM 2575 N N . MET B 1 43 ? 16.016 7.953 -7.867 1 98 43 MET B N 1
ATOM 2576 C CA . MET B 1 43 ? 15.586 7.996 -6.473 1 98 43 MET B CA 1
ATOM 2577 C C . MET B 1 43 ? 14.57 9.117 -6.25 1 98 43 MET B C 1
ATOM 2579 O O . MET B 1 43 ? 13.57 8.922 -5.551 1 98 43 MET B O 1
ATOM 2583 N N . ALA B 1 44 ? 14.828 10.258 -6.848 1 96.69 44 ALA B N 1
ATOM 2584 C CA . ALA B 1 44 ? 13.883 11.367 -6.742 1 96.69 44 ALA B CA 1
ATOM 2585 C C . ALA B 1 44 ? 12.516 10.969 -7.285 1 96.69 44 ALA B C 1
ATOM 2587 O O . ALA B 1 44 ? 11.484 11.336 -6.715 1 96.69 44 ALA B O 1
ATOM 2588 N N . GLN B 1 45 ? 12.477 10.211 -8.352 1 97.06 45 GLN B N 1
ATOM 2589 C CA . GLN B 1 45 ? 11.227 9.711 -8.898 1 97.06 45 GLN B CA 1
ATOM 2590 C C . GLN B 1 45 ? 10.578 8.703 -7.957 1 97.06 45 GLN B C 1
ATOM 2592 O O . GLN B 1 45 ? 9.359 8.727 -7.754 1 97.06 45 GLN B O 1
ATOM 2597 N N . ALA B 1 46 ? 11.398 7.852 -7.359 1 98.38 46 ALA B N 1
ATOM 2598 C CA . ALA B 1 46 ? 10.906 6.797 -6.477 1 98.38 46 ALA B CA 1
ATOM 2599 C C . ALA B 1 46 ? 10.297 7.387 -5.207 1 98.38 46 ALA B C 1
ATOM 2601 O O . ALA B 1 46 ? 9.398 6.789 -4.609 1 98.38 46 ALA B O 1
ATOM 2602 N N . LEU B 1 47 ? 10.805 8.555 -4.816 1 98.06 47 LEU B N 1
ATOM 2603 C CA . LEU B 1 47 ? 10.383 9.164 -3.557 1 98.06 47 LEU B CA 1
ATOM 2604 C C . LEU B 1 47 ? 9.25 10.156 -3.783 1 98.06 47 LEU B C 1
ATOM 2606 O O . LEU B 1 47 ? 8.719 10.727 -2.826 1 98.06 47 LEU B O 1
ATOM 2610 N N . GLN B 1 48 ? 8.805 10.352 -5 1 96.38 48 GLN B N 1
ATOM 2611 C CA . GLN B 1 48 ? 7.742 11.289 -5.332 1 96.38 48 GLN B CA 1
ATOM 2612 C C . GLN B 1 48 ? 6.426 10.555 -5.598 1 96.38 48 GLN B C 1
ATOM 2614 O O . GLN B 1 48 ? 6.422 9.352 -5.836 1 96.38 48 GLN B O 1
ATOM 2619 N N . TYR B 1 49 ? 5.32 11.289 -5.551 1 94.25 49 TYR B N 1
ATOM 2620 C CA . TYR B 1 49 ? 4.039 10.758 -5.988 1 94.25 49 TYR B CA 1
ATOM 2621 C C . TYR B 1 49 ? 4.133 10.195 -7.402 1 94.25 49 TYR B C 1
ATOM 2623 O O . TYR B 1 49 ? 4.902 10.688 -8.227 1 94.25 49 TYR B O 1
ATOM 2631 N N . SER B 1 50 ? 3.432 9.188 -7.652 1 96.44 50 SER B N 1
ATOM 2632 C CA . SER B 1 50 ? 3.314 8.586 -8.977 1 96.44 50 SER B CA 1
ATOM 2633 C C . SER B 1 50 ? 1.854 8.391 -9.367 1 96.44 50 SER B C 1
ATOM 2635 O O . SER B 1 50 ? 0.952 8.867 -8.68 1 96.44 50 SER B O 1
ATOM 2637 N N . LEU B 1 51 ? 1.664 7.82 -10.531 1 97.19 51 LEU B N 1
ATOM 2638 C CA . LEU B 1 51 ? 0.312 7.551 -11.008 1 97.19 51 LEU B CA 1
ATOM 2639 C C . LEU B 1 51 ? -0.337 6.434 -10.195 1 97.19 51 LEU B C 1
ATOM 2641 O O . LEU B 1 51 ? 0.34 5.496 -9.773 1 97.19 51 LEU B O 1
ATOM 2645 N N . SER B 1 52 ? -1.64 6.527 -10.062 1 98.38 52 SER B N 1
ATOM 2646 C CA . SER B 1 52 ? -2.393 5.512 -9.336 1 98.38 52 SER B CA 1
ATOM 2647 C C . SER B 1 52 ? -2.338 4.164 -10.047 1 98.38 52 SER B C 1
ATOM 2649 O O . SER B 1 52 ? -2.506 3.117 -9.422 1 98.38 52 SER B O 1
ATOM 2651 N N . SER B 1 53 ? -2.084 4.18 -11.375 1 98.5 53 SER B N 1
ATOM 2652 C CA . SER B 1 53 ? -1.964 2.938 -12.125 1 98.5 53 SER B CA 1
ATOM 2653 C C . SER B 1 53 ? -0.64 2.24 -11.836 1 98.5 53 SER B C 1
ATOM 2655 O O . SER B 1 53 ? -0.461 1.068 -12.18 1 98.5 53 SER B O 1
ATOM 2657 N N . GLY B 1 54 ? 0.298 3.002 -11.297 1 98.69 54 GLY B N 1
ATOM 2658 C CA . GLY B 1 54 ? 1.634 2.498 -11.023 1 98.69 54 GLY B CA 1
ATOM 2659 C C . GLY B 1 54 ? 2.732 3.367 -11.602 1 98.69 54 GLY B C 1
ATOM 2660 O O . GLY B 1 54 ? 2.457 4.293 -12.375 1 98.69 54 GLY B O 1
ATOM 2661 N N . PHE B 1 55 ? 3.975 3.148 -11.172 1 98.75 55 PHE B N 1
ATOM 2662 C CA . PHE B 1 55 ? 5.141 3.818 -11.742 1 98.75 55 PHE B CA 1
ATOM 2663 C C . PHE B 1 55 ? 5.258 3.525 -13.234 1 98.75 55 PHE B C 1
ATOM 2665 O O . PHE B 1 55 ? 5.434 2.375 -13.633 1 98.75 55 PHE B O 1
ATOM 2672 N N . PRO B 1 56 ? 5.219 4.52 -14.117 1 98.38 56 PRO B N 1
ATOM 2673 C CA . PRO B 1 56 ? 4.996 4.301 -15.547 1 98.38 56 PRO B CA 1
ATOM 2674 C C . PRO B 1 56 ? 6.035 3.375 -16.172 1 98.38 56 PRO B C 1
ATOM 2676 O O . PRO B 1 56 ? 5.68 2.439 -16.891 1 98.38 56 PRO B O 1
ATOM 2679 N N . PRO B 1 57 ? 7.305 3.557 -15.898 1 98.5 57 PRO B N 1
ATOM 2680 C CA . PRO B 1 57 ? 8.273 2.627 -16.484 1 98.5 57 PRO B CA 1
ATOM 2681 C C . PRO B 1 57 ? 8.07 1.188 -16.031 1 98.5 57 PRO B C 1
ATOM 2683 O O . PRO B 1 57 ? 8.297 0.249 -16.797 1 98.5 57 PRO B O 1
ATOM 2686 N N . PHE B 1 58 ? 7.641 1.057 -14.844 1 98.75 58 PHE B N 1
ATOM 2687 C CA . PHE B 1 58 ? 7.387 -0.278 -14.312 1 98.75 58 PHE B CA 1
ATOM 2688 C C . PHE B 1 58 ? 6.152 -0.893 -14.961 1 98.75 58 PHE B C 1
ATOM 2690 O O . PHE B 1 58 ? 6.148 -2.076 -15.305 1 98.75 58 PHE B O 1
ATOM 2697 N N . VAL B 1 59 ? 5.09 -0.111 -15.109 1 98.62 59 VAL B N 1
ATOM 2698 C CA . VAL B 1 59 ? 3.871 -0.576 -15.758 1 98.62 59 VAL B CA 1
ATOM 2699 C C . VAL B 1 59 ? 4.191 -1.058 -17.172 1 98.62 59 VAL B C 1
ATOM 2701 O O . VAL B 1 59 ? 3.717 -2.111 -17.594 1 98.62 59 VAL B O 1
ATOM 2704 N N . ALA B 1 60 ? 5.031 -0.305 -17.875 1 97.94 60 ALA B N 1
ATOM 2705 C CA . ALA B 1 60 ? 5.434 -0.706 -19.219 1 97.94 60 ALA B CA 1
ATOM 2706 C C . ALA B 1 60 ? 6.145 -2.055 -19.203 1 97.94 60 ALA B C 1
ATOM 2708 O O . ALA B 1 60 ? 5.906 -2.904 -20.062 1 97.94 60 ALA B O 1
ATOM 2709 N N . GLN B 1 61 ? 6.988 -2.221 -18.234 1 97.69 61 GLN B N 1
ATOM 2710 C CA . GLN B 1 61 ? 7.711 -3.48 -18.094 1 97.69 61 GLN B CA 1
ATOM 2711 C C . GLN B 1 61 ? 6.754 -4.625 -17.766 1 97.69 61 GLN B C 1
ATOM 2713 O O . GLN B 1 61 ? 6.93 -5.742 -18.25 1 97.69 61 GLN B O 1
ATOM 2718 N N . LEU B 1 62 ? 5.773 -4.391 -16.938 1 97.62 62 LEU B N 1
ATOM 2719 C CA . LEU B 1 62 ? 4.785 -5.402 -16.578 1 97.62 62 LEU B CA 1
ATOM 2720 C C . LEU B 1 62 ? 3.955 -5.801 -17.797 1 97.62 62 LEU B C 1
ATOM 2722 O O . LEU B 1 62 ? 3.596 -6.969 -17.953 1 97.62 62 LEU B O 1
ATOM 2726 N N . GLU B 1 63 ? 3.605 -4.828 -18.609 1 96.5 63 GLU B N 1
ATOM 2727 C CA . GLU B 1 63 ? 2.875 -5.129 -19.844 1 96.5 63 GLU B CA 1
ATOM 2728 C C . GLU B 1 63 ? 3.674 -6.066 -20.75 1 96.5 63 GLU B C 1
ATOM 2730 O O . GLU B 1 63 ? 3.125 -7.023 -21.297 1 96.5 63 GLU B O 1
ATOM 2735 N N . GLU B 1 64 ? 4.941 -5.789 -20.875 1 95.81 64 GLU B N 1
ATOM 2736 C CA . GLU B 1 64 ? 5.812 -6.648 -21.672 1 95.81 64 GLU B CA 1
ATOM 2737 C C . GLU B 1 64 ? 5.902 -8.047 -21.062 1 95.81 64 GLU B C 1
ATOM 2739 O O . GLU B 1 64 ? 5.844 -9.047 -21.781 1 95.81 64 GLU B O 1
ATOM 2744 N N . LEU B 1 65 ? 6.09 -8.055 -19.781 1 94.31 65 LEU B N 1
ATOM 2745 C CA . LEU B 1 65 ? 6.184 -9.328 -19.078 1 94.31 65 LEU B CA 1
ATOM 2746 C C . LEU B 1 65 ? 4.914 -10.148 -19.25 1 94.31 65 LEU B C 1
ATOM 2748 O O . LEU B 1 65 ? 4.977 -11.359 -19.469 1 94.31 65 LEU B O 1
ATOM 2752 N N . THR B 1 66 ? 3.789 -9.484 -19.141 1 93 66 THR B N 1
ATOM 2753 C CA . THR B 1 66 ? 2.494 -10.141 -19.297 1 93 66 THR B CA 1
ATOM 2754 C C . THR B 1 66 ? 2.346 -10.719 -20.703 1 93 66 THR B C 1
ATOM 2756 O O . THR B 1 66 ? 1.865 -11.836 -20.859 1 93 66 THR B O 1
ATOM 2759 N N . GLU B 1 67 ? 2.752 -10 -21.656 1 92.62 67 GLU B N 1
ATOM 2760 C CA . GLU B 1 67 ? 2.686 -10.477 -23.031 1 92.62 67 GLU B CA 1
ATOM 2761 C C . GLU B 1 67 ? 3.572 -11.703 -23.234 1 92.62 67 GLU B C 1
ATOM 2763 O O . GLU B 1 67 ? 3.176 -12.664 -23.906 1 92.62 67 GLU B O 1
ATOM 2768 N N . LYS B 1 68 ? 4.723 -11.68 -22.703 1 90.56 68 LYS B N 1
ATOM 2769 C CA . LYS B 1 68 ? 5.715 -12.734 -22.906 1 90.56 68 LYS B CA 1
ATOM 2770 C C . LYS B 1 68 ? 5.336 -14 -22.141 1 90.56 68 LYS B C 1
ATOM 2772 O O . LYS B 1 68 ? 5.48 -15.109 -22.672 1 90.56 68 LYS B O 1
ATOM 2777 N N . ILE B 1 69 ? 4.91 -13.828 -20.953 1 86.81 69 ILE B N 1
ATOM 2778 C CA . ILE B 1 69 ? 4.719 -14.969 -20.062 1 86.81 69 ILE B CA 1
ATOM 2779 C C . ILE B 1 69 ? 3.307 -15.523 -20.234 1 86.81 69 ILE B C 1
ATOM 2781 O O . ILE B 1 69 ? 3.109 -16.75 -20.266 1 86.81 69 ILE B O 1
ATOM 2785 N N . HIS B 1 70 ? 2.344 -14.625 -20.375 1 84.81 70 HIS B N 1
ATOM 2786 C CA . HIS B 1 70 ? 0.959 -15.086 -20.359 1 84.81 70 HIS B CA 1
ATOM 2787 C C . HIS B 1 70 ? 0.336 -15.023 -21.75 1 84.81 70 HIS B C 1
ATOM 2789 O O . HIS B 1 70 ? -0.651 -15.711 -22.016 1 84.81 70 HIS B O 1
ATOM 2795 N N . ALA B 1 71 ? 0.793 -14.227 -22.594 1 86.38 71 ALA B N 1
ATOM 2796 C CA . ALA B 1 71 ? 0.302 -14.078 -23.969 1 86.38 71 ALA B CA 1
ATOM 2797 C C . ALA B 1 71 ? -1.224 -14.062 -24 1 86.38 71 ALA B C 1
ATOM 2799 O O . ALA B 1 71 ? -1.84 -14.867 -24.703 1 86.38 71 ALA B O 1
ATOM 2800 N N . PRO B 1 72 ? -1.808 -13.07 -23.312 1 84.12 72 PRO B N 1
ATOM 2801 C CA . PRO B 1 72 ? -3.271 -13.039 -23.297 1 84.12 72 PRO B CA 1
ATOM 2802 C C . PRO B 1 72 ? -3.875 -12.852 -24.688 1 84.12 72 PRO B C 1
ATOM 2804 O O . PRO B 1 72 ? -3.279 -12.188 -25.531 1 84.12 72 PRO B O 1
ATOM 2807 N N . PRO B 1 73 ? -5.066 -13.43 -24.859 1 81.56 73 PRO B N 1
ATOM 2808 C CA . PRO B 1 73 ? -5.734 -13.219 -26.141 1 81.56 73 PRO B CA 1
ATOM 2809 C C . PRO B 1 73 ? -6.078 -11.758 -26.406 1 81.56 73 PRO B C 1
ATOM 2811 O O . PRO B 1 73 ? -6.371 -11.016 -25.453 1 81.56 73 PRO B O 1
ATOM 2814 N N . ASP B 1 74 ? -5.934 -11.359 -27.688 1 81.62 74 ASP B N 1
ATOM 2815 C CA . ASP B 1 74 ? -6.219 -9.984 -28.078 1 81.62 74 ASP B CA 1
ATOM 2816 C C . ASP B 1 74 ? -7.715 -9.773 -28.297 1 81.62 74 ASP B C 1
ATOM 2818 O O . ASP B 1 74 ? -8.156 -9.508 -29.422 1 81.62 74 ASP B O 1
ATOM 2822 N N . VAL B 1 75 ? -8.484 -9.906 -27.281 1 77.44 75 VAL B N 1
ATOM 2823 C CA . VAL B 1 75 ? -9.938 -9.859 -27.406 1 77.44 75 VAL B CA 1
ATOM 2824 C C . VAL B 1 75 ? -10.445 -8.484 -26.969 1 77.44 75 VAL B C 1
ATOM 2826 O O . VAL B 1 75 ? -11.57 -8.102 -27.297 1 77.44 75 VAL B O 1
ATOM 2829 N N . CYS B 1 76 ? -9.695 -7.75 -26.266 1 83 76 CYS B N 1
ATOM 2830 C CA . CYS B 1 76 ? -10.039 -6.402 -25.828 1 83 76 CYS B CA 1
ATOM 2831 C C . CYS B 1 76 ? -8.797 -5.617 -25.438 1 83 76 CYS B C 1
ATOM 2833 O O . CYS B 1 76 ? -7.719 -6.195 -25.266 1 83 76 CYS B O 1
ATOM 2835 N N . GLU B 1 77 ? -9.031 -4.344 -25.453 1 91.75 77 GLU B N 1
ATOM 2836 C CA . GLU B 1 77 ? -7.969 -3.514 -24.906 1 91.75 77 GLU B CA 1
ATOM 2837 C C . GLU B 1 77 ? -7.816 -3.752 -23.406 1 91.75 77 GLU B C 1
ATOM 2839 O O . GLU B 1 77 ? -8.805 -3.791 -22.672 1 91.75 77 GLU B O 1
ATOM 2844 N N . ARG B 1 78 ? -6.59 -3.98 -23.016 1 93.44 78 ARG B N 1
ATOM 2845 C CA . ARG B 1 78 ? -6.332 -4.277 -21.609 1 93.44 78 ARG B CA 1
ATOM 2846 C C . ARG B 1 78 ? -5.516 -3.168 -20.953 1 93.44 78 ARG B C 1
ATOM 2848 O O . ARG B 1 78 ? -4.859 -2.383 -21.641 1 93.44 78 ARG B O 1
ATOM 2855 N N . GLN B 1 79 ? -5.574 -3.156 -19.672 1 95.62 79 GLN B N 1
ATOM 2856 C CA . GLN B 1 79 ? -4.773 -2.266 -18.828 1 95.62 79 GLN B CA 1
ATOM 2857 C C . GLN B 1 79 ? -4.16 -3.018 -17.656 1 95.62 79 GLN B C 1
ATOM 2859 O O . GLN B 1 79 ? -4.801 -3.895 -17.078 1 95.62 79 GLN B O 1
ATOM 2864 N N . VAL B 1 80 ? -2.889 -2.68 -17.406 1 97.88 80 VAL B N 1
ATOM 2865 C CA . VAL B 1 80 ? -2.211 -3.203 -16.234 1 97.88 80 VAL B CA 1
ATOM 2866 C C . VAL B 1 80 ? -2.236 -2.16 -15.117 1 97.88 80 VAL B C 1
ATOM 2868 O O . VAL B 1 80 ? -1.894 -0.996 -15.336 1 97.88 80 VAL B O 1
ATOM 2871 N N . VAL B 1 81 ? -2.705 -2.553 -13.914 1 98.75 81 VAL B N 1
ATOM 2872 C CA . VAL B 1 81 ? -2.779 -1.669 -12.75 1 98.75 81 VAL B CA 1
ATOM 2873 C C . VAL B 1 81 ? -1.991 -2.271 -11.594 1 98.75 81 VAL B C 1
ATOM 2875 O O . VAL B 1 81 ? -2.273 -3.389 -11.156 1 98.75 81 VAL B O 1
ATOM 2878 N N . VAL B 1 82 ? -1.001 -1.511 -11.094 1 98.88 82 VAL B N 1
ATOM 2879 C CA . VAL B 1 82 ? -0.198 -1.965 -9.969 1 98.88 82 VAL B CA 1
ATOM 2880 C C . VAL B 1 82 ? -1.019 -1.879 -8.68 1 98.88 82 VAL B C 1
ATOM 2882 O O . VAL B 1 82 ? -1.754 -0.911 -8.469 1 98.88 82 VAL B O 1
ATOM 2885 N N . THR B 1 83 ? -0.879 -2.869 -7.832 1 98.81 83 THR B N 1
ATOM 2886 C CA . THR B 1 83 ? -1.63 -2.957 -6.586 1 98.81 83 THR B CA 1
ATOM 2887 C C . THR B 1 83 ? -0.701 -3.268 -5.414 1 98.81 83 THR B C 1
ATOM 2889 O O . THR B 1 83 ? 0.464 -3.617 -5.617 1 98.81 83 THR B O 1
ATOM 2892 N N . VAL B 1 84 ? -1.205 -3.098 -4.176 1 98.69 84 VAL B N 1
ATOM 2893 C CA . VAL B 1 84 ? -0.478 -3.453 -2.961 1 98.69 84 VAL B CA 1
ATOM 2894 C C . VAL B 1 84 ? -0.61 -4.953 -2.701 1 98.69 84 VAL B C 1
ATOM 2896 O O . VAL B 1 84 ? -1.277 -5.367 -1.75 1 98.69 84 VAL B O 1
ATOM 2899 N N . GLY B 1 85 ? 0.097 -5.73 -3.514 1 97.5 85 GLY B N 1
ATOM 2900 C CA . GLY B 1 85 ? -0.103 -7.172 -3.545 1 97.5 85 GLY B CA 1
ATOM 2901 C C . GLY B 1 85 ? -1.349 -7.582 -4.309 1 97.5 85 GLY B C 1
ATOM 2902 O O . GLY B 1 85 ? -2.168 -6.738 -4.672 1 97.5 85 GLY B O 1
ATOM 2903 N N . SER B 1 86 ? -1.477 -8.859 -4.578 1 96.19 86 SER B N 1
ATOM 2904 C CA . SER B 1 86 ? -2.627 -9.359 -5.324 1 96.19 86 SER B CA 1
ATOM 2905 C C . SER B 1 86 ? -3.902 -9.281 -4.492 1 96.19 86 SER B C 1
ATOM 2907 O O . SER B 1 86 ? -5 -9.133 -5.035 1 96.19 86 SER B O 1
ATOM 2909 N N . GLU B 1 87 ? -3.783 -9.375 -3.17 1 96.44 87 GLU B N 1
ATOM 2910 C CA . GLU B 1 87 ? -4.93 -9.266 -2.273 1 96.44 87 GLU B CA 1
ATOM 2911 C C . GLU B 1 87 ? -5.68 -7.953 -2.49 1 96.44 87 GLU B C 1
ATOM 2913 O O . GLU B 1 87 ? -6.91 -7.93 -2.488 1 96.44 87 GLU B O 1
ATOM 2918 N N . HIS B 1 88 ? -4.957 -6.906 -2.662 1 98.56 88 HIS B N 1
ATOM 2919 C CA . HIS B 1 88 ? -5.539 -5.594 -2.912 1 98.56 88 HIS B CA 1
ATOM 2920 C C . HIS B 1 88 ? -6.371 -5.594 -4.191 1 98.56 88 HIS B C 1
ATOM 2922 O O . HIS B 1 88 ? -7.484 -5.07 -4.215 1 98.56 88 HIS B O 1
ATOM 2928 N N . GLY B 1 89 ? -5.777 -6.137 -5.27 1 98.06 89 GLY B N 1
ATOM 2929 C CA . GLY B 1 89 ? -6.523 -6.258 -6.512 1 98.06 89 GLY B CA 1
ATOM 2930 C C . GLY B 1 89 ? -7.805 -7.055 -6.363 1 98.06 89 GLY B C 1
ATOM 2931 O O . GLY B 1 89 ? -8.852 -6.652 -6.867 1 98.06 89 GLY B O 1
ATOM 2932 N N . LEU B 1 90 ? -7.719 -8.18 -5.672 1 97.31 90 LEU B N 1
ATOM 2933 C CA . LEU B 1 90 ? -8.875 -9.031 -5.422 1 97.31 90 LEU B CA 1
ATOM 2934 C C . LEU B 1 90 ? -9.938 -8.289 -4.621 1 97.31 90 LEU B C 1
ATOM 2936 O O . LEU B 1 90 ? -11.125 -8.359 -4.941 1 97.31 90 LEU B O 1
ATOM 2940 N N . SER B 1 91 ? -9.508 -7.613 -3.621 1 98 91 SER B N 1
ATOM 2941 C CA . SER B 1 91 ? -10.414 -6.863 -2.764 1 98 91 SER B CA 1
ATOM 2942 C C . SER B 1 91 ? -11.188 -5.816 -3.559 1 98 91 SER B C 1
ATOM 2944 O O . SER B 1 91 ? -12.414 -5.738 -3.467 1 98 91 SER B O 1
ATOM 2946 N N . MET B 1 92 ? -10.453 -5.02 -4.352 1 97.75 92 MET B N 1
ATOM 2947 C CA . MET B 1 92 ? -11.102 -3.98 -5.148 1 97.75 92 MET B CA 1
ATOM 2948 C C . MET B 1 92 ? -12.07 -4.586 -6.152 1 97.75 92 MET B C 1
ATOM 2950 O O . MET B 1 92 ? -13.188 -4.082 -6.328 1 97.75 92 MET B O 1
ATOM 2954 N N . ALA B 1 93 ? -11.656 -5.652 -6.805 1 96.12 93 ALA B N 1
ATOM 2955 C CA . ALA B 1 93 ? -12.5 -6.301 -7.809 1 96.12 93 ALA B CA 1
ATOM 2956 C C . ALA B 1 93 ? -13.781 -6.836 -7.188 1 96.12 93 ALA B C 1
ATOM 2958 O O . ALA B 1 93 ? -14.867 -6.652 -7.742 1 96.12 93 ALA B O 1
ATOM 2959 N N . CYS B 1 94 ? -13.633 -7.535 -6.043 1 96.56 94 CYS B N 1
ATOM 2960 C CA . CYS B 1 94 ? -14.805 -8.055 -5.363 1 96.56 94 CYS B CA 1
ATOM 2961 C C . CYS B 1 94 ? -15.766 -6.934 -4.984 1 96.56 94 CYS B C 1
ATOM 2963 O O . CYS B 1 94 ? -16.969 -7.035 -5.219 1 96.56 94 CYS B O 1
ATOM 2965 N N . GLY B 1 95 ? -15.242 -5.855 -4.441 1 95 95 GLY B N 1
ATOM 2966 C CA . GLY B 1 95 ? -16.062 -4.73 -4.039 1 95 95 GLY B CA 1
ATOM 2967 C C . GLY B 1 95 ? -16.75 -4.047 -5.207 1 95 95 GLY B C 1
ATOM 2968 O O . GLY B 1 95 ? -17.875 -3.541 -5.07 1 95 95 GLY B O 1
ATOM 2969 N N . MET B 1 96 ? -16.125 -4.055 -6.289 1 93.88 96 MET B N 1
ATOM 2970 C CA . MET B 1 96 ? -16.609 -3.314 -7.449 1 93.88 96 MET B CA 1
ATOM 2971 C C . MET B 1 96 ? -17.594 -4.156 -8.266 1 93.88 96 MET B C 1
ATOM 2973 O O . MET B 1 96 ? -18.531 -3.625 -8.852 1 93.88 96 MET B O 1
ATOM 2977 N N . LEU B 1 97 ? -17.438 -5.484 -8.297 1 93.19 97 LEU B N 1
ATOM 2978 C CA . LEU B 1 97 ? -18.109 -6.293 -9.305 1 93.19 97 LEU B CA 1
ATOM 2979 C C . LEU B 1 97 ? -19.203 -7.152 -8.672 1 93.19 97 LEU B C 1
ATOM 2981 O O . LEU B 1 97 ? -20.047 -7.707 -9.375 1 93.19 97 LEU B O 1
ATOM 2985 N N . ILE B 1 98 ? -19.172 -7.316 -7.352 1 94.56 98 ILE B N 1
ATOM 2986 C CA . ILE B 1 98 ? -20.094 -8.234 -6.691 1 94.56 98 ILE B CA 1
ATOM 2987 C C . ILE B 1 98 ? -21.047 -7.445 -5.805 1 94.56 98 ILE B C 1
ATOM 2989 O O . ILE B 1 98 ? -20.625 -6.703 -4.918 1 94.56 98 ILE B O 1
ATOM 2993 N N . ASN B 1 99 ? -22.281 -7.57 -6.039 1 94.12 99 ASN B N 1
ATOM 2994 C CA . ASN B 1 99 ? -23.312 -7.027 -5.164 1 94.12 99 ASN B CA 1
ATOM 2995 C C . ASN B 1 99 ? -23.734 -8.039 -4.102 1 94.12 99 ASN B C 1
ATOM 2997 O O . ASN B 1 99 ? -23.594 -9.242 -4.293 1 94.12 99 ASN B O 1
ATOM 3001 N N . PRO B 1 100 ? -24.203 -7.449 -2.971 1 95.5 100 PRO B N 1
ATOM 3002 C CA . PRO B 1 100 ? -24.75 -8.383 -1.977 1 95.5 100 PRO B CA 1
ATOM 3003 C C . PRO B 1 100 ? -25.797 -9.328 -2.561 1 95.5 100 PRO B C 1
ATOM 3005 O O . PRO B 1 100 ? -26.672 -8.898 -3.303 1 95.5 100 PRO B O 1
ATOM 3008 N N . GLY B 1 101 ? -25.609 -10.609 -2.305 1 94.06 101 GLY B N 1
ATOM 3009 C CA . GLY B 1 101 ? -26.562 -11.602 -2.768 1 94.06 101 GLY B CA 1
ATOM 3010 C C . GLY B 1 101 ? -26.172 -12.234 -4.094 1 94.06 101 GLY B C 1
ATOM 3011 O O . GLY B 1 101 ? -26.734 -13.266 -4.48 1 94.06 101 GLY B O 1
ATOM 3012 N N . ASP B 1 102 ? -25.219 -11.688 -4.84 1 91.62 102 ASP B N 1
ATOM 3013 C CA . ASP B 1 102 ? -24.766 -12.281 -6.098 1 91.62 102 ASP B CA 1
ATOM 3014 C C . ASP B 1 102 ? -24.125 -13.641 -5.863 1 91.62 102 ASP B C 1
ATOM 3016 O O . ASP B 1 102 ? -23.422 -13.844 -4.871 1 91.62 102 ASP B O 1
ATOM 3020 N N . ALA B 1 103 ? -24.328 -14.57 -6.836 1 91.62 103 ALA B N 1
ATOM 3021 C CA . ALA B 1 103 ? -23.703 -15.883 -6.766 1 91.62 103 ALA B CA 1
ATOM 3022 C C . ALA B 1 103 ? -22.266 -15.836 -7.277 1 91.62 103 ALA B C 1
ATOM 3024 O O . ALA B 1 103 ? -21.984 -15.211 -8.305 1 91.62 103 ALA B O 1
ATOM 3025 N N . VAL B 1 104 ? -21.422 -16.391 -6.48 1 93.19 104 VAL B N 1
ATOM 3026 C CA . VAL B 1 104 ? -20.031 -16.516 -6.883 1 93.19 104 VAL B CA 1
ATOM 3027 C C . VAL B 1 104 ? -19.625 -17.984 -6.852 1 93.19 104 VAL B C 1
ATOM 3029 O O . VAL B 1 104 ? -19.688 -18.641 -5.805 1 93.19 104 VAL B O 1
ATOM 3032 N N . LEU B 1 105 ? -19.234 -18.547 -8.07 1 92.69 105 LEU B N 1
ATOM 3033 C CA . LEU B 1 105 ? -18.641 -19.875 -8.148 1 92.69 105 LEU B CA 1
ATOM 3034 C C . LEU B 1 105 ? -17.141 -19.844 -7.855 1 92.69 105 LEU B C 1
ATOM 3036 O O . LEU B 1 105 ? -16.438 -18.984 -8.391 1 92.69 105 LEU B O 1
ATOM 3040 N N . PHE B 1 106 ? -16.766 -20.672 -6.918 1 89.75 106 PHE B N 1
ATOM 3041 C CA . PHE B 1 106 ? -15.344 -20.703 -6.613 1 89.75 106 PHE B CA 1
ATOM 3042 C C . PHE B 1 106 ? -14.867 -22.141 -6.434 1 89.75 106 PHE B C 1
ATOM 3044 O O . PHE B 1 106 ? -15.664 -23.031 -6.121 1 89.75 106 PHE B O 1
ATOM 3051 N N . GLN B 1 107 ? -13.555 -22.281 -6.668 1 88.12 107 GLN B N 1
ATOM 3052 C CA . GLN B 1 107 ? -12.938 -23.594 -6.508 1 88.12 107 GLN B CA 1
ATOM 3053 C C . GLN B 1 107 ? -12.781 -23.938 -5.035 1 88.12 107 GLN B C 1
ATOM 3055 O O . GLN B 1 107 ? -12.43 -23.094 -4.219 1 88.12 107 GLN B O 1
ATOM 3060 N N . GLU B 1 108 ? -13.125 -25.297 -4.777 1 81.12 108 GLU B N 1
ATOM 3061 C CA . GLU B 1 108 ? -12.891 -25.828 -3.439 1 81.12 108 GLU B CA 1
ATOM 3062 C C . GLU B 1 108 ? -11.781 -26.875 -3.445 1 81.12 108 GLU B C 1
ATOM 3064 O O . GLU B 1 108 ? -11.82 -27.828 -4.223 1 81.12 108 GLU B O 1
ATOM 3069 N N . PRO B 1 109 ? -10.695 -26.734 -2.576 1 77.56 109 PRO B N 1
ATOM 3070 C CA . PRO B 1 109 ? -10.398 -25.672 -1.619 1 77.56 109 PRO B CA 1
ATOM 3071 C C . PRO B 1 109 ? -9.961 -24.375 -2.297 1 77.56 109 PRO B C 1
ATOM 3073 O O . PRO B 1 109 ? -9.711 -24.359 -3.504 1 77.56 109 PRO B O 1
ATOM 3076 N N . THR B 1 110 ? -10.141 -23.281 -1.58 1 81.56 110 THR B N 1
ATOM 3077 C CA . THR B 1 110 ? -9.758 -21.984 -2.123 1 81.56 110 THR B CA 1
ATOM 3078 C C . THR B 1 110 ? -8.914 -21.203 -1.117 1 81.56 110 THR B C 1
ATOM 3080 O O . THR B 1 110 ? -8.68 -21.672 -0.001 1 81.56 110 THR B O 1
ATOM 3083 N N . TYR B 1 111 ? -8.375 -20.156 -1.579 1 81.25 111 TYR B N 1
ATOM 3084 C CA . TYR B 1 111 ? -7.59 -19.234 -0.76 1 81.25 111 TYR B CA 1
ATOM 3085 C C . TYR B 1 111 ? -8.453 -18.594 0.32 1 81.25 111 TYR B C 1
ATOM 3087 O O . TYR B 1 111 ? -9.453 -17.938 0.016 1 81.25 111 TYR B O 1
ATOM 3095 N N . PRO B 1 112 ? -8.117 -18.75 1.561 1 80.5 112 PRO B N 1
ATOM 3096 C CA . PRO B 1 112 ? -8.945 -18.219 2.65 1 80.5 112 PRO B CA 1
ATOM 3097 C C . PRO B 1 112 ? -9.141 -16.703 2.562 1 80.5 112 PRO B C 1
ATOM 3099 O O . PRO B 1 112 ? -10.188 -16.188 2.965 1 80.5 112 PRO B O 1
ATOM 3102 N N . GLY B 1 113 ? -8.133 -16.031 2.043 1 86.94 113 GLY B N 1
ATOM 3103 C CA . GLY B 1 113 ? -8.266 -14.602 1.869 1 86.94 113 GLY B CA 1
ATOM 3104 C C . GLY B 1 113 ? -9.406 -14.219 0.939 1 86.94 113 GLY B C 1
ATOM 3105 O O . GLY B 1 113 ? -10.07 -13.203 1.155 1 86.94 113 GLY B O 1
ATOM 3106 N N . LEU B 1 114 ? -9.609 -15.008 -0.03 1 90.5 114 LEU B N 1
ATOM 3107 C CA . LEU B 1 114 ? -10.711 -14.766 -0.951 1 90.5 114 LEU B CA 1
ATOM 3108 C C . LEU B 1 114 ? -12.055 -14.938 -0.25 1 90.5 114 LEU B C 1
ATOM 3110 O O . LEU B 1 114 ? -12.984 -14.164 -0.482 1 90.5 114 LEU B O 1
ATOM 3114 N N . LEU B 1 115 ? -12.148 -15.961 0.562 1 89.81 115 LEU B N 1
ATOM 3115 C CA . LEU B 1 115 ? -13.391 -16.219 1.276 1 89.81 115 LEU B CA 1
ATOM 3116 C C . LEU B 1 115 ? -13.75 -15.039 2.182 1 89.81 115 LEU B C 1
ATOM 3118 O O . LEU B 1 115 ? -14.914 -14.664 2.287 1 89.81 115 LEU B O 1
ATOM 3122 N N . ALA B 1 116 ? -12.758 -14.516 2.828 1 90.69 116 ALA B N 1
ATOM 3123 C CA . ALA B 1 116 ? -12.977 -13.352 3.678 1 90.69 116 ALA B CA 1
ATOM 3124 C C . ALA B 1 116 ? -13.508 -12.172 2.867 1 90.69 116 ALA B C 1
ATOM 3126 O O . ALA B 1 116 ? -14.43 -11.477 3.299 1 90.69 116 ALA B O 1
ATOM 3127 N N . LEU B 1 117 ? -12.953 -11.953 1.706 1 95.75 117 LEU B N 1
ATOM 3128 C CA . LEU B 1 117 ? -13.367 -10.859 0.832 1 95.75 117 LEU B CA 1
ATOM 3129 C C . LEU B 1 117 ? -14.797 -11.07 0.35 1 95.75 117 LEU B C 1
ATOM 3131 O O . LEU B 1 117 ? -15.586 -10.125 0.307 1 95.75 117 LEU B O 1
ATOM 3135 N N . LEU B 1 118 ? -15.148 -12.297 -0.003 1 95.62 118 LEU B N 1
ATOM 3136 C CA . LEU B 1 118 ? -16.484 -12.609 -0.513 1 95.62 118 LEU B CA 1
ATOM 3137 C C . LEU B 1 118 ? -17.531 -12.484 0.588 1 95.62 118 LEU B C 1
ATOM 3139 O O . LEU B 1 118 ? -18.672 -12.102 0.324 1 95.62 118 LEU B O 1
ATOM 3143 N N . ASP B 1 119 ? -17.109 -12.82 1.783 1 94.31 119 ASP B N 1
ATOM 3144 C CA . ASP B 1 119 ? -17.984 -12.617 2.932 1 94.31 119 ASP B CA 1
ATOM 3145 C C . ASP B 1 119 ? -18.266 -11.133 3.154 1 94.31 119 ASP B C 1
ATOM 3147 O O . ASP B 1 119 ? -19.406 -10.75 3.426 1 94.31 119 ASP B O 1
ATOM 3151 N N . ASN B 1 120 ? -17.266 -10.344 3.047 1 92.5 120 ASN B N 1
ATOM 3152 C CA . ASN B 1 120 ? -17.391 -8.906 3.25 1 92.5 120 ASN B CA 1
ATOM 3153 C C . ASN B 1 120 ? -18.391 -8.281 2.289 1 92.5 120 ASN B C 1
ATOM 3155 O O . ASN B 1 120 ? -19.094 -7.332 2.646 1 92.5 120 ASN B O 1
ATOM 3159 N N . VAL B 1 121 ? -18.438 -8.766 1.085 1 95.38 121 VAL B N 1
ATOM 3160 C CA . VAL B 1 121 ? -19.359 -8.203 0.1 1 95.38 121 VAL B CA 1
ATOM 3161 C C . VAL B 1 121 ? -20.688 -8.961 0.131 1 95.38 121 VAL B C 1
ATOM 3163 O O . VAL B 1 121 ? -21.547 -8.727 -0.708 1 95.38 121 VAL B O 1
ATOM 3166 N N . GLN B 1 122 ? -20.797 -9.969 1.009 1 96.88 122 GLN B N 1
ATOM 3167 C CA . GLN B 1 122 ? -22.016 -10.727 1.237 1 96.88 122 GLN B CA 1
ATOM 3168 C C . GLN B 1 122 ? -22.438 -11.492 -0.016 1 96.88 122 GLN B C 1
ATOM 3170 O O . GLN B 1 122 ? -23.609 -11.453 -0.414 1 96.88 122 GLN B O 1
ATOM 3175 N N . ALA B 1 123 ? -21.516 -12.125 -0.653 1 96.31 123 ALA B N 1
ATOM 3176 C CA . ALA B 1 123 ? -21.781 -12.93 -1.844 1 96.31 123 ALA B CA 1
ATOM 3177 C C . ALA B 1 123 ? -22.422 -14.258 -1.474 1 96.31 123 ALA B C 1
ATOM 3179 O O . ALA B 1 123 ? -22.188 -14.789 -0.383 1 96.31 123 ALA B O 1
ATOM 3180 N N . HIS B 1 124 ? -23.281 -14.766 -2.326 1 94.44 124 HIS B N 1
ATOM 3181 C CA . HIS B 1 124 ? -23.75 -16.141 -2.229 1 94.44 124 HIS B CA 1
ATOM 3182 C C . HIS B 1 124 ? -22.734 -17.109 -2.814 1 94.44 124 HIS B C 1
ATOM 3184 O O . HIS B 1 124 ? -22.547 -17.172 -4.035 1 94.44 124 HIS B O 1
ATOM 3190 N N . LEU B 1 125 ? -22.094 -17.938 -1.977 1 94.81 125 LEU B N 1
ATOM 3191 C CA . LEU B 1 125 ? -20.938 -18.75 -2.363 1 94.81 125 LEU B CA 1
ATOM 3192 C C . LEU B 1 125 ? -21.391 -20.125 -2.857 1 94.81 125 LEU B C 1
ATOM 3194 O O . LEU B 1 125 ? -22.156 -20.812 -2.178 1 94.81 125 LEU B O 1
ATOM 3198 N N . ILE B 1 126 ? -20.969 -20.516 -4.02 1 92.94 126 ILE B N 1
ATOM 3199 C CA . ILE B 1 126 ? -21.234 -21.828 -4.605 1 92.94 126 ILE B CA 1
ATOM 3200 C C . ILE B 1 126 ? -19.906 -22.547 -4.855 1 92.94 126 ILE B C 1
ATOM 3202 O O . ILE B 1 126 ? -19.25 -22.312 -5.875 1 92.94 126 ILE B O 1
ATOM 3206 N N . PRO B 1 127 ? -19.516 -23.391 -3.936 1 91.88 127 PRO B N 1
ATOM 3207 C CA . PRO B 1 127 ? -18.25 -24.125 -4.113 1 91.88 127 PRO B CA 1
ATOM 3208 C C . PRO B 1 127 ? -18.344 -25.188 -5.215 1 91.88 127 PRO B C 1
ATOM 3210 O O . PRO B 1 127 ? -19.375 -25.844 -5.371 1 91.88 127 PRO B O 1
ATOM 3213 N N . ILE B 1 128 ? -17.359 -25.219 -6.004 1 91.5 128 ILE B N 1
ATOM 3214 C CA . ILE B 1 128 ? -17.203 -26.25 -7.02 1 91.5 128 ILE B CA 1
ATOM 3215 C C . ILE B 1 128 ? -16.031 -27.172 -6.648 1 91.5 128 ILE B C 1
ATOM 3217 O O . ILE B 1 128 ? -14.891 -26.719 -6.523 1 91.5 128 ILE B O 1
ATOM 3221 N N . ARG B 1 129 ? -16.297 -28.375 -6.57 1 87.38 129 ARG B N 1
ATOM 3222 C CA . ARG B 1 129 ? -15.305 -29.359 -6.145 1 87.38 129 ARG B CA 1
ATOM 3223 C C . ARG B 1 129 ? -14.188 -29.484 -7.176 1 87.38 129 ARG B C 1
ATOM 3225 O O . ARG B 1 129 ? -14.438 -29.406 -8.383 1 87.38 129 ARG B O 1
ATOM 3232 N N . SER B 1 130 ? -13.047 -29.625 -6.648 1 81.19 130 SER B N 1
ATOM 3233 C CA . SER B 1 130 ? -11.875 -29.875 -7.48 1 81.19 130 SER B CA 1
ATOM 3234 C C . SER B 1 130 ? -11.266 -31.234 -7.188 1 81.19 130 SER B C 1
ATOM 3236 O O . SER B 1 130 ? -11.516 -31.828 -6.129 1 81.19 130 SER B O 1
ATOM 3238 N N . ASP B 1 131 ? -10.633 -31.766 -8.172 1 74.69 131 ASP B N 1
ATOM 3239 C CA . ASP B 1 131 ? -9.82 -32.969 -7.988 1 74.69 13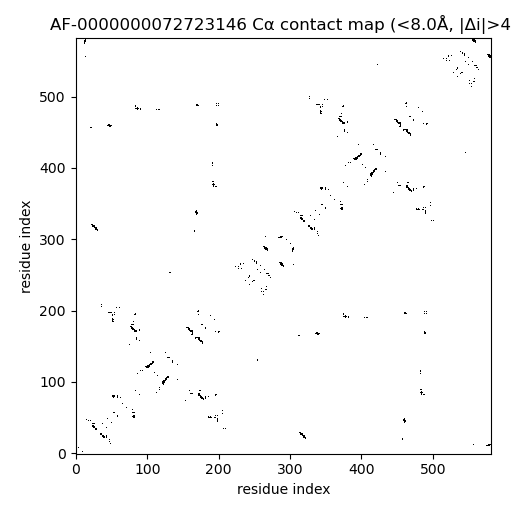1 ASP B CA 1
ATOM 3240 C C . ASP B 1 131 ? -8.352 -32.688 -8.32 1 74.69 131 ASP B C 1
ATOM 3242 O O . ASP B 1 131 ? -7.898 -31.547 -8.25 1 74.69 131 ASP B O 1
ATOM 3246 N N . SER B 1 132 ? -7.555 -33.656 -8.578 1 67.62 132 SER B N 1
ATOM 3247 C CA . SER B 1 132 ? -6.117 -33.5 -8.797 1 67.62 132 SER B CA 1
ATOM 3248 C C . SER B 1 132 ? -5.832 -32.75 -10.086 1 67.62 132 SER B C 1
ATOM 3250 O O . SER B 1 132 ? -4.723 -32.25 -10.273 1 67.62 132 SER B O 1
ATOM 3252 N N . GLN B 1 133 ? -6.855 -32.688 -10.812 1 74.31 133 GLN B N 1
ATOM 3253 C CA . GLN B 1 133 ? -6.668 -31.984 -12.086 1 74.31 133 GLN B CA 1
ATOM 3254 C C . GLN B 1 133 ? -7.301 -30.594 -12.047 1 74.31 133 GLN B C 1
ATOM 3256 O O . GLN B 1 133 ? -7.316 -29.891 -13.055 1 74.31 133 GLN B O 1
ATOM 3261 N N . GLY B 1 134 ? -7.734 -30.25 -10.961 1 79.62 134 GLY B N 1
ATOM 3262 C CA . GLY B 1 134 ? -8.375 -28.953 -10.844 1 79.62 134 GLY B CA 1
ATOM 3263 C C . GLY B 1 134 ? -9.883 -29.047 -10.711 1 79.62 134 GLY B C 1
ATOM 3264 O O . GLY B 1 134 ? -10.414 -30.047 -10.234 1 79.62 134 GLY B O 1
ATOM 3265 N N . VAL B 1 135 ? -10.531 -27.969 -11.086 1 85.81 135 VAL B N 1
ATOM 3266 C CA . VAL B 1 135 ? -11.984 -27.891 -11.008 1 85.81 135 VAL B CA 1
ATOM 3267 C C . VAL B 1 135 ? -12.602 -28.984 -11.891 1 85.81 135 VAL B C 1
ATOM 3269 O O . VAL B 1 135 ? -12.141 -29.219 -13.008 1 85.81 135 VAL B O 1
ATOM 3272 N N . ILE B 1 136 ? -13.594 -29.703 -11.352 1 89.38 136 ILE B N 1
ATOM 3273 C CA . ILE B 1 136 ? -14.305 -30.734 -12.117 1 89.38 136 ILE B CA 1
ATOM 3274 C C . ILE B 1 136 ? -15.273 -30.062 -13.086 1 89.38 136 ILE B C 1
ATOM 3276 O O . ILE B 1 136 ? -16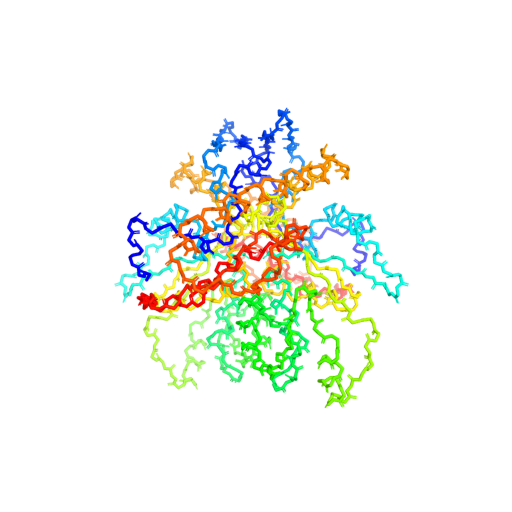.281 -29.484 -12.672 1 89.38 136 ILE B O 1
ATOM 3280 N N . PRO B 1 137 ? -15.016 -30.188 -14.367 1 92.62 137 PRO B N 1
ATOM 3281 C CA . PRO B 1 137 ? -15.797 -29.438 -15.359 1 92.62 137 PRO B CA 1
ATOM 3282 C C . PRO B 1 137 ? -17.281 -29.781 -15.312 1 92.62 137 PRO B C 1
ATOM 3284 O O . PRO B 1 137 ? -18.125 -28.891 -15.508 1 92.62 137 PRO B O 1
ATOM 3287 N N . SER B 1 138 ? -17.641 -31.094 -15.148 1 93.5 138 SER B N 1
ATOM 3288 C CA . SER B 1 138 ? -19.047 -31.5 -15.125 1 93.5 138 SER B CA 1
ATOM 3289 C C . SER B 1 138 ? -19.797 -30.812 -13.992 1 93.5 138 SER B C 1
ATOM 3291 O O . SER B 1 138 ? -20.953 -30.422 -14.156 1 93.5 138 SER B O 1
ATOM 3293 N N . LEU B 1 139 ? -19.172 -30.688 -12.898 1 92.31 139 LEU B N 1
ATOM 3294 C CA . LEU B 1 139 ? -19.781 -30.016 -11.758 1 92.31 139 LEU B CA 1
ATOM 3295 C C . LEU B 1 139 ? -19.922 -28.531 -12.023 1 92.31 139 LEU B C 1
ATOM 3297 O O . LEU B 1 139 ? -20.906 -27.906 -11.609 1 92.31 139 LEU B O 1
ATOM 3301 N N . LEU B 1 140 ? -18.938 -27.922 -12.656 1 90.56 140 LEU B N 1
ATOM 3302 C CA . LEU B 1 140 ? -19 -26.516 -13.039 1 90.56 140 LEU B CA 1
ATOM 3303 C C . LEU B 1 140 ? -20.172 -26.266 -13.984 1 90.56 140 LEU B C 1
ATOM 3305 O O . LEU B 1 140 ? -20.875 -25.266 -13.844 1 90.56 140 LEU B O 1
ATOM 3309 N N . ARG B 1 141 ? -20.328 -27.125 -14.906 1 90.38 141 ARG B N 1
ATOM 3310 C CA . ARG B 1 141 ? -21.422 -27 -15.867 1 90.38 141 ARG B CA 1
ATOM 3311 C C . ARG B 1 141 ? -22.766 -27.016 -15.164 1 90.38 141 ARG B C 1
ATOM 3313 O O . ARG B 1 141 ? -23.656 -26.234 -15.484 1 90.38 141 ARG B O 1
ATOM 3320 N N . VAL B 1 142 ? -22.938 -27.938 -14.266 1 90.81 142 VAL B N 1
ATOM 3321 C CA . VAL B 1 142 ? -24.172 -28.062 -13.516 1 90.81 142 VAL B CA 1
ATOM 3322 C C . VAL B 1 142 ? -24.469 -26.75 -12.789 1 90.81 142 VAL B C 1
ATOM 3324 O O . VAL B 1 142 ? -25.609 -26.266 -12.805 1 90.81 142 VAL B O 1
ATOM 3327 N N . ALA B 1 143 ? -23.484 -26.203 -12.156 1 88.44 143 ALA B N 1
ATOM 3328 C CA . ALA B 1 143 ? -23.641 -24.953 -11.422 1 88.44 143 ALA B CA 1
ATOM 3329 C C . ALA B 1 143 ? -24 -23.812 -12.359 1 88.44 143 ALA B C 1
ATOM 3331 O O . ALA B 1 143 ? -24.859 -22.969 -12.031 1 88.44 143 ALA B O 1
ATOM 3332 N N . LEU B 1 144 ? -23.344 -23.766 -13.516 1 87.12 144 LEU B N 1
ATOM 3333 C CA . LEU B 1 144 ? -23.547 -22.688 -14.484 1 87.12 144 LEU B CA 1
ATOM 3334 C C . LEU B 1 144 ? -24.938 -22.766 -15.102 1 87.12 144 LEU B C 1
ATOM 3336 O O . LEU B 1 144 ? -25.5 -21.75 -15.477 1 87.12 144 LEU B O 1
ATOM 3340 N N . ASP B 1 145 ? -25.359 -23.953 -15.25 1 85.88 145 ASP B N 1
ATOM 3341 C CA . ASP B 1 145 ? -26.688 -24.156 -15.82 1 85.88 145 ASP B CA 1
ATOM 3342 C C . ASP B 1 145 ? -27.766 -23.531 -14.945 1 85.88 145 ASP B C 1
ATOM 3344 O O . ASP B 1 145 ? -28.844 -23.188 -15.43 1 85.88 145 ASP B O 1
ATOM 3348 N N . GLN B 1 146 ? -27.453 -23.375 -13.758 1 80.06 146 GLN B N 1
ATOM 3349 C CA . GLN B 1 146 ? -28.391 -22.766 -12.82 1 80.06 146 GLN B CA 1
ATOM 3350 C C . GLN B 1 146 ? -28.297 -21.234 -12.844 1 80.06 146 GLN B C 1
ATOM 3352 O O . GLN B 1 146 ? -29.125 -20.547 -12.242 1 80.06 146 GLN B O 1
ATOM 3357 N N . CYS B 1 147 ? -27.203 -20.828 -13.562 1 76.12 147 CYS B N 1
ATOM 3358 C CA . CYS B 1 147 ? -26.969 -19.391 -13.586 1 76.12 147 CYS B CA 1
ATOM 3359 C C . CYS B 1 147 ? -27.547 -18.766 -14.852 1 76.12 147 CYS B C 1
ATOM 3361 O O . CYS B 1 147 ? -27.547 -19.391 -15.914 1 76.12 147 CYS B O 1
ATOM 3363 N N . THR B 1 148 ? -28.234 -17.719 -14.75 1 66.62 148 THR B N 1
ATOM 3364 C CA . THR B 1 148 ? -29 -17.094 -15.82 1 66.62 148 THR B CA 1
ATOM 3365 C C . THR B 1 148 ? -28.094 -16.344 -16.781 1 66.62 148 THR B C 1
ATOM 3367 O O . THR B 1 148 ? -28.359 -16.281 -17.984 1 66.62 148 THR B O 1
ATOM 3370 N N . ASP B 1 149 ? -27.156 -15.562 -16.328 1 62.56 149 ASP B N 1
ATOM 3371 C CA . ASP B 1 149 ? -26.438 -14.617 -17.172 1 62.56 149 ASP B CA 1
ATOM 3372 C C . ASP B 1 149 ? -25.078 -15.172 -17.594 1 62.56 149 ASP B C 1
ATOM 3374 O O . ASP B 1 149 ? -24.172 -15.32 -16.766 1 62.56 149 ASP B O 1
ATOM 3378 N N . ARG B 1 150 ? -25.062 -15.844 -18.844 1 57.22 150 ARG B N 1
ATOM 3379 C CA . ARG B 1 150 ? -23.844 -16.453 -19.375 1 57.22 150 ARG B CA 1
ATOM 3380 C C . ARG B 1 150 ? -23.016 -15.43 -20.156 1 57.22 150 ARG B C 1
ATOM 3382 O O . ARG B 1 150 ? -21.984 -15.773 -20.734 1 57.22 150 ARG B O 1
ATOM 3389 N N . ARG B 1 151 ? -23.375 -14.203 -20.484 1 53.47 151 ARG B N 1
ATOM 3390 C CA . ARG B 1 151 ? -22.703 -13.305 -21.406 1 53.47 151 ARG B CA 1
ATOM 3391 C C . ARG B 1 151 ? -21.312 -12.938 -20.906 1 53.47 151 ARG B C 1
ATOM 3393 O O . ARG B 1 151 ? -21.156 -12 -20.109 1 53.47 151 ARG B O 1
ATOM 3400 N N . ALA B 1 152 ? -20.344 -13.906 -21.078 1 55.62 152 ALA B N 1
ATOM 3401 C CA . ALA B 1 152 ? -19.062 -13.898 -20.375 1 55.62 152 ALA B CA 1
ATOM 3402 C C . ALA B 1 152 ? -17.984 -13.188 -21.203 1 55.62 152 ALA B C 1
ATOM 3404 O O . ALA B 1 152 ? -16.812 -13.203 -20.844 1 55.62 152 ALA B O 1
ATOM 3405 N N . LYS B 1 153 ? -18.281 -12.391 -22.406 1 56.66 153 LYS B N 1
ATOM 3406 C CA . LYS B 1 153 ? -17.062 -12 -23.109 1 56.66 153 LYS B CA 1
ATOM 3407 C C . LYS B 1 153 ? -16.406 -10.789 -22.469 1 56.66 153 LYS B C 1
ATOM 3409 O O . LYS B 1 153 ? -17.109 -9.891 -21.969 1 56.66 153 LYS B O 1
ATOM 3414 N N . GLY B 1 154 ? -15.125 -10.797 -22.281 1 60.22 154 GLY B N 1
ATOM 3415 C CA . GLY B 1 154 ? -14.289 -9.68 -21.875 1 60.22 154 GLY B CA 1
ATOM 3416 C C . GLY B 1 154 ? -14.383 -9.383 -20.391 1 60.22 154 GLY B C 1
ATOM 3417 O O . GLY B 1 154 ? -14.375 -8.219 -19.984 1 60.22 154 GLY B O 1
ATOM 3418 N N . ARG B 1 155 ? -14.398 -10.477 -19.734 1 80.06 155 ARG B N 1
ATOM 3419 C CA . ARG B 1 155 ? -14.688 -10.234 -18.328 1 80.06 155 ARG B CA 1
ATOM 3420 C C . ARG B 1 155 ? -13.68 -10.938 -17.422 1 80.06 155 ARG B C 1
ATOM 3422 O O . ARG B 1 155 ? -13.961 -11.227 -16.266 1 80.06 155 ARG B O 1
ATOM 3429 N N . VAL B 1 156 ? -12.438 -11.172 -18.062 1 88.25 156 VAL B N 1
ATOM 3430 C CA . VAL B 1 156 ? -11.438 -11.883 -17.281 1 88.25 156 VAL B CA 1
ATOM 3431 C C . VAL B 1 156 ? -10.508 -10.883 -16.594 1 88.25 156 VAL B C 1
ATOM 3433 O O . VAL B 1 156 ? -9.992 -9.961 -17.234 1 88.25 156 VAL B O 1
ATOM 3436 N N . LEU B 1 157 ? -10.359 -11.039 -15.359 1 94.38 157 LEU B N 1
ATOM 3437 C CA . LEU B 1 157 ? -9.359 -10.328 -14.578 1 94.38 157 LEU B CA 1
ATOM 3438 C C . LEU B 1 157 ? -8.266 -11.273 -14.102 1 94.38 157 LEU B C 1
ATOM 3440 O O . LEU B 1 157 ? -8.555 -12.344 -13.562 1 94.38 157 LEU B O 1
ATOM 3444 N N . ARG B 1 158 ? -7.047 -10.914 -14.422 1 95.19 158 ARG B N 1
ATOM 3445 C CA . ARG B 1 158 ? -5.918 -11.711 -13.945 1 95.19 158 ARG B CA 1
ATOM 3446 C C . ARG B 1 158 ? -5.16 -10.977 -12.844 1 95.19 158 ARG B C 1
ATOM 3448 O O . ARG B 1 158 ? -4.82 -9.805 -12.984 1 95.19 158 ARG B O 1
ATOM 3455 N N . PHE B 1 159 ? -4.961 -11.672 -11.734 1 96.12 159 PHE B N 1
ATOM 3456 C CA . PHE B 1 159 ? -4.27 -11.117 -10.578 1 96.12 159 PHE B CA 1
ATOM 3457 C C . PHE B 1 159 ? -2.896 -11.758 -10.414 1 96.12 159 PHE B C 1
ATOM 3459 O O . PHE B 1 159 ? -2.789 -12.977 -10.266 1 96.12 159 PHE B O 1
ATOM 3466 N N . ASP B 1 160 ? -1.851 -10.922 -10.461 1 95.81 160 ASP B N 1
ATOM 3467 C CA . ASP B 1 160 ? -0.473 -11.383 -10.312 1 95.81 160 ASP B CA 1
ATOM 3468 C C . ASP B 1 160 ? 0.198 -10.734 -9.102 1 95.81 160 ASP B C 1
ATOM 3470 O O . ASP B 1 160 ? -0.268 -9.703 -8.609 1 95.81 160 ASP B O 1
ATOM 3474 N N . SER B 1 161 ? 1.224 -11.344 -8.57 1 95 161 SER B N 1
ATOM 3475 C CA . SER B 1 161 ? 1.978 -10.82 -7.438 1 95 161 SER B CA 1
ATOM 3476 C C . SER B 1 161 ? 3.447 -11.219 -7.52 1 95 161 SER B C 1
ATOM 3478 O O . SER B 1 161 ? 3.785 -12.242 -8.125 1 95 161 SER B O 1
ATOM 3480 N N . PHE B 1 162 ? 4.285 -10.477 -6.945 1 96.81 162 PHE B N 1
ATOM 3481 C CA . PHE B 1 162 ? 5.703 -10.812 -6.848 1 96.81 162 PHE B CA 1
ATOM 3482 C C . PHE B 1 162 ? 6.02 -11.43 -5.492 1 96.81 162 PHE B C 1
ATOM 3484 O O . PHE B 1 162 ? 7.188 -11.664 -5.168 1 96.81 162 PHE B O 1
ATOM 3491 N N . SER B 1 163 ? 5.008 -11.742 -4.711 1 93.31 163 SER B N 1
ATOM 3492 C CA . SER B 1 163 ? 5.188 -12.18 -3.33 1 93.31 163 SER B CA 1
ATOM 3493 C C . SER B 1 163 ? 5.898 -13.523 -3.262 1 93.31 163 SER B C 1
ATOM 3495 O O . SER B 1 163 ? 6.711 -13.758 -2.363 1 93.31 163 SER B O 1
ATOM 3497 N N . LYS B 1 164 ? 5.586 -14.383 -4.246 1 88.12 164 LYS B N 1
ATOM 3498 C CA . LYS B 1 164 ? 6.152 -15.727 -4.203 1 88.12 164 LYS B CA 1
ATOM 3499 C C . LYS B 1 164 ? 7.27 -15.883 -5.23 1 88.12 164 LYS B C 1
ATOM 3501 O O . LYS B 1 164 ? 8.016 -16.859 -5.199 1 88.12 164 LYS B O 1
ATOM 3506 N N . THR B 1 165 ? 7.387 -14.93 -6.102 1 91.5 165 THR B N 1
ATOM 3507 C CA . THR B 1 165 ? 8.398 -15.023 -7.148 1 91.5 165 THR B CA 1
ATOM 3508 C C . THR B 1 165 ? 9.617 -14.172 -6.801 1 91.5 165 THR B C 1
ATOM 3510 O O . THR B 1 165 ? 10.727 -14.469 -7.246 1 91.5 165 THR B O 1
ATOM 3513 N N . VAL B 1 166 ? 9.422 -13.117 -6.012 1 94.94 166 VAL B N 1
ATOM 3514 C CA . VAL B 1 166 ? 10.539 -12.242 -5.668 1 94.94 166 VAL B CA 1
ATOM 3515 C C . VAL B 1 166 ? 10.578 -12.016 -4.156 1 94.94 166 VAL B C 1
ATOM 3517 O O . VAL B 1 166 ? 11.461 -12.523 -3.467 1 94.94 166 VAL B O 1
ATOM 3520 N N . ALA B 1 167 ? 9.578 -11.297 -3.609 1 96.62 167 ALA B N 1
ATOM 3521 C CA . ALA B 1 167 ? 9.594 -11.008 -2.178 1 96.62 167 ALA B CA 1
ATOM 3522 C C . ALA B 1 167 ? 8.234 -10.5 -1.705 1 96.62 167 ALA B C 1
ATOM 3524 O O . ALA B 1 167 ? 7.734 -9.484 -2.205 1 96.62 167 ALA B O 1
ATOM 3525 N N . PRO B 1 168 ? 7.672 -11.141 -0.669 1 96.38 168 PRO B N 1
ATOM 3526 C CA . PRO B 1 168 ? 6.332 -10.758 -0.216 1 96.38 168 PRO B CA 1
ATOM 3527 C C . PRO B 1 168 ? 6.32 -9.406 0.508 1 96.38 168 PRO B C 1
ATOM 3529 O O . PRO B 1 168 ? 5.316 -8.688 0.461 1 96.38 168 PRO B O 1
ATOM 3532 N N . GLY B 1 169 ? 7.41 -8.977 1.085 1 97.88 169 GLY B N 1
ATOM 3533 C CA . GLY B 1 169 ? 7.461 -7.75 1.865 1 97.88 169 GLY B CA 1
ATOM 3534 C C . GLY B 1 169 ? 7.348 -6.5 1.018 1 97.88 169 GLY B C 1
ATOM 3535 O O . GLY B 1 169 ? 7.023 -5.426 1.529 1 97.88 169 GLY B O 1
ATOM 3536 N N . LEU B 1 170 ? 7.621 -6.621 -0.256 1 98.38 170 LEU B N 1
ATOM 3537 C CA . LEU B 1 170 ? 7.527 -5.48 -1.157 1 98.38 170 LEU B CA 1
ATOM 3538 C C . LEU B 1 170 ? 6.07 -5.105 -1.409 1 98.38 170 LEU B C 1
ATOM 3540 O O . LEU B 1 170 ? 5.77 -3.961 -1.757 1 98.38 170 LEU B O 1
ATOM 3544 N N . ARG B 1 171 ? 5.176 -6.07 -1.271 1 98.31 171 ARG B N 1
ATOM 3545 C CA . ARG B 1 171 ? 3.74 -5.895 -1.451 1 98.31 171 ARG B CA 1
ATOM 3546 C C . ARG B 1 171 ? 3.432 -5.273 -2.809 1 98.31 171 ARG B C 1
ATOM 3548 O O . ARG B 1 171 ? 2.67 -4.305 -2.895 1 98.31 171 ARG B O 1
ATOM 3555 N N . VAL B 1 172 ? 4 -5.859 -3.805 1 98.75 172 VAL B N 1
ATOM 3556 C CA . VAL B 1 172 ? 3.715 -5.391 -5.156 1 98.75 172 VAL B CA 1
ATOM 3557 C C . VAL B 1 172 ? 3.006 -6.492 -5.945 1 98.75 172 VAL B C 1
ATOM 3559 O O . VAL B 1 172 ? 3.523 -7.605 -6.074 1 98.75 172 VAL B O 1
ATOM 3562 N N . GLY B 1 173 ? 1.847 -6.242 -6.355 1 98.38 173 GLY B N 1
ATOM 3563 C CA . GLY B 1 173 ? 1.077 -7.016 -7.32 1 98.38 173 GLY B CA 1
ATOM 3564 C C . GLY B 1 173 ? 0.555 -6.18 -8.477 1 98.38 173 GLY B C 1
ATOM 3565 O O . GLY B 1 173 ? 0.901 -5.004 -8.602 1 98.38 173 GLY B O 1
ATOM 3566 N N . TYR B 1 174 ? -0.178 -6.781 -9.344 1 98.5 174 TYR B N 1
ATOM 3567 C CA . TYR B 1 174 ? -0.817 -6.055 -10.438 1 98.5 174 TYR B CA 1
ATOM 3568 C C . TYR B 1 174 ? -1.979 -6.848 -11.016 1 98.5 174 TYR B C 1
ATOM 3570 O O . TYR B 1 174 ? -2.061 -8.062 -10.836 1 98.5 174 TYR B O 1
ATOM 3578 N N . VAL B 1 175 ? -2.852 -6.137 -11.641 1 97.62 175 VAL B N 1
ATOM 3579 C CA . VAL B 1 175 ? -4.027 -6.723 -12.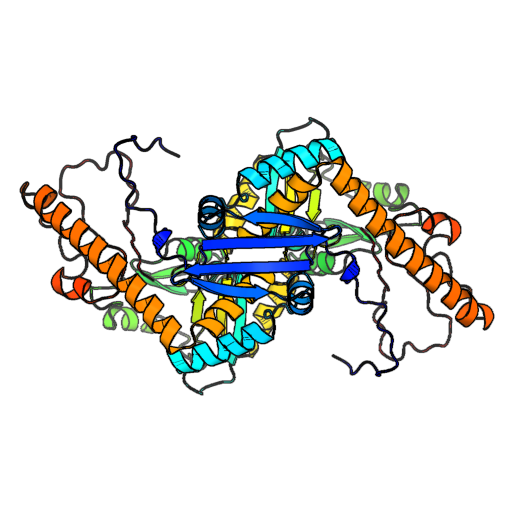273 1 97.62 175 VAL B CA 1
ATOM 3580 C C . VAL B 1 175 ? -4.016 -6.41 -13.773 1 97.62 175 VAL B C 1
ATOM 3582 O O . VAL B 1 175 ? -3.709 -5.285 -14.172 1 97.62 175 VAL B O 1
ATOM 3585 N N . THR B 1 176 ? -4.152 -7.41 -14.586 1 96.31 176 THR B N 1
ATOM 3586 C CA . THR B 1 176 ? -4.414 -7.246 -16.016 1 96.31 176 THR B CA 1
ATOM 3587 C C . THR B 1 176 ? -5.902 -7.391 -16.312 1 96.31 176 THR B C 1
ATOM 3589 O O . THR B 1 176 ? -6.484 -8.453 -16.094 1 96.31 176 THR B O 1
ATOM 3592 N N . VAL B 1 177 ? -6.5 -6.293 -16.781 1 95.31 177 VAL B N 1
ATOM 3593 C CA . VAL B 1 177 ? -7.957 -6.238 -16.859 1 95.31 177 VAL B CA 1
ATOM 3594 C C . VAL B 1 177 ? -8.367 -5.453 -18.109 1 95.31 177 VAL B C 1
ATOM 3596 O O . VAL B 1 177 ? -7.574 -4.691 -18.656 1 95.31 177 VAL B O 1
ATOM 3599 N N . PRO B 1 178 ? -9.68 -5.715 -18.594 1 93.5 178 PRO B N 1
ATOM 3600 C CA . PRO B 1 178 ? -10.195 -4.824 -19.641 1 93.5 178 PRO B CA 1
ATOM 3601 C C . PRO B 1 178 ? -10.141 -3.354 -19.234 1 93.5 178 PRO B C 1
ATOM 3603 O O . PRO B 1 178 ? -10.398 -3.016 -18.078 1 93.5 178 PRO B O 1
ATOM 3606 N N . LYS B 1 179 ? -9.836 -2.486 -20.172 1 94.81 179 LYS B N 1
ATOM 3607 C CA . LYS B 1 179 ? -9.523 -1.079 -19.938 1 94.81 179 LYS B CA 1
ATOM 3608 C C . LYS B 1 179 ? -10.625 -0.398 -19.125 1 94.81 179 LYS B C 1
ATOM 3610 O O . LYS B 1 179 ? -10.352 0.332 -18.172 1 94.81 179 LYS B O 1
ATOM 3615 N N . PRO B 1 180 ? -11.953 -0.635 -19.406 1 94.19 180 PRO B N 1
ATOM 3616 C CA . PRO B 1 180 ? -12.984 0.045 -18.625 1 94.19 180 PRO B CA 1
ATOM 3617 C C . PRO B 1 180 ? -12.945 -0.327 -17.141 1 94.19 180 PRO B C 1
ATOM 3619 O O . PRO B 1 180 ? -13.195 0.521 -16.281 1 94.19 180 PRO B O 1
ATOM 3622 N N . ILE B 1 181 ? -12.633 -1.554 -16.844 1 94.56 181 ILE B N 1
ATOM 3623 C CA . ILE B 1 181 ? -12.523 -2 -15.453 1 94.56 181 ILE B CA 1
ATOM 3624 C C . ILE B 1 181 ? -11.25 -1.429 -14.828 1 94.56 181 ILE B C 1
ATOM 3626 O O . ILE B 1 181 ? -11.258 -1.011 -13.672 1 94.56 181 ILE B O 1
ATOM 3630 N N . GLY B 1 182 ? -10.156 -1.43 -15.633 1 96.62 182 GLY B N 1
ATOM 3631 C CA . GLY B 1 182 ? -8.906 -0.857 -15.172 1 96.62 182 GLY B CA 1
ATOM 3632 C C . GLY B 1 182 ? -9.023 0.597 -14.758 1 96.62 182 GLY B C 1
ATOM 3633 O O . GLY B 1 182 ? -8.461 1.01 -13.75 1 96.62 182 GLY B O 1
ATOM 3634 N N . GLU B 1 183 ? -9.773 1.334 -15.523 1 97 183 GLU B N 1
ATOM 3635 C CA . GLU B 1 183 ? -9.984 2.748 -15.227 1 97 183 GLU B CA 1
ATOM 3636 C C . GLU B 1 183 ? -10.711 2.928 -13.891 1 97 183 GLU B C 1
ATOM 3638 O O . GLU B 1 183 ? -10.406 3.852 -13.141 1 97 183 GLU B O 1
ATOM 3643 N N . LYS B 1 184 ? -11.609 2.051 -13.578 1 96.62 184 LYS B N 1
ATOM 3644 C CA . LYS B 1 184 ? -12.32 2.107 -12.305 1 96.62 184 LYS B CA 1
ATOM 3645 C C . LYS B 1 184 ? -11.414 1.699 -11.148 1 96.62 184 LYS B C 1
ATOM 3647 O O . LYS B 1 184 ? -11.508 2.258 -10.055 1 96.62 184 LYS B O 1
ATOM 3652 N N . LEU B 1 185 ? -10.578 0.714 -11.414 1 97.75 185 LEU B N 1
ATOM 3653 C CA . LEU B 1 185 ? -9.617 0.313 -10.391 1 97.75 185 LEU B CA 1
ATOM 3654 C C . LEU B 1 185 ? -8.68 1.463 -10.047 1 97.75 185 LEU B C 1
ATOM 3656 O O . LEU B 1 185 ? -8.375 1.692 -8.875 1 97.75 185 LEU B O 1
ATOM 3660 N N . VAL B 1 186 ? -8.242 2.154 -11.047 1 98.38 186 VAL B N 1
ATOM 3661 C CA . VAL B 1 186 ? -7.324 3.275 -10.867 1 98.38 186 VAL B CA 1
ATOM 3662 C C . VAL B 1 186 ? -7.996 4.355 -10.016 1 98.38 186 VAL B C 1
ATOM 3664 O O . VAL B 1 186 ? -7.371 4.926 -9.117 1 98.38 186 VAL B O 1
ATOM 3667 N N . LEU B 1 187 ? -9.234 4.613 -10.273 1 96.5 187 LEU B N 1
ATOM 3668 C CA . LEU B 1 187 ? -9.977 5.598 -9.492 1 96.5 187 LEU B CA 1
ATOM 3669 C C . LEU B 1 187 ? -10.117 5.145 -8.039 1 96.5 187 LEU B C 1
ATOM 3671 O O . LEU B 1 187 ? -10.016 5.957 -7.117 1 96.5 187 LEU B O 1
ATOM 3675 N N . ASP B 1 188 ? -10.406 3.865 -7.848 1 97 188 ASP B N 1
ATOM 3676 C CA . ASP B 1 188 ? -10.492 3.311 -6.5 1 97 188 ASP B CA 1
ATOM 3677 C C . ASP B 1 188 ? -9.18 3.486 -5.742 1 97 188 ASP B C 1
ATOM 3679 O O . ASP B 1 188 ? -9.18 3.871 -4.57 1 97 188 ASP B O 1
ATOM 3683 N N . ILE B 1 189 ? -8.109 3.242 -6.422 1 98.44 189 ILE B N 1
ATOM 3684 C CA . ILE B 1 189 ? -6.785 3.398 -5.824 1 98.44 189 ILE B CA 1
ATOM 3685 C C . ILE B 1 189 ? -6.543 4.867 -5.484 1 98.44 189 ILE B C 1
ATOM 3687 O O . ILE B 1 189 ? -6.094 5.191 -4.383 1 98.44 189 ILE B O 1
ATOM 3691 N N . LEU B 1 190 ? -6.836 5.703 -6.387 1 96.69 190 LEU B N 1
ATOM 3692 C CA . LEU B 1 190 ? -6.656 7.137 -6.18 1 96.69 190 LEU B CA 1
ATOM 3693 C C . LEU B 1 190 ? -7.398 7.602 -4.93 1 96.69 190 LEU B C 1
ATOM 3695 O O . LEU B 1 190 ? -6.832 8.305 -4.09 1 96.69 190 LEU B O 1
ATOM 3699 N N . ASP B 1 191 ? -8.562 7.121 -4.758 1 94.75 191 ASP B N 1
ATOM 3700 C CA . ASP B 1 191 ? -9.43 7.594 -3.684 1 94.75 191 ASP B CA 1
ATOM 3701 C C . ASP B 1 191 ? -9 7.008 -2.338 1 94.75 191 ASP B C 1
ATOM 3703 O O . ASP B 1 191 ? -9.148 7.656 -1.3 1 94.75 191 ASP B O 1
ATOM 3707 N N . ASN B 1 192 ? -8.453 5.832 -2.377 1 97.06 192 ASN B N 1
ATOM 3708 C CA . ASN B 1 192 ? -8.32 5.117 -1.113 1 97.06 192 ASN B CA 1
ATOM 3709 C C . ASN B 1 192 ? -6.879 5.121 -0.617 1 97.06 192 ASN B C 1
ATOM 3711 O O . ASN B 1 192 ? -6.633 5.105 0.59 1 97.06 192 ASN B O 1
ATOM 3715 N N . ILE B 1 193 ? -5.93 5.098 -1.604 1 97.75 193 ILE B N 1
ATOM 3716 C CA . ILE B 1 193 ? -4.551 5.008 -1.135 1 97.75 193 ILE B CA 1
ATOM 3717 C C . ILE B 1 193 ? -3.658 5.902 -1.989 1 97.75 193 ILE B C 1
ATOM 3719 O O . ILE B 1 193 ? -2.441 5.953 -1.785 1 97.75 193 ILE B O 1
ATOM 3723 N N . LEU B 1 194 ? -4.223 6.641 -2.971 1 96.38 194 LEU B N 1
ATOM 3724 C CA . LEU B 1 194 ? -3.533 7.449 -3.969 1 96.38 194 LEU B CA 1
ATOM 3725 C C . LEU B 1 194 ? -2.756 6.57 -4.941 1 96.38 194 LEU B C 1
ATOM 3727 O O . LEU B 1 194 ? -3.049 6.559 -6.141 1 96.38 194 LEU B O 1
ATOM 3731 N N . HIS B 1 195 ? -1.795 5.805 -4.535 1 98.25 195 HIS B N 1
ATOM 3732 C CA . HIS B 1 195 ? -1.073 4.816 -5.328 1 98.25 195 HIS B CA 1
ATOM 3733 C C . HIS B 1 195 ? -0.233 3.906 -4.438 1 98.25 195 HIS B C 1
ATOM 3735 O O . HIS B 1 195 ? -0.014 4.207 -3.264 1 98.25 195 HIS B O 1
ATOM 3741 N N . ALA B 1 196 ? 0.197 2.758 -4.965 1 98.56 196 ALA B N 1
ATOM 3742 C CA . ALA B 1 196 ? 1.123 1.866 -4.273 1 98.56 196 ALA B CA 1
ATOM 3743 C C . ALA B 1 196 ? 2.496 2.512 -4.121 1 98.56 196 ALA B C 1
ATOM 3745 O O . ALA B 1 196 ? 2.855 3.41 -4.887 1 98.56 196 ALA B O 1
ATOM 3746 N N . SER B 1 197 ? 3.26 2.086 -3.084 1 98.75 197 SER B N 1
ATOM 3747 C CA . SER B 1 197 ? 4.598 2.617 -2.848 1 98.75 197 SER B CA 1
ATOM 3748 C C . SER B 1 197 ? 5.457 2.529 -4.102 1 98.75 197 SER B C 1
ATOM 3750 O O . SER B 1 197 ? 5.496 1.489 -4.762 1 98.75 197 SER B O 1
ATOM 3752 N N . VAL B 1 198 ? 6.191 3.533 -4.418 1 98.75 198 VAL B N 1
ATOM 3753 C CA . VAL B 1 198 ? 6.898 3.639 -5.691 1 98.75 198 VAL B CA 1
ATOM 3754 C C . VAL B 1 198 ? 8.273 2.982 -5.574 1 98.75 198 VAL B C 1
ATOM 3756 O O . VAL B 1 198 ? 8.727 2.32 -6.512 1 98.75 198 VAL B O 1
ATOM 3759 N N . LEU B 1 199 ? 8.945 3.125 -4.477 1 98.56 199 LEU B N 1
ATOM 3760 C CA . LEU B 1 199 ? 10.312 2.633 -4.332 1 98.56 199 LEU B CA 1
ATOM 3761 C C . LEU B 1 199 ? 10.375 1.127 -4.566 1 98.56 199 LEU B C 1
ATOM 3763 O O . LEU B 1 199 ? 11.219 0.647 -5.328 1 98.56 199 LEU B O 1
ATOM 3767 N N . PRO B 1 200 ? 9.469 0.328 -3.963 1 98.69 200 PRO B N 1
ATOM 3768 C CA . PRO B 1 200 ? 9.484 -1.103 -4.277 1 98.69 200 PRO B CA 1
ATOM 3769 C C . PRO B 1 200 ? 9.281 -1.383 -5.766 1 98.69 200 PRO B C 1
ATOM 3771 O O . PRO B 1 200 ? 9.867 -2.33 -6.301 1 98.69 200 PRO B O 1
ATOM 3774 N N . GLN B 1 201 ? 8.445 -0.603 -6.441 1 98.81 201 GLN B N 1
ATOM 3775 C CA . GLN B 1 201 ? 8.242 -0.763 -7.879 1 98.81 201 GLN B CA 1
ATOM 3776 C C . GLN B 1 201 ? 9.531 -0.5 -8.648 1 98.81 201 GLN B C 1
ATOM 3778 O O . GLN B 1 201 ? 9.859 -1.233 -9.578 1 98.81 201 GLN B O 1
ATOM 3783 N N . VAL B 1 202 ? 10.266 0.525 -8.242 1 98.69 202 VAL B N 1
ATOM 3784 C CA . VAL B 1 202 ? 11.531 0.885 -8.883 1 98.69 202 VAL B CA 1
ATOM 3785 C C . VAL B 1 202 ? 12.547 -0.237 -8.688 1 98.69 202 VAL B C 1
ATOM 3787 O O . VAL B 1 202 ? 13.234 -0.633 -9.633 1 98.69 202 VAL B O 1
ATOM 3790 N N . ILE B 1 203 ? 12.625 -0.776 -7.5 1 97.88 203 ILE B N 1
ATOM 3791 C CA . ILE B 1 203 ? 13.57 -1.845 -7.195 1 97.88 203 ILE B CA 1
ATOM 3792 C C . ILE B 1 203 ? 13.234 -3.082 -8.031 1 97.88 203 ILE B C 1
ATOM 3794 O O . ILE B 1 203 ? 14.125 -3.68 -8.641 1 97.88 203 ILE B O 1
ATOM 3798 N N . LEU B 1 204 ? 11.984 -3.428 -8.07 1 98.19 204 LEU B N 1
ATOM 3799 C CA . LEU B 1 204 ? 11.555 -4.586 -8.844 1 98.19 204 LEU B CA 1
ATOM 3800 C C . LEU B 1 204 ? 11.867 -4.391 -10.328 1 98.19 204 LEU B C 1
ATOM 3802 O O . LEU B 1 204 ? 12.32 -5.32 -11 1 98.19 204 LEU B O 1
ATOM 3806 N N . ARG B 1 205 ? 11.555 -3.189 -10.773 1 98.31 205 ARG B N 1
ATOM 3807 C CA . ARG B 1 205 ? 11.852 -2.885 -12.172 1 98.31 205 ARG B CA 1
ATOM 3808 C C . ARG B 1 205 ? 13.328 -3.115 -12.484 1 98.31 205 ARG B C 1
ATOM 3810 O O . ARG B 1 205 ? 13.664 -3.742 -13.484 1 98.31 205 ARG B O 1
ATOM 3817 N N . GLU B 1 206 ? 14.203 -2.617 -11.617 1 97.75 206 GLU B N 1
ATOM 3818 C CA . GLU B 1 206 ? 15.641 -2.738 -11.844 1 97.75 206 GLU B CA 1
ATOM 3819 C C . GLU B 1 206 ? 16.094 -4.188 -11.719 1 97.75 206 GLU B C 1
ATOM 3821 O O . GLU B 1 206 ? 16.984 -4.633 -12.453 1 97.75 206 GLU B O 1
ATOM 3826 N N . VAL B 1 207 ? 15.547 -4.961 -10.797 1 96.75 207 VAL B N 1
ATOM 3827 C CA . VAL B 1 207 ? 15.852 -6.379 -10.641 1 96.75 207 VAL B CA 1
ATOM 3828 C C . VAL B 1 207 ? 15.469 -7.129 -11.914 1 96.75 207 VAL B C 1
ATOM 3830 O O . VAL B 1 207 ? 16.281 -7.875 -12.477 1 96.75 207 VAL B O 1
ATOM 3833 N N . LEU B 1 208 ? 14.273 -6.895 -12.383 1 96.31 208 LEU B N 1
ATOM 3834 C CA . LEU B 1 208 ? 13.781 -7.57 -13.578 1 96.31 208 LEU B CA 1
ATOM 3835 C C . LEU B 1 208 ? 14.602 -7.176 -14.805 1 96.31 208 LEU B C 1
ATOM 3837 O O . LEU B 1 208 ? 14.875 -8.008 -15.672 1 96.31 208 LEU B O 1
ATOM 3841 N N . LYS B 1 209 ? 14.914 -5.926 -14.859 1 95.88 209 LYS B N 1
ATOM 3842 C CA . LYS B 1 209 ? 15.742 -5.441 -15.953 1 95.88 209 LYS B CA 1
ATOM 3843 C C . LYS B 1 209 ? 17.109 -6.117 -15.953 1 95.88 209 LYS B C 1
ATOM 3845 O O . LYS B 1 209 ? 17.625 -6.504 -17 1 95.88 209 LYS B O 1
ATOM 3850 N N . THR B 1 210 ? 17.719 -6.246 -14.812 1 94.69 210 THR B N 1
ATOM 3851 C CA . THR B 1 210 ? 19.016 -6.879 -14.648 1 94.69 210 THR B CA 1
ATOM 3852 C C . THR B 1 210 ? 18.969 -8.336 -15.094 1 94.69 210 THR B C 1
ATOM 3854 O O . THR B 1 210 ? 19.891 -8.82 -15.758 1 94.69 210 THR B O 1
ATOM 3857 N N . TRP B 1 211 ? 17.891 -8.992 -14.758 1 93.81 211 TRP B N 1
ATOM 3858 C CA . TRP B 1 211 ? 17.75 -10.406 -15.078 1 93.81 211 TRP B CA 1
ATOM 3859 C C . TRP B 1 211 ? 17.375 -10.602 -16.547 1 93.81 211 TRP B C 1
ATOM 3861 O O . TRP B 1 211 ? 17.828 -11.547 -17.188 1 93.81 211 TRP B O 1
ATOM 3871 N N . GLY B 1 212 ? 16.578 -9.68 -17.047 1 93.19 212 GLY B N 1
ATOM 3872 C CA . GLY B 1 212 ? 15.875 -9.961 -18.297 1 93.19 212 GLY B CA 1
ATOM 3873 C C . GLY B 1 212 ? 14.82 -11.047 -18.156 1 93.19 212 GLY B C 1
ATOM 3874 O O . GLY B 1 212 ? 14.641 -11.602 -17.062 1 93.19 212 GLY B O 1
ATOM 3875 N N . HIS B 1 213 ? 14.18 -11.383 -19.25 1 92.25 213 HIS B N 1
ATOM 3876 C CA . HIS B 1 213 ? 13.109 -12.375 -19.219 1 92.25 213 HIS B CA 1
ATOM 3877 C C . HIS B 1 213 ? 13.648 -13.758 -18.875 1 92.25 213 HIS B C 1
ATOM 3879 O O . HIS B 1 213 ? 13.07 -14.469 -18.047 1 92.25 213 HIS B O 1
ATOM 3885 N N . GLU B 1 214 ? 14.703 -14.109 -19.5 1 93.38 214 GLU B N 1
ATOM 3886 C CA . GLU B 1 214 ? 15.273 -15.438 -19.281 1 93.38 214 GLU B CA 1
ATOM 3887 C C . GLU B 1 214 ? 15.797 -15.586 -17.859 1 93.38 214 GLU B C 1
ATOM 3889 O O . GLU B 1 214 ? 15.641 -16.641 -17.25 1 93.38 214 GLU B O 1
ATOM 3894 N N . GLY B 1 215 ? 16.5 -14.547 -17.391 1 93.69 215 GLY B N 1
ATOM 3895 C CA . GLY B 1 215 ? 16.984 -14.586 -16.031 1 93.69 215 GLY B CA 1
ATOM 3896 C C . GLY B 1 215 ? 15.867 -14.695 -15 1 93.69 215 GLY B C 1
ATOM 3897 O O . GLY B 1 215 ? 16.016 -15.375 -13.984 1 93.69 215 GLY B O 1
ATOM 3898 N N . TYR B 1 216 ? 14.766 -14.031 -15.25 1 94.12 216 TYR B N 1
ATOM 3899 C CA . TYR B 1 216 ? 13.609 -14.117 -14.367 1 94.12 216 TYR B CA 1
ATOM 3900 C C . TYR B 1 216 ? 13.047 -15.539 -14.352 1 94.12 216 TYR B C 1
ATOM 3902 O O . TYR B 1 216 ? 12.742 -16.078 -13.281 1 94.12 216 TYR B O 1
ATOM 3910 N N . LEU B 1 217 ? 12.938 -16.156 -15.492 1 92.25 217 LEU B N 1
ATOM 3911 C CA . LEU B 1 217 ? 12.438 -17.531 -15.594 1 92.25 217 LEU B CA 1
ATOM 3912 C C . LEU B 1 217 ? 13.383 -18.5 -14.898 1 92.25 217 LEU B C 1
ATOM 3914 O O . LEU B 1 217 ? 12.938 -19.469 -14.273 1 92.25 217 LEU B O 1
ATOM 3918 N N . GLN B 1 218 ? 14.664 -18.266 -15.047 1 93.5 218 GLN B N 1
ATOM 3919 C CA . GLN B 1 218 ? 15.648 -19.094 -14.359 1 93.5 218 GLN B CA 1
ATOM 3920 C C . GLN B 1 218 ? 15.5 -18.984 -12.844 1 93.5 218 GLN B C 1
ATOM 3922 O O . GLN B 1 218 ? 15.586 -20 -12.141 1 93.5 218 GLN B O 1
ATOM 3927 N N . HIS B 1 219 ? 15.32 -17.75 -12.398 1 93.25 219 HIS B N 1
ATOM 3928 C CA . HIS B 1 219 ? 15.062 -17.547 -10.977 1 93.25 219 HIS B CA 1
ATOM 3929 C C . HIS B 1 219 ? 13.836 -18.328 -10.523 1 93.25 219 HIS B C 1
ATOM 3931 O O . HIS B 1 219 ? 13.867 -19.016 -9.492 1 93.25 219 HIS B O 1
ATOM 3937 N N . MET B 1 220 ? 12.789 -18.25 -11.281 1 91 220 MET B N 1
ATOM 3938 C CA . MET B 1 220 ? 11.539 -18.938 -10.938 1 91 220 MET B CA 1
ATOM 3939 C C . MET B 1 220 ? 11.742 -20.438 -10.898 1 91 220 MET B C 1
ATOM 3941 O O . MET B 1 220 ? 11.219 -21.125 -10.016 1 91 220 MET B O 1
ATOM 3945 N N . ARG B 1 221 ? 12.484 -20.969 -11.812 1 90.12 221 ARG B N 1
ATOM 3946 C CA . ARG B 1 221 ? 12.781 -22.391 -11.836 1 90.12 221 ARG B CA 1
ATOM 3947 C C . ARG B 1 221 ? 13.562 -22.797 -10.594 1 90.12 221 ARG B C 1
ATOM 3949 O O . ARG B 1 221 ? 13.312 -23.875 -10.023 1 90.12 221 ARG B O 1
ATOM 3956 N N . ALA B 1 222 ? 14.508 -21.969 -10.25 1 91 222 ALA B N 1
ATOM 3957 C CA . ALA B 1 222 ? 15.305 -22.25 -9.062 1 91 222 ALA B CA 1
ATOM 3958 C C . ALA B 1 222 ? 14.422 -22.281 -7.812 1 91 222 ALA B C 1
ATOM 3960 O O . ALA B 1 222 ? 14.617 -23.125 -6.93 1 91 222 ALA B O 1
ATOM 3961 N N . VAL B 1 223 ? 13.531 -21.312 -7.73 1 87.12 223 VAL B N 1
ATOM 3962 C CA . VAL B 1 223 ? 12.602 -21.25 -6.609 1 87.12 223 VAL B CA 1
ATOM 3963 C C . VAL B 1 223 ? 11.734 -22.516 -6.586 1 87.12 223 VAL B C 1
ATOM 3965 O O . VAL B 1 223 ? 11.57 -23.141 -5.535 1 87.12 223 VAL B O 1
ATOM 3968 N N . CYS B 1 224 ? 11.211 -22.922 -7.727 1 84.69 224 CYS B N 1
ATOM 3969 C CA . CYS B 1 224 ? 10.383 -24.109 -7.84 1 84.69 224 CYS B CA 1
ATOM 3970 C C . CYS B 1 224 ? 11.156 -25.359 -7.422 1 84.69 224 CYS B C 1
ATOM 3972 O O . CYS B 1 224 ? 10.625 -26.219 -6.723 1 84.69 224 CYS B O 1
ATOM 3974 N N . GLU B 1 225 ? 12.367 -25.406 -7.887 1 85.62 225 GLU B N 1
ATOM 3975 C CA . GLU B 1 225 ? 13.211 -26.562 -7.555 1 85.62 225 GLU B CA 1
ATOM 3976 C C . GLU B 1 225 ? 13.445 -26.656 -6.051 1 85.62 225 GLU B C 1
ATOM 3978 O O . GLU B 1 225 ? 13.438 -27.75 -5.484 1 85.62 225 GLU B O 1
ATOM 3983 N N . LEU B 1 226 ? 13.688 -25.562 -5.453 1 84.62 226 LEU B N 1
ATOM 3984 C CA . LEU B 1 226 ? 13.883 -25.531 -4.008 1 84.62 226 LEU B CA 1
ATOM 3985 C C . LEU B 1 226 ? 12.656 -26.078 -3.285 1 84.62 226 LEU B C 1
ATOM 3987 O O . LEU B 1 226 ? 12.773 -26.938 -2.406 1 84.62 226 LEU B O 1
ATOM 3991 N N . TYR B 1 227 ? 11.492 -25.578 -3.67 1 79.69 227 TYR B N 1
ATOM 3992 C CA . TYR B 1 227 ? 10.273 -25.984 -2.979 1 79.69 227 TYR B CA 1
ATOM 3993 C C . TYR B 1 227 ? 9.898 -27.422 -3.32 1 79.69 227 TYR B C 1
ATOM 3995 O O . TYR B 1 227 ? 9.305 -28.125 -2.504 1 79.69 227 TYR B O 1
ATOM 4003 N N . ARG B 1 228 ? 10.281 -27.875 -4.539 1 80.75 228 ARG B N 1
ATOM 4004 C CA . ARG B 1 228 ? 10.102 -29.281 -4.895 1 80.75 228 ARG B CA 1
ATOM 4005 C C . ARG B 1 228 ? 10.914 -30.188 -3.982 1 80.75 228 ARG B C 1
ATOM 4007 O O . ARG B 1 228 ? 10.414 -31.203 -3.5 1 80.75 228 ARG B O 1
ATOM 4014 N N . ARG B 1 229 ? 12.109 -29.844 -3.789 1 83.06 229 ARG B N 1
ATOM 4015 C CA . ARG B 1 229 ? 12.984 -30.625 -2.916 1 83.06 229 ARG B CA 1
ATOM 4016 C C . ARG B 1 229 ? 12.438 -30.672 -1.491 1 83.06 229 ARG B C 1
ATOM 4018 O O . ARG B 1 229 ? 12.445 -31.719 -0.847 1 83.06 229 ARG B O 1
ATOM 4025 N N . GLN B 1 230 ? 12.031 -29.516 -0.995 1 75.5 230 GLN B N 1
ATOM 4026 C CA . GLN B 1 230 ? 11.469 -29.438 0.349 1 75.5 230 GLN B CA 1
ATOM 4027 C C . GLN B 1 230 ? 10.203 -30.281 0.465 1 75.5 230 GLN B C 1
ATOM 4029 O O . GLN B 1 230 ? 9.984 -30.953 1.474 1 75.5 230 GLN B O 1
ATOM 4034 N N . ARG B 1 231 ? 9.359 -30.141 -0.53 1 73.56 231 ARG B N 1
ATOM 4035 C CA . ARG B 1 231 ? 8.148 -30.953 -0.575 1 73.56 231 ARG B CA 1
ATOM 4036 C C . ARG B 1 231 ? 8.477 -32.438 -0.542 1 73.56 231 ARG B C 1
ATOM 4038 O O . ARG B 1 231 ? 7.887 -33.188 0.23 1 73.56 231 ARG B O 1
ATOM 4045 N N . ASP B 1 232 ? 9.422 -32.875 -1.355 1 74.5 232 ASP B N 1
ATOM 4046 C CA . ASP B 1 232 ? 9.805 -34.281 -1.441 1 74.5 232 ASP B CA 1
ATOM 4047 C C . ASP B 1 232 ? 10.312 -34.781 -0.096 1 74.5 232 ASP B C 1
ATOM 4049 O O . ASP B 1 232 ? 9.969 -35.906 0.322 1 74.5 232 ASP B O 1
ATOM 4053 N N . ILE B 1 233 ? 11.062 -34 0.562 1 76.25 233 ILE B N 1
ATOM 4054 C CA . ILE B 1 233 ? 11.594 -34.375 1.871 1 76.25 233 ILE B CA 1
ATOM 4055 C C . ILE B 1 233 ? 10.445 -34.531 2.865 1 76.25 233 ILE B C 1
ATOM 4057 O O . ILE B 1 233 ? 10.43 -35.469 3.652 1 76.25 233 ILE B O 1
ATOM 4061 N N . MET B 1 234 ? 9.578 -33.594 2.84 1 71.38 234 MET B N 1
ATOM 4062 C CA . MET B 1 234 ? 8.43 -33.625 3.738 1 71.38 234 MET B CA 1
ATOM 4063 C C . MET B 1 234 ? 7.578 -34.875 3.469 1 71.38 234 MET B C 1
ATOM 4065 O O . MET B 1 234 ? 7.156 -35.562 4.402 1 71.38 234 MET B O 1
ATOM 4069 N N . VAL B 1 235 ? 7.316 -35.156 2.227 1 68.88 235 VAL B N 1
ATOM 4070 C CA . VAL B 1 235 ? 6.496 -36.281 1.837 1 68.88 235 VAL B CA 1
ATOM 4071 C C . VAL B 1 235 ? 7.168 -37.594 2.283 1 68.88 235 VAL B C 1
ATOM 4073 O O . VAL B 1 235 ? 6.512 -38.5 2.816 1 68.88 235 VAL B O 1
ATOM 4076 N N . GLU B 1 236 ? 8.383 -37.656 2.062 1 72.88 236 GLU B N 1
ATOM 4077 C CA . GLU B 1 236 ? 9.133 -38.812 2.492 1 72.88 236 GLU B CA 1
ATOM 4078 C C . GLU B 1 236 ? 9.07 -39 4.004 1 72.88 236 GLU B C 1
ATOM 4080 O O . GLU B 1 236 ? 8.922 -40.125 4.5 1 72.88 236 GLU B O 1
ATOM 4085 N N . ALA B 1 237 ? 9.227 -37.906 4.703 1 71 237 ALA B N 1
ATOM 4086 C CA . ALA B 1 237 ? 9.172 -37.938 6.164 1 71 237 ALA B CA 1
ATOM 4087 C C . ALA B 1 237 ? 7.797 -38.375 6.648 1 71 237 ALA B C 1
ATOM 4089 O O . ALA B 1 237 ? 7.688 -39.156 7.598 1 71 237 ALA B O 1
ATOM 4090 N N . VAL B 1 238 ? 6.828 -37.875 6.043 1 65 238 VAL B N 1
ATOM 4091 C CA . VAL B 1 238 ? 5.461 -38.219 6.402 1 65 238 VAL B CA 1
ATOM 4092 C C . VAL B 1 238 ? 5.211 -39.719 6.109 1 65 238 VAL B C 1
ATOM 4094 O O . VAL B 1 238 ? 4.613 -40.406 6.922 1 65 238 VAL B O 1
ATOM 4097 N N . ASP B 1 239 ? 5.664 -40.188 4.973 1 66.38 239 ASP B N 1
ATOM 4098 C CA . ASP B 1 239 ? 5.516 -41.562 4.594 1 66.38 239 ASP B CA 1
ATOM 4099 C C . ASP B 1 239 ? 6.242 -42.5 5.582 1 66.38 239 ASP B C 1
ATOM 4101 O O . ASP B 1 239 ? 5.719 -43.531 5.961 1 66.38 239 ASP B O 1
ATOM 4105 N N . ARG B 1 240 ? 7.32 -42.094 5.957 1 70.31 240 ARG B N 1
ATOM 4106 C CA . ARG B 1 240 ? 8.156 -42.906 6.832 1 70.31 240 ARG B CA 1
ATOM 4107 C C . ARG B 1 240 ? 7.594 -42.938 8.25 1 70.31 240 ARG B C 1
ATOM 4109 O O . ARG B 1 240 ? 7.605 -43.969 8.898 1 70.31 240 ARG B O 1
ATOM 4116 N N . HIS B 1 241 ? 7.125 -41.812 8.641 1 66.31 241 HIS B N 1
ATOM 4117 C CA . HIS B 1 241 ? 6.832 -41.688 10.062 1 66.31 241 HIS B CA 1
ATOM 4118 C C . HIS B 1 241 ? 5.336 -41.812 10.328 1 66.31 241 HIS B C 1
ATOM 4120 O O . HIS B 1 241 ? 4.93 -42.219 11.422 1 66.31 241 HIS B O 1
ATOM 4126 N N . LEU B 1 242 ? 4.574 -41.375 9.414 1 59.16 242 LEU B N 1
ATOM 4127 C CA . LEU B 1 242 ? 3.135 -41.406 9.648 1 59.16 242 LEU B CA 1
ATOM 4128 C C . LEU B 1 242 ? 2.498 -42.594 8.969 1 59.16 242 LEU B C 1
ATOM 4130 O O . LEU B 1 242 ? 1.601 -43.219 9.531 1 59.16 242 LEU B O 1
ATOM 4134 N N . ASN B 1 243 ? 2.727 -42.781 7.688 1 55.72 243 ASN B N 1
ATOM 4135 C CA . ASN B 1 243 ? 2.082 -43.906 6.984 1 55.72 243 ASN B CA 1
ATOM 4136 C C . ASN B 1 243 ? 2.613 -45.25 7.457 1 55.72 243 ASN B C 1
ATOM 4138 O O . ASN B 1 243 ? 1.906 -46.25 7.395 1 55.72 243 ASN B O 1
ATOM 4142 N N . SER B 1 244 ? 3.893 -45.281 7.875 1 51.19 244 SER B N 1
ATOM 4143 C CA . SER B 1 244 ? 4.34 -46.594 8.383 1 51.19 244 SER B CA 1
ATOM 4144 C C . SER B 1 244 ? 3.568 -46.969 9.641 1 51.19 244 SER B C 1
ATOM 4146 O O . SER B 1 244 ? 3.59 -48.125 10.047 1 51.19 244 SER B O 1
ATOM 4148 N N . SER B 1 245 ? 3.135 -46.031 10.375 1 44.53 245 SER B N 1
ATOM 4149 C CA . SER B 1 245 ? 2.484 -46.406 11.625 1 44.53 245 SER B CA 1
ATOM 4150 C C . SER B 1 245 ? 1.032 -46.812 11.391 1 44.53 245 SER B C 1
ATOM 4152 O O . SER B 1 245 ? 0.285 -47.031 12.352 1 44.53 245 SER B O 1
ATOM 4154 N N . GLY B 1 246 ? 0.63 -47.438 10.234 1 41.84 246 GLY B N 1
ATOM 4155 C CA . GLY B 1 246 ? -0.694 -47.969 9.945 1 41.84 246 GLY B CA 1
ATOM 4156 C C . GLY B 1 246 ? -1.719 -46.875 9.672 1 41.84 246 GLY B C 1
ATOM 4157 O O . GLY B 1 246 ? -2.926 -47.125 9.719 1 41.84 246 GLY B O 1
ATOM 4158 N N . GLY B 1 247 ? -1.437 -45.781 9.961 1 38.31 247 GLY B N 1
ATOM 4159 C CA . GLY B 1 247 ? -2.484 -44.781 9.789 1 38.31 247 GLY B CA 1
ATOM 4160 C C . GLY B 1 247 ? -2.918 -44.625 8.344 1 38.31 247 GLY B C 1
ATOM 4161 O O . GLY B 1 247 ? -2.25 -45.125 7.43 1 38.31 247 GLY B O 1
ATOM 4162 N N . GLU B 1 248 ? -4.301 -44.75 8.125 1 36.56 248 GLU B N 1
ATOM 4163 C CA . GLU B 1 248 ? -4.934 -44.594 6.816 1 36.56 248 GLU B CA 1
ATOM 4164 C C . GLU B 1 248 ? -4.137 -43.625 5.938 1 36.56 248 GLU B C 1
ATOM 4166 O O . GLU B 1 248 ? -3.645 -42.625 6.414 1 36.56 248 GLU B O 1
ATOM 4171 N N . ARG B 1 249 ? -3.516 -44.406 5 1 37.34 249 ARG B N 1
ATOM 4172 C CA . ARG B 1 249 ? -2.838 -43.656 3.955 1 37.34 249 ARG B CA 1
ATOM 4173 C C . ARG B 1 249 ? -3.578 -42.375 3.654 1 37.34 249 ARG B C 1
ATOM 4175 O O . ARG B 1 249 ? -4.812 -42.344 3.645 1 37.34 249 ARG B O 1
ATOM 4182 N N . TYR B 1 250 ? -3.252 -41.406 4.211 1 37 250 TYR B N 1
ATOM 4183 C CA . TYR B 1 250 ? -3.789 -40.094 3.852 1 37 250 TYR B CA 1
ATOM 4184 C C . TYR B 1 250 ? -4.207 -40.062 2.387 1 37 250 TYR B C 1
ATOM 4186 O O . TYR B 1 250 ? -3.432 -40.438 1.503 1 37 250 TYR B O 1
ATOM 4194 N N . GLU B 1 251 ? -5.426 -40.594 2.105 1 33.84 251 GLU B N 1
ATOM 4195 C CA . GLU B 1 251 ? -5.906 -40.438 0.736 1 33.84 251 GLU B CA 1
ATOM 4196 C C . GLU B 1 251 ? -5.188 -39.312 0.019 1 33.84 251 GLU B C 1
ATOM 4198 O O . GLU B 1 251 ? -4.582 -38.438 0.66 1 33.84 251 GLU B O 1
ATOM 4203 N N . ASP B 1 252 ? -5.66 -39.156 -1.395 1 32.78 252 ASP B N 1
ATOM 4204 C CA . ASP B 1 252 ? -5.219 -38.344 -2.512 1 32.78 252 ASP B CA 1
ATOM 4205 C C . ASP B 1 252 ? -5.145 -36.875 -2.113 1 32.78 252 ASP B C 1
ATOM 4207 O O . ASP B 1 252 ? -6.16 -36.156 -2.111 1 32.78 252 ASP B O 1
ATOM 4211 N N . ILE B 1 253 ? -4.887 -36.469 -0.999 1 32.38 253 ILE B N 1
ATOM 4212 C CA . ILE B 1 253 ? -4.516 -35.125 -1.425 1 32.38 253 ILE B CA 1
ATOM 4213 C C . ILE B 1 253 ? -3.645 -35.188 -2.676 1 32.38 253 ILE B C 1
ATOM 4215 O O . ILE B 1 253 ? -2.719 -36 -2.746 1 32.38 253 ILE B O 1
ATOM 4219 N N . GLY B 1 254 ? -3.904 -34.531 -3.846 1 33.41 254 GLY B N 1
ATOM 4220 C CA . GLY B 1 254 ? -3.557 -34.969 -5.195 1 33.41 254 GLY B CA 1
ATOM 4221 C C . GLY B 1 254 ? -2.543 -36.094 -5.223 1 33.41 254 GLY B C 1
ATOM 4222 O O . GLY B 1 254 ? -1.822 -36.312 -4.25 1 33.41 254 GLY B O 1
ATOM 4223 N N . ASP B 1 255 ? -2.865 -37.375 -5.781 1 31.31 255 ASP B N 1
ATOM 4224 C CA . ASP B 1 255 ? -2 -38.5 -6.117 1 31.31 255 ASP B CA 1
ATOM 4225 C C . ASP B 1 255 ? -0.527 -38.094 -5.992 1 31.31 255 ASP B C 1
ATOM 4227 O O . ASP B 1 255 ? -0.113 -37.062 -6.477 1 31.31 255 ASP B O 1
ATOM 4231 N N . GLU B 1 256 ? 0.174 -38.562 -5.023 1 35.91 256 GLU B N 1
ATOM 4232 C CA . GLU B 1 256 ? 1.621 -38.531 -4.84 1 35.91 256 GLU B CA 1
ATOM 4233 C C . GLU B 1 256 ? 2.34 -38.25 -6.16 1 35.91 256 GLU B C 1
ATOM 4235 O O . GLU B 1 256 ? 3.33 -37.531 -6.203 1 35.91 256 GLU B O 1
ATOM 4240 N N . THR B 1 257 ? 2.094 -39.156 -7.035 1 33.5 257 THR B N 1
ATOM 4241 C CA . THR B 1 257 ? 2.77 -39.219 -8.328 1 33.5 257 THR B CA 1
ATOM 4242 C C . THR B 1 257 ? 2.57 -37.906 -9.086 1 33.5 257 THR B C 1
ATOM 4244 O O . THR B 1 257 ? 3.492 -37.406 -9.75 1 33.5 257 THR B O 1
ATOM 4247 N N . ARG B 1 258 ? 1.28 -37.438 -9.227 1 35.81 258 ARG B N 1
ATOM 4248 C CA . ARG B 1 258 ? 0.907 -36.344 -10.094 1 35.81 258 ARG B CA 1
ATOM 4249 C C . ARG B 1 258 ? 1.115 -35 -9.391 1 35.81 258 ARG B C 1
ATOM 4251 O O . ARG B 1 258 ? 1.078 -33.938 -10.031 1 35.81 258 ARG B O 1
ATOM 4258 N N . THR B 1 259 ? 1.105 -34.906 -8.094 1 40.56 259 THR B N 1
ATOM 4259 C CA . THR B 1 259 ? 1.52 -33.719 -7.352 1 40.56 259 THR B CA 1
ATOM 4260 C C . THR B 1 259 ? 3.004 -33.438 -7.559 1 40.56 259 THR B C 1
ATOM 4262 O O . THR B 1 259 ? 3.479 -32.344 -7.289 1 40.56 259 THR B O 1
ATOM 4265 N N . ARG B 1 260 ? 3.789 -34.5 -7.629 1 38.84 260 ARG B N 1
ATOM 4266 C CA . ARG B 1 260 ? 5.199 -34.344 -7.973 1 38.84 260 ARG B CA 1
ATOM 4267 C C . ARG B 1 260 ? 5.371 -33.406 -9.164 1 38.84 260 ARG B C 1
ATOM 4269 O O . ARG B 1 260 ? 6.41 -32.781 -9.305 1 38.84 260 ARG B O 1
ATOM 4276 N N . GLU B 1 261 ? 4.613 -33.656 -10.031 1 38.09 261 GLU B N 1
ATOM 4277 C CA . GLU B 1 261 ? 4.828 -32.875 -11.234 1 38.09 261 GLU B CA 1
ATOM 4278 C C . GLU B 1 261 ? 4.266 -31.469 -11.07 1 38.09 261 GLU B C 1
ATOM 4280 O O . GLU B 1 261 ? 4.609 -30.562 -11.836 1 38.09 261 GLU B O 1
ATOM 4285 N N . ARG B 1 262 ? 3.172 -31.328 -10.164 1 40.94 262 ARG B N 1
ATOM 4286 C CA . ARG B 1 262 ? 2.545 -30.031 -10.32 1 40.94 262 ARG B CA 1
ATOM 4287 C C . ARG B 1 262 ? 3.068 -29.031 -9.289 1 40.94 262 ARG B C 1
ATOM 4289 O O . ARG B 1 262 ? 3.566 -29.438 -8.234 1 40.94 262 ARG B O 1
ATOM 4296 N N . GLY B 1 263 ? 3.547 -27.922 -9.625 1 40.28 263 GLY B N 1
ATOM 4297 C CA . GLY B 1 263 ? 4.152 -26.703 -9.109 1 40.28 263 GLY B CA 1
ATOM 4298 C C . GLY B 1 263 ? 3.623 -26.312 -7.75 1 40.28 263 GLY B C 1
ATOM 4299 O O . GLY B 1 263 ? 3.877 -25.188 -7.281 1 40.28 263 GLY B O 1
ATOM 4300 N N . ALA B 1 264 ? 2.598 -27.047 -7.105 1 44.75 264 ALA B N 1
ATOM 4301 C CA . ALA B 1 264 ? 2.07 -26.375 -5.922 1 44.75 264 ALA B CA 1
ATOM 4302 C C . ALA B 1 264 ? 2.996 -26.578 -4.723 1 44.75 264 ALA B C 1
ATOM 4304 O O . ALA B 1 264 ? 3.586 -27.641 -4.555 1 44.75 264 ALA B O 1
ATOM 4305 N N . GLY B 1 265 ? 3.721 -25.562 -4.227 1 41.88 265 GLY B N 1
ATOM 4306 C CA . GLY B 1 265 ? 4.52 -25.578 -3.012 1 41.88 265 GLY B CA 1
ATOM 4307 C C . GLY B 1 265 ? 3.84 -26.297 -1.855 1 41.88 265 GLY B C 1
ATOM 4308 O O . GLY B 1 265 ? 4.438 -26.484 -0.794 1 41.88 265 GLY B O 1
ATOM 4309 N N . GLY B 1 266 ? 2.578 -26.422 -1.754 1 44.88 266 GLY B N 1
ATOM 4310 C CA . GLY B 1 266 ? 1.966 -26.938 -0.54 1 44.88 266 GLY B CA 1
ATOM 4311 C C . GLY B 1 266 ? 1.598 -28.406 -0.634 1 44.88 266 GLY B C 1
ATOM 4312 O O . GLY B 1 266 ? 1.457 -28.953 -1.733 1 44.88 266 GLY B O 1
ATOM 4313 N N . ALA B 1 267 ? 2.066 -29.219 0.323 1 43.84 267 ALA B N 1
ATOM 4314 C CA . ALA B 1 267 ? 1.615 -30.609 0.456 1 43.84 267 ALA B CA 1
ATOM 4315 C C . ALA B 1 267 ? 0.426 -30.703 1.405 1 43.84 267 ALA B C 1
ATOM 4317 O O . ALA B 1 267 ? 0.351 -29.969 2.396 1 43.84 267 ALA B O 1
ATOM 4318 N N . TRP B 1 268 ? -0.744 -31.031 0.894 1 45.41 268 TRP B N 1
ATOM 4319 C CA . TRP B 1 268 ? -1.904 -31.297 1.74 1 45.41 268 TRP B CA 1
ATOM 4320 C C . TRP B 1 268 ? -1.963 -32.75 2.148 1 45.41 268 TRP B C 1
ATOM 4322 O O . TRP B 1 268 ? -1.613 -33.656 1.362 1 45.41 268 TRP B O 1
ATOM 4332 N N . GLY B 1 269 ? -1.737 -33.031 3.525 1 43.31 269 GLY B N 1
ATOM 4333 C CA . GLY B 1 269 ? -1.892 -34.406 3.936 1 43.31 269 GLY B CA 1
ATOM 4334 C C . GLY B 1 269 ? -2.914 -34.594 5.043 1 43.31 269 GLY B C 1
ATOM 4335 O O . GLY B 1 269 ? -3.197 -33.656 5.793 1 43.31 269 GLY B O 1
ATOM 4336 N N . GLY B 1 270 ? -3.881 -35.469 4.766 1 42.78 270 GLY B N 1
ATOM 4337 C CA . GLY B 1 270 ? -4.805 -35.875 5.805 1 42.78 270 GLY B CA 1
ATOM 4338 C C . GLY B 1 270 ? -4.113 -36.5 7.004 1 42.78 270 GLY B C 1
ATOM 4339 O O . GLY B 1 270 ? -3.043 -37.094 6.871 1 42.78 270 GLY B O 1
ATOM 4340 N N . LEU B 1 271 ? -4.398 -35.844 8.18 1 45.38 271 LEU B N 1
ATOM 4341 C CA . LEU B 1 271 ? -3.883 -36.438 9.391 1 45.38 271 LEU B CA 1
ATOM 4342 C C . LEU B 1 271 ? -4.469 -37.844 9.586 1 45.38 271 LEU B C 1
ATOM 4344 O O . LEU B 1 271 ? -5.617 -38.094 9.219 1 45.38 271 LEU B O 1
ATOM 4348 N N . PRO B 1 272 ? -3.645 -38.75 9.953 1 38.59 272 PRO B N 1
ATOM 4349 C CA . PRO B 1 272 ? -4.16 -40.094 10.234 1 38.59 272 PRO B CA 1
ATOM 4350 C C . PRO B 1 272 ? -5.32 -40.094 11.227 1 38.59 272 PRO B C 1
ATOM 4352 O O . PRO B 1 272 ? -5.441 -39.156 12.031 1 38.59 272 PRO B O 1
ATOM 4355 N N . GLY B 1 273 ? -6.27 -40.938 11.219 1 38.03 273 GLY B N 1
ATOM 4356 C CA . GLY B 1 273 ? -7.305 -41.281 12.18 1 38.03 273 GLY B CA 1
ATOM 4357 C C . GLY B 1 273 ? -6.77 -41.438 13.594 1 38.03 273 GLY B C 1
ATOM 4358 O O . GLY B 1 273 ? -5.656 -41.938 13.789 1 38.03 273 GLY B O 1
ATOM 4359 N N . GLY B 1 274 ? -7.352 -40.719 14.727 1 41.28 274 GLY B N 1
ATOM 4360 C CA . GLY B 1 274 ? -7.062 -40.719 16.156 1 41.28 274 GLY B CA 1
ATOM 4361 C C . GLY B 1 274 ? -6.328 -39.469 16.609 1 41.28 274 GLY B C 1
ATOM 4362 O O . GLY B 1 274 ? -6.094 -39.281 17.812 1 41.28 274 GLY B O 1
ATOM 4363 N N . TRP B 1 275 ? -5.465 -39.031 15.852 1 38.16 275 TRP B N 1
ATOM 4364 C CA . TRP B 1 275 ? -4.84 -37.812 16.359 1 38.16 275 TRP B CA 1
ATOM 4365 C C . TRP B 1 275 ? -5.867 -36.688 16.5 1 38.16 275 TRP B C 1
ATOM 4367 O O . TRP B 1 275 ? -6.672 -36.469 15.586 1 38.16 275 TRP B O 1
ATOM 4377 N N . GLU B 1 276 ? -6.449 -36.656 17.688 1 38.09 276 GLU B N 1
ATOM 4378 C CA . GLU B 1 276 ? -7.23 -35.469 18 1 38.09 276 GLU B CA 1
ATOM 4379 C C . GLU B 1 276 ? -6.465 -34.188 17.625 1 38.09 276 GLU B C 1
ATOM 4381 O O . GLU B 1 276 ? -5.301 -34.031 18 1 38.09 276 GLU B O 1
ATOM 4386 N N . PRO B 1 277 ? -6.859 -33.656 16.531 1 38.78 277 PRO B N 1
ATOM 4387 C CA . PRO B 1 277 ? -6.152 -32.406 16.297 1 38.78 277 PRO B CA 1
ATOM 4388 C C . PRO B 1 277 ? -5.984 -31.594 17.578 1 38.78 277 PRO B C 1
ATOM 4390 O O . PRO B 1 277 ? -6.938 -31.422 18.344 1 38.78 277 PRO B O 1
ATOM 4393 N N . ALA B 1 278 ? -5.156 -32 18.438 1 35.62 278 ALA B N 1
ATOM 4394 C CA . ALA B 1 278 ? -5.141 -31.109 19.578 1 35.62 278 ALA B CA 1
ATOM 4395 C C . ALA B 1 278 ? -5.789 -29.781 19.234 1 35.62 278 ALA B C 1
ATOM 4397 O O . ALA B 1 278 ? -6.621 -29.266 20 1 35.62 278 ALA B O 1
ATOM 4398 N N . VAL B 1 279 ? -4.953 -28.766 19.047 1 33.09 279 VAL B N 1
ATOM 4399 C CA . VAL B 1 279 ? -5.523 -27.484 18.641 1 33.09 279 VAL B CA 1
ATOM 4400 C C . VAL B 1 279 ? -6.41 -27.672 17.422 1 33.09 279 VAL B C 1
ATOM 4402 O O . VAL B 1 279 ? -6.164 -28.562 16.594 1 33.09 279 VAL B O 1
ATOM 4405 N N . SER B 1 280 ? -7.766 -27.625 17.531 1 32.62 280 SER B N 1
ATOM 4406 C CA . SER B 1 280 ? -8.555 -27.406 16.328 1 32.62 280 SER B CA 1
ATOM 4407 C C . SER B 1 280 ? -7.672 -27.031 15.148 1 32.62 280 SER B C 1
ATOM 4409 O O . SER B 1 280 ? -7.117 -25.922 15.109 1 32.62 280 SER B O 1
ATOM 4411 N N . ILE B 1 281 ? -6.762 -27.797 14.969 1 33.09 281 ILE B N 1
ATOM 4412 C CA . ILE B 1 281 ? -6.066 -27.562 13.703 1 33.09 281 ILE B CA 1
ATOM 4413 C C . ILE B 1 281 ? -7.047 -27.016 12.672 1 33.09 281 ILE B C 1
ATOM 4415 O O . ILE B 1 281 ? -7.98 -27.719 12.266 1 33.09 281 ILE B O 1
ATOM 4419 N N . HIS B 1 282 ? -7.801 -25.984 12.906 1 32.12 282 HIS B N 1
ATOM 4420 C CA . HIS B 1 282 ? -8.273 -25.5 11.609 1 32.12 282 HIS B CA 1
ATOM 4421 C C . HIS B 1 282 ? -7.551 -26.188 10.461 1 32.12 282 HIS B C 1
ATOM 4423 O O . HIS B 1 282 ? -6.402 -26.609 10.609 1 32.12 282 HIS B O 1
ATOM 4429 N N . GLN B 1 283 ? -8.32 -26.953 9.641 1 31.75 283 GLN B N 1
ATOM 4430 C CA . GLN B 1 283 ? -7.691 -27.531 8.453 1 31.75 283 GLN B CA 1
ATOM 4431 C C . GLN B 1 283 ? -6.309 -26.922 8.219 1 31.75 283 GLN B C 1
ATOM 4433 O O . GLN B 1 283 ? -6.191 -25.75 7.875 1 31.75 283 GLN B O 1
ATOM 4438 N N . THR B 1 284 ? -5.539 -26.969 9.164 1 31.77 284 THR B N 1
ATOM 4439 C CA . THR B 1 284 ? -4.152 -26.641 8.852 1 31.77 284 THR B CA 1
ATOM 4440 C C . THR B 1 284 ? -3.797 -27.094 7.434 1 31.77 284 THR B C 1
ATOM 4442 O O . THR B 1 284 ? -3.605 -28.297 7.191 1 31.77 284 THR B O 1
ATOM 4445 N N . ARG B 1 285 ? -4.758 -26.906 6.547 1 31.69 285 ARG B N 1
ATOM 4446 C CA . ARG B 1 285 ? -4.266 -26.969 5.176 1 31.69 285 ARG B CA 1
ATOM 4447 C C . ARG B 1 285 ? -2.82 -26.484 5.094 1 31.69 285 ARG B C 1
ATOM 4449 O O . ARG B 1 285 ? -2.523 -25.328 5.422 1 31.69 285 ARG B O 1
ATOM 4456 N N . LEU B 1 286 ? -2.01 -27.25 5.641 1 31.94 286 LEU B N 1
ATOM 4457 C CA . LEU B 1 286 ? -0.701 -27.031 5.035 1 31.94 286 LEU B CA 1
ATOM 4458 C C . LEU B 1 286 ? -0.843 -26.547 3.594 1 31.94 286 LEU B C 1
ATOM 4460 O O . LEU B 1 286 ? -1.12 -27.344 2.695 1 31.94 286 LEU B O 1
ATOM 4464 N N . PHE B 1 287 ? -1.727 -25.688 3.398 1 29.81 287 PHE B N 1
ATOM 4465 C CA . PHE B 1 287 ? -1.783 -25.125 2.059 1 29.81 287 PHE B CA 1
ATOM 4466 C C . PHE B 1 287 ? -0.412 -24.609 1.628 1 29.81 287 PHE B C 1
ATOM 4468 O O . PHE B 1 287 ? 0.181 -23.766 2.299 1 29.81 287 PHE B O 1
ATOM 4475 N N . CYS B 1 288 ? 0.41 -25.406 1.456 1 28.88 288 CYS B N 1
ATOM 4476 C CA . CYS B 1 288 ? 1.508 -24.969 0.602 1 28.88 288 CYS B CA 1
ATOM 4477 C C . CYS B 1 288 ? 1.003 -24.594 -0.786 1 28.88 288 CYS B C 1
ATOM 4479 O O . CYS B 1 288 ? 0.776 -25.469 -1.626 1 28.88 288 CYS B O 1
ATOM 4481 N N . ASP B 1 289 ? -0.063 -23.922 -0.914 1 28.33 289 ASP B N 1
ATOM 4482 C CA . ASP B 1 289 ? -0.525 -23.562 -2.252 1 28.33 289 ASP B CA 1
ATOM 4483 C C . ASP B 1 289 ? 0.564 -22.844 -3.035 1 28.33 289 ASP B C 1
ATOM 4485 O O . ASP B 1 289 ? 1.095 -21.828 -2.574 1 28.33 289 ASP B O 1
ATOM 4489 N N . GLN B 1 290 ? 1.536 -23.547 -3.426 1 27.64 290 GLN B N 1
ATOM 4490 C CA . GLN B 1 290 ? 2.533 -23 -4.34 1 27.64 290 GLN B CA 1
ATOM 4491 C C . GLN B 1 290 ? 1.872 -22.359 -5.559 1 27.64 290 GLN B C 1
ATOM 4493 O O . GLN B 1 290 ? 0.972 -22.953 -6.164 1 27.64 290 GLN B O 1
ATOM 4498 N N . PRO B 1 291 ? 1.872 -20.984 -5.523 1 26.23 291 PRO B N 1
ATOM 4499 C CA . PRO B 1 291 ? 1.563 -20.531 -6.879 1 26.23 291 PRO B CA 1
ATOM 4500 C C . PRO B 1 291 ? 2.342 -21.281 -7.949 1 26.23 291 PRO B C 1
ATOM 4502 O O . PRO B 1 291 ? 3.441 -21.781 -7.691 1 26.23 291 PRO B O 1
#

Radius of gyration: 26.82 Å; Cα contacts (8 Å, |Δi|>4): 882; chains: 2; bounding box: 56×95×57 Å

InterPro domains:
  IPR004839 Aminotransferase, class I/classII, large domain [PF00155] (53-154)
  IPR015421 Pyridoxal phosphate-dependent transferase, major domain [G3DSA:3.40.640.10] (2-150)
  IPR015421 Pyridoxal phosphate-dependent transferase, major domain [G3DSA:3.40.640.10] (151-254)
  IPR015424 Pyridoxal phosphate-dependent transferase [SSF53383] (6-243)
  IPR050859 Class-I pyridoxal-phosphate-dependent aminotransferase-like [PTHR42790] (6-150)

Secondary structure (DSSP, 8-state):
-----TT-------PPPGGG-SEEEEEEEEGGG-EEEE-HHHHHHHTS---TT--HHHHHHHHHHHHHHT---SSS-EEEEEESSHHHHHHHHHHHH--TT-EEEEEES--HHHHHHHHHTT-EEEEEEEETTEE-HHHHHHHHHT-S----TT---EEEESTTTT-GGG--EEEEEEHHHHHHHHHHHHHHTSS--HHHHHHHHHHHHHHHHHHHHHHHHHHHHHHHHHHHHHHHHHIIIIITTT------SS-HHHHTTS--S----PPPTT---SS------------/-----TT-------PPPGGG-SEEEEEEEEGGG-EEEE-HHHHHHHTS---TT--HHHHHHHHHHHHHHT---SSS-EEEEEESSHHHHHHHHHHHH--TT-EEEEEES--HHHHHHHHHTT-EEEEEEEETTEE-HHHHHHHHHT-S----TT---EEEESTTTT-GGG--EEEEEEHHHHHHHHHHHHHHTSS--HHHHHHHHHHHHHHHHHHHHHHHHHHHHHHHHHHHHHHHHHIIIIITTT------SS-HHHHTTS-------PPPTT---SS------------

pLDDT: mean 79.42, std 23.13, range [26.22, 98.88]

Organism: Homarus americanus (NCBI:txid6706)

Nearest PDB structures (foldseek):
  4ge4-assembly1_A  TM=9.202E-01  e=3.649E-21  Homo sapiens
  4gdy-assembly1_A  TM=9.100E-01  e=2.148E-21  Homo sapiens
  6t8p-assembly1_A  TM=9.281E-01  e=8.829E-21  Homo sapiens
  1wst-assembly1_A-2  TM=8.945E-01  e=3.471E-12  Thermococcus profundus
  1vp4-assembly1_B  TM=8.760E-01  e=2.860E-09  Thermotoga maritima MSB8

Solvent-accessible surface area (backbone atoms only — not comparable to full-atom values): 31688 Å² total; per-residue (Å²): 126,80,79,66,51,89,84,54,77,78,70,48,64,76,63,71,62,66,88,61,38,49,64,39,30,35,39,37,36,30,60,97,74,39,74,48,75,41,47,51,69,55,31,48,54,23,35,30,75,65,47,29,42,30,52,63,74,41,44,55,50,47,52,52,49,42,46,71,74,63,52,67,79,90,81,62,64,65,30,70,34,41,25,39,16,35,48,27,46,51,37,52,48,47,64,72,73,44,49,70,65,38,79,43,81,39,58,38,84,63,62,66,63,56,53,55,45,39,53,73,40,41,43,36,77,42,77,32,60,43,58,77,86,36,68,39,62,73,60,47,49,58,57,49,69,73,48,84,84,72,88,64,82,83,69,66,71,46,74,38,55,34,39,84,70,45,34,38,6,46,27,45,15,31,32,44,24,37,38,76,60,35,56,52,49,29,50,50,31,41,59,33,34,41,34,56,47,27,42,54,47,51,52,49,41,52,52,46,61,73,41,36,71,66,42,48,53,50,49,47,50,51,49,50,50,52,38,49,52,52,45,51,52,50,51,52,48,43,46,61,64,46,43,63,69,67,28,57,66,47,64,71,42,50,49,71,75,63,45,69,71,45,72,48,51,25,65,60,73,58,77,42,85,79,66,65,62,69,67,74,56,56,82,64,48,25,41,23,68,30,116,126,81,81,67,52,89,83,53,78,77,70,47,65,73,63,71,63,66,89,60,38,49,63,40,32,37,39,35,36,31,62,97,75,40,73,47,74,39,46,52,69,54,32,48,55,22,34,30,74,67,48,29,42,30,50,63,74,42,44,54,49,48,53,53,48,43,47,72,75,63,52,68,78,89,80,63,65,64,31,69,35,43,25,40,16,35,49,26,46,51,36,53,48,47,64,72,74,45,49,71,62,39,79,42,79,41,58,40,85,62,62,66,63,54,52,54,45,40,54,73,38,41,44,37,80,42,76,33,62,43,56,79,85,37,68,40,63,71,60,47,48,57,56,48,70,74,47,83,85,72,89,64,82,84,71,64,72,45,74,40,56,34,40,84,70,47,32,37,6,46,25,45,16,30,30,45,23,38,40,77,59,35,55,51,50,29,51,51,31,40,58,32,34,40,33,56,48,28,42,53,47,52,52,49,42,52,52,46,61,74,42,35,71,66,42,47,52,50,50,45,49,52,50,51,50,52,40,48,52,52,46,51,51,50,51,50,50,43,47,60,64,45,42,63,69,69,29,59,64,47,63,68,44,47,49,72,76,63,44,68,71,44,68,45,50,24,65,55,67,56,76,41,83,80,65,63,59,71,64,77,53,57,82,64,51,25,45,23,72,28,116